Protein AF-A0A0C9ZTI2-F1 (afdb_monomer)

Secondary structure (DSSP, 8-state):
-HHHHHHHTSPPPHHHHHHHHHHHHHHHS--TTS-GGG--HHHHHHHHHHHHHHHHHHHHHHHHH-S-S-BSSPPPPPPGGG--B--HHHHHHTSPP-PPPSS-GGGGGTS---HHHHHHHHHHHHHHHHHHHHHHT-SS-B-PPPPPPPBTT-EEEEEEES-SSSSHHHHHHTTHHHHS-TTTEEEEEEE-S-----HHHHHHHH-SSSEEEE-TTS-HHHHHHHHHHTT-SEEEES-TTSTT--HHHHHT--SSEEEE-SSSSS----TT--EEEE-TTTS-GGGBHHHH---SS--------S-------SSSS--TT-S--S--B-SEEEE-SS-S----HHHH--HHHHTS-S-TT----HHHHHHHHHHHHHHHH-TTS-TT-EEEEE-S-GGG--HHHHHHHHHHHHH-TTEEEEEE--SHHHHHHHHHHHHHHHHHHHHTTEEEEPPPPHHHHHHHHTT-SEEE--SSS--SHHHHHHHHTT--EEEE--GGGTT-GGGSHHHHHHHHTT-HHHHEESSHHHHHHHHHHHHHT---GGGS--HHHHTTTSSS-----------------------HHHHHHHHHHHHTTTSGGG-HHHHHHHHHHHHHHHHHHHHHTGGG--SGGG-EEPPPTT-

Mean predicted aligned error: 9.47 Å

pLDDT: mean 83.48, std 19.16, range [24.25, 98.69]

Radius of gyration: 28.5 Å; Cα contacts (8 Å, |Δi|>4): 1104; chains: 1; bounding box: 67×58×104 Å

Foldseek 3Di:
DVLVCLLQLHDDDPVRVVLVVVLVCVVVDPDPVDPPVLDPPLLLVLLLVLSSLLSNLLSLQCVQQNLDQADQDDDDFDDPPPWDFDQVCVSLVPDDQQDADPDALQNQLLDLDFLLVSLVNLQSVQSNLLSVLQVQLPDRQTSAHAFHRHHVQEAEEEEEDQALAPHLVLQFCVCLLLLFDPVNYAYEYEHLHDYPVDPSNVSQVPDPSHHYDYCVVPDLNVVLVVCLVSNHAEYEYLAQRHPSGNCSNLSSPSYNAYEYANNDLFASSHSSHAEYEWACQLAPPQQEQLAVLPQPPPPPDDDDPPPDFSASDSASTHHSNTPDRRHRHDHFYAHFPQTSGGHCCLPPPCVLVVPPDPDPPDPDDPLVVLVVLLVVLLCVVCVPADPQAAEEEDEDACSLDDPVLLLLVLVLCVLRVRYAYEYECPPVVSLVVSLVVSCVRNNNSSSVRYHYDYDDDLNVLLSSLLNHLEYEFGASATDASSLLSNLQSLHAYQAESEPSCNSGSRRRRSLSLLRLQVNSVLRYDHDSVRSSVSSNQLRVQADDCVPVDPPVVVVVVPPDDDDDDDDDDDDDDDPDDPDDSRGDSVVSSVSSNVCVNPGRRHCSSQSSVQVVQSVSVSSSCSSVVVSSDGHPVNHNYGDRPVD

Solvent-accessible surface area (backbone atoms only — not comparable to full-atom values): 35643 Å² total; per-residue (Å²): 108,70,67,59,42,58,23,62,69,47,86,68,51,76,66,58,47,51,53,53,51,56,57,52,43,76,78,74,57,92,53,87,86,60,62,74,92,69,66,58,61,67,58,47,53,52,50,43,50,42,55,35,44,58,34,40,30,48,44,51,41,40,74,72,62,45,76,49,70,47,30,85,58,86,61,80,73,72,71,75,87,78,53,61,71,46,73,45,58,70,55,52,72,74,46,78,82,70,77,71,68,94,63,51,56,60,58,52,38,66,43,99,64,53,32,34,59,49,23,40,40,16,26,44,51,32,52,36,27,33,56,50,28,54,62,72,54,80,48,71,35,62,44,43,64,48,48,56,52,24,45,66,52,29,39,30,37,32,38,40,29,40,43,64,31,90,34,73,64,32,63,21,46,60,58,46,65,63,61,52,56,73,79,46,40,45,43,34,38,41,26,43,38,76,86,78,81,35,74,57,25,52,48,56,75,70,46,82,73,38,48,69,44,81,45,47,90,53,53,63,59,56,54,33,52,48,44,40,72,68,38,28,47,35,41,34,37,40,19,58,67,45,89,61,40,65,56,30,43,49,43,54,43,37,39,81,38,30,32,40,41,78,50,39,61,62,59,59,36,28,83,57,41,51,29,32,54,32,15,63,71,23,50,43,66,66,28,22,28,44,50,57,32,62,69,81,84,65,81,83,60,88,84,68,95,64,82,70,81,78,37,70,46,84,57,89,42,67,32,72,80,26,87,60,60,73,35,45,30,63,33,36,47,32,30,36,73,61,40,55,69,68,35,26,55,74,78,76,63,53,67,79,62,77,73,51,77,92,58,90,85,64,90,68,59,70,64,63,53,48,53,51,54,30,50,55,51,34,47,71,78,41,72,87,56,60,83,88,47,44,34,36,26,38,82,57,60,48,83,38,61,48,75,70,59,50,53,48,50,54,50,40,44,66,78,37,74,65,37,36,42,39,37,46,49,38,58,76,72,50,53,62,53,50,44,52,48,33,30,75,75,62,33,63,74,58,28,70,34,54,44,72,42,72,87,59,60,70,69,59,42,34,58,54,31,37,51,35,62,37,32,57,54,31,56,57,27,26,37,53,72,60,38,56,40,24,40,66,39,16,20,50,49,44,17,33,55,35,71,94,45,54,79,37,31,32,16,13,42,26,29,20,52,37,42,19,59,76,54,16,85,84,25,47,29,57,46,68,68,50,45,43,53,51,53,48,52,38,61,72,31,58,49,64,70,93,74,58,71,58,75,76,64,60,59,70,71,70,74,78,84,86,82,87,90,86,87,90,81,85,89,73,93,71,84,85,73,89,73,74,86,38,32,65,42,46,49,53,25,50,52,38,46,75,39,43,79,78,26,65,46,41,30,40,64,64,49,39,57,41,51,49,53,41,50,55,50,52,52,47,29,53,54,72,50,54,70,79,54,80,28,77,85,49,53,44,73,34,73,57,92,90,108

Nearest PDB structures (foldseek):
  5bnw-assembly1_A  TM=7.099E-01  e=1.371E-35  Homo sapiens
  8fe6-assembly4_G  TM=7.045E-01  e=1.371E-35  Homo sapiens
  5vie-assembly1_A  TM=7.239E-01  e=3.490E-35  Homo sapiens
  4gyw-assembly1_C  TM=6.903E-01  e=1.021E-35  Homo sapiens
  3pe3-assembly4_D  TM=6.897E-01  e=5.432E-35  Homo sapiens

InterPro domains:
  IPR029489 O-GlcNAc transferase, C-terminal [PF13844] (94-290)
  IPR029489 O-GlcNAc transferase, C-terminal [PF13844] (384-544)

Structure (mmCIF, N/CA/C/O backbone):
data_AF-A0A0C9ZTI2-F1
#
_entry.id   AF-A0A0C9ZTI2-F1
#
loop_
_atom_site.group_PDB
_atom_site.id
_atom_site.type_symbol
_atom_site.label_atom_id
_atom_site.label_alt_id
_atom_site.label_comp_id
_atom_site.label_asym_id
_atom_site.label_entity_id
_atom_site.label_seq_id
_atom_site.pdbx_PDB_ins_code
_atom_site.Cartn_x
_atom_site.Cartn_y
_atom_site.Cartn_z
_atom_site.occupancy
_atom_site.B_iso_or_equiv
_atom_site.auth_seq_id
_atom_site.auth_comp_id
_atom_site.auth_asym_id
_atom_site.auth_atom_id
_atom_site.pdbx_PDB_model_num
ATOM 1 N N . MET A 1 1 ? -4.146 -8.019 37.449 1.00 81.62 1 MET A N 1
ATOM 2 C CA . MET A 1 1 ? -5.351 -8.889 37.411 1.00 81.62 1 MET A CA 1
ATOM 3 C C . MET A 1 1 ? -6.684 -8.143 37.410 1.00 81.62 1 MET A C 1
ATOM 5 O O . MET A 1 1 ? -7.461 -8.381 36.495 1.00 81.62 1 MET A O 1
ATOM 9 N N . ALA A 1 2 ? -6.980 -7.249 38.366 1.00 81.38 2 ALA A N 1
ATOM 10 C CA . ALA A 1 2 ? -8.271 -6.535 38.405 1.00 81.38 2 ALA A CA 1
ATOM 11 C C . ALA A 1 2 ? -8.610 -5.815 37.083 1.00 81.38 2 ALA A C 1
ATOM 13 O O . ALA A 1 2 ? -9.706 -5.979 36.554 1.00 81.38 2 ALA A O 1
ATOM 14 N N . LEU A 1 3 ? -7.623 -5.128 36.496 1.00 80.50 3 LEU A N 1
ATOM 15 C CA . LEU A 1 3 ? -7.741 -4.467 35.194 1.00 80.50 3 LEU A CA 1
ATOM 16 C C . LEU A 1 3 ? -8.144 -5.423 34.059 1.00 80.50 3 LEU A C 1
ATOM 18 O O . LEU A 1 3 ? -9.008 -5.101 33.253 1.00 80.50 3 LEU A O 1
ATOM 22 N N . VAL A 1 4 ? -7.556 -6.622 34.029 1.00 83.31 4 VAL A N 1
ATOM 23 C CA . VAL A 1 4 ? -7.841 -7.649 33.016 1.00 83.31 4 VAL A CA 1
ATOM 24 C C . VAL A 1 4 ? -9.283 -8.139 33.137 1.00 83.31 4 VAL A C 1
ATOM 26 O O . VAL A 1 4 ? -9.985 -8.230 32.133 1.00 83.31 4 VAL A O 1
ATOM 29 N N . ARG A 1 5 ? -9.747 -8.419 34.365 1.00 84.19 5 ARG A N 1
ATOM 30 C CA . ARG A 1 5 ? -11.138 -8.833 34.619 1.00 84.19 5 ARG A CA 1
ATOM 31 C C . ARG A 1 5 ? -12.122 -7.742 34.201 1.00 84.19 5 ARG A C 1
ATOM 33 O O . ARG A 1 5 ? -13.110 -8.038 33.536 1.00 84.19 5 ARG A O 1
ATOM 40 N N . PHE A 1 6 ? -11.814 -6.488 34.534 1.00 81.81 6 PHE A N 1
ATOM 41 C CA . PHE A 1 6 ? -12.625 -5.340 34.142 1.00 81.81 6 PHE A CA 1
ATOM 42 C C . PHE A 1 6 ? -12.710 -5.195 32.619 1.00 81.81 6 PHE A C 1
ATOM 44 O O . PHE A 1 6 ? -13.806 -5.134 32.069 1.00 81.81 6 PHE A O 1
ATOM 51 N N . ALA A 1 7 ? -11.570 -5.237 31.926 1.00 83.06 7 ALA A N 1
ATOM 52 C CA . ALA A 1 7 ? -11.521 -5.110 30.475 1.00 83.06 7 ALA A CA 1
ATOM 53 C C . ALA A 1 7 ? -12.203 -6.267 29.734 1.00 83.06 7 ALA A C 1
ATOM 55 O O . ALA A 1 7 ? -12.745 -6.056 28.654 1.00 83.06 7 ALA A O 1
ATOM 56 N N . ARG A 1 8 ? -12.226 -7.484 30.296 1.00 80.38 8 ARG A N 1
ATOM 57 C CA . ARG A 1 8 ? -12.971 -8.604 29.696 1.00 80.38 8 ARG A CA 1
ATOM 58 C C . ARG A 1 8 ? -14.481 -8.439 29.773 1.00 80.38 8 ARG A C 1
ATOM 60 O O . ARG A 1 8 ? -15.170 -9.078 28.984 1.00 80.38 8 ARG A O 1
ATOM 67 N N . GLY A 1 9 ? -14.991 -7.672 30.736 1.00 76.00 9 GLY A N 1
ATOM 68 C CA . GLY A 1 9 ? -16.430 -7.539 30.974 1.00 76.00 9 GLY A CA 1
ATOM 69 C C . GLY A 1 9 ? -17.130 -8.847 31.376 1.00 76.00 9 GLY A C 1
ATOM 70 O O . GLY A 1 9 ? -18.354 -8.880 31.446 1.00 76.00 9 GLY A O 1
ATOM 71 N N . ARG A 1 10 ? -16.372 -9.923 31.639 1.00 81.06 10 ARG A N 1
ATOM 72 C CA . ARG A 1 10 ? -16.853 -11.232 32.101 1.00 81.06 10 ARG A CA 1
ATOM 73 C C . ARG A 1 10 ? -15.850 -11.875 33.064 1.00 81.06 10 ARG A C 1
ATOM 75 O O . ARG A 1 10 ? -14.662 -11.547 32.990 1.00 81.06 10 ARG A O 1
ATOM 82 N N . PRO A 1 11 ? -16.283 -12.824 33.915 1.00 81.19 11 PRO A N 1
ATOM 83 C CA . PRO A 1 11 ? -15.362 -13.638 34.699 1.00 81.19 11 PRO A CA 1
ATOM 84 C C . PRO A 1 11 ? -14.335 -14.347 33.803 1.00 81.19 11 PRO A C 1
ATOM 86 O O . PRO A 1 11 ? -14.663 -14.820 32.707 1.00 81.19 11 PRO A O 1
ATOM 89 N N . LEU A 1 12 ? -13.085 -14.394 34.267 1.00 82.75 12 LEU A N 1
ATOM 90 C CA . LEU A 1 12 ? -12.035 -15.203 33.651 1.00 82.75 12 LEU A CA 1
ATOM 91 C C . LEU A 1 12 ? -12.274 -16.669 34.014 1.00 82.75 12 LEU A C 1
ATOM 93 O O . LEU A 1 12 ? -12.606 -16.978 35.157 1.00 82.75 12 LEU A O 1
ATOM 97 N N . SER A 1 13 ? -12.093 -17.571 33.054 1.00 84.88 13 SER A N 1
ATOM 98 C CA . SER A 1 13 ? -12.007 -18.998 33.368 1.00 84.88 13 SER A CA 1
ATOM 99 C C . SER A 1 13 ? -10.750 -19.286 34.208 1.00 84.88 13 SER A C 1
ATOM 101 O O . SER A 1 13 ? -9.776 -18.532 34.120 1.00 84.88 13 SER A O 1
ATOM 103 N N . PRO A 1 14 ? -10.709 -20.389 34.981 1.00 83.38 14 PRO A N 1
ATOM 104 C CA . PRO A 1 14 ? -9.520 -20.757 35.756 1.00 83.38 14 PRO A CA 1
ATOM 105 C C . PRO A 1 14 ? -8.248 -20.882 34.903 1.00 83.38 14 PRO A C 1
ATOM 107 O O . PRO A 1 14 ? -7.157 -20.551 35.363 1.00 83.38 14 PRO A O 1
ATOM 110 N N . VAL A 1 15 ? -8.392 -21.320 33.646 1.00 82.88 15 VAL A N 1
ATOM 111 C CA . VAL A 1 15 ? -7.289 -21.424 32.680 1.00 82.88 15 VAL A CA 1
ATOM 112 C C . VAL A 1 15 ? -6.793 -20.036 32.270 1.00 82.88 15 VAL A C 1
ATOM 114 O O . VAL A 1 15 ? -5.609 -19.754 32.425 1.00 82.88 15 VAL A O 1
ATOM 117 N N . GLU A 1 16 ? -7.693 -19.143 31.838 1.00 78.94 16 GLU A N 1
ATOM 118 C CA . GLU A 1 16 ? -7.339 -17.760 31.472 1.00 78.94 16 GLU A CA 1
ATOM 119 C C . GLU A 1 16 ? -6.689 -17.018 32.650 1.00 78.94 16 GLU A C 1
ATOM 121 O O . GLU A 1 16 ? -5.719 -16.283 32.481 1.00 78.94 16 GLU A O 1
ATOM 126 N N . GLU A 1 17 ? -7.216 -17.200 33.861 1.00 83.94 17 GLU A N 1
ATOM 127 C CA . GLU A 1 17 ? -6.666 -16.581 35.063 1.00 83.94 17 GLU A CA 1
ATOM 128 C C . GLU A 1 17 ? -5.243 -17.073 35.360 1.00 83.94 17 GLU A C 1
ATOM 130 O O . GLU A 1 17 ? -4.356 -16.253 35.617 1.00 83.94 17 GLU A O 1
ATOM 135 N N . LYS A 1 18 ? -4.998 -18.384 35.250 1.00 82.81 18 LYS A N 1
ATOM 136 C CA . LYS A 1 18 ? -3.662 -18.973 35.405 1.00 82.81 18 LYS A CA 1
ATOM 137 C C . LYS A 1 18 ? -2.680 -18.443 34.356 1.00 82.81 18 LYS A C 1
ATOM 139 O O . LYS A 1 18 ? -1.559 -18.090 34.716 1.00 82.81 18 LYS A O 1
ATOM 144 N N . GLU A 1 19 ? -3.097 -18.339 33.095 1.00 81.19 19 GLU A N 1
ATOM 145 C CA . GLU A 1 19 ? -2.271 -17.787 32.012 1.00 81.19 19 GLU A CA 1
ATOM 146 C C . GLU A 1 19 ? -1.885 -16.327 32.273 1.00 81.19 19 GLU A C 1
ATOM 148 O O . GLU A 1 19 ? -0.720 -15.953 32.137 1.00 81.19 19 GLU A O 1
ATOM 153 N N . TRP A 1 20 ? -2.837 -15.492 32.698 1.00 81.94 20 TRP A N 1
ATOM 154 C CA . TRP A 1 20 ? -2.547 -14.100 33.038 1.00 81.94 20 TRP A CA 1
ATOM 155 C C . TRP A 1 20 ? -1.604 -13.976 34.230 1.00 81.94 20 TRP A C 1
ATOM 157 O O . TRP A 1 20 ? -0.679 -13.164 34.188 1.00 81.94 20 TRP A O 1
ATOM 167 N N . ILE A 1 21 ? -1.796 -14.788 35.272 1.00 82.62 21 ILE A N 1
ATOM 168 C CA . ILE A 1 21 ? -0.880 -14.833 36.417 1.00 82.62 21 ILE A CA 1
ATOM 169 C C . ILE A 1 21 ? 0.529 -15.219 35.956 1.00 82.62 21 ILE A C 1
ATOM 171 O O . ILE A 1 21 ? 1.488 -14.561 36.351 1.00 82.62 21 ILE A O 1
ATOM 175 N N . GLN A 1 22 ? 0.664 -16.221 35.084 1.00 78.69 22 GLN A N 1
ATOM 176 C CA . GLN A 1 22 ? 1.958 -16.636 34.539 1.00 78.69 22 GLN A CA 1
ATOM 177 C C . GLN A 1 22 ? 2.638 -15.516 33.739 1.00 78.69 22 GLN A C 1
ATOM 179 O O . GLN A 1 22 ? 3.832 -15.290 33.910 1.00 78.69 22 GLN A O 1
ATOM 184 N N . ARG A 1 23 ? 1.885 -14.760 32.930 1.00 79.12 23 ARG A N 1
ATOM 185 C CA . ARG A 1 23 ? 2.413 -13.594 32.197 1.00 79.12 23 ARG A CA 1
ATOM 186 C C . ARG A 1 23 ? 2.931 -12.509 33.135 1.00 79.12 23 ARG A C 1
ATOM 188 O O . ARG A 1 23 ? 3.981 -11.935 32.878 1.00 79.12 23 ARG A O 1
ATOM 195 N N . PHE A 1 24 ? 2.206 -12.225 34.218 1.00 79.94 24 PHE A N 1
ATOM 196 C CA . PHE A 1 24 ? 2.630 -11.226 35.198 1.00 79.94 24 PHE A CA 1
ATOM 197 C C . PHE A 1 24 ? 3.844 -11.690 36.013 1.00 79.94 24 PHE A C 1
ATOM 199 O O . PHE A 1 24 ? 4.729 -10.878 36.263 1.00 79.94 24 PHE A O 1
ATOM 206 N N . ARG A 1 25 ? 3.930 -12.978 36.379 1.00 76.19 25 ARG A N 1
ATOM 207 C CA . ARG A 1 25 ? 5.066 -13.542 37.139 1.00 76.19 25 ARG A CA 1
ATOM 208 C C . ARG A 1 25 ? 6.422 -13.259 36.497 1.00 76.19 25 ARG A C 1
ATOM 210 O O . ARG A 1 25 ? 7.363 -12.957 37.218 1.00 76.19 25 ARG A O 1
ATOM 217 N N . LEU A 1 26 ? 6.487 -13.222 35.164 1.00 71.44 26 LEU A N 1
ATOM 218 C CA . LEU A 1 26 ? 7.702 -12.882 34.411 1.00 71.44 26 LEU A CA 1
ATOM 219 C C . LEU A 1 26 ? 8.295 -11.502 34.751 1.00 71.44 26 LEU A C 1
ATOM 221 O O . LEU A 1 26 ? 9.451 -11.255 34.425 1.00 71.44 26 LEU A O 1
ATOM 225 N N . PHE A 1 27 ? 7.532 -10.608 35.385 1.00 73.06 27 PHE A N 1
ATOM 226 C CA . PHE A 1 27 ? 7.998 -9.288 35.822 1.00 73.06 27 PHE A CA 1
ATOM 227 C C . PHE A 1 27 ? 8.200 -9.178 37.340 1.00 73.06 27 PHE A C 1
ATOM 229 O O . PHE A 1 27 ? 8.890 -8.268 37.780 1.00 73.06 27 PHE A O 1
ATOM 236 N N . PHE A 1 28 ? 7.630 -10.091 38.134 1.00 69.81 28 PHE A N 1
ATOM 237 C CA . PHE A 1 28 ? 7.666 -10.035 39.604 1.00 69.81 28 PHE A CA 1
ATOM 238 C C . PHE A 1 28 ? 8.588 -11.081 40.245 1.00 69.81 28 PHE A C 1
ATOM 240 O O . PHE A 1 28 ? 8.904 -10.956 41.424 1.00 69.81 28 PHE A O 1
ATOM 247 N N . GLU A 1 29 ? 9.003 -12.113 39.507 1.00 65.56 29 GLU A N 1
ATOM 248 C CA . GLU A 1 29 ? 9.948 -13.120 39.995 1.00 65.56 29 GLU A CA 1
ATOM 249 C C . GLU A 1 29 ? 11.400 -12.685 39.706 1.00 65.56 29 GLU A C 1
ATOM 251 O O . GLU A 1 29 ? 11.770 -12.415 38.550 1.00 65.56 29 GLU A O 1
ATOM 256 N N . ASP A 1 30 ? 12.212 -12.641 40.773 1.00 54.38 30 ASP A N 1
ATOM 257 C CA . ASP A 1 30 ? 13.677 -12.481 40.765 1.00 54.38 30 ASP A CA 1
ATOM 258 C C . ASP A 1 30 ? 14.336 -13.754 40.209 1.00 54.38 30 ASP A C 1
ATOM 260 O O . ASP A 1 30 ? 15.023 -14.510 40.895 1.00 54.38 30 ASP A O 1
ATOM 264 N N . ASP A 1 31 ? 14.073 -14.038 38.939 1.00 53.97 31 ASP A N 1
ATOM 265 C CA . ASP A 1 31 ? 14.713 -15.140 38.238 1.00 53.97 31 ASP A CA 1
ATOM 266 C C . ASP A 1 31 ? 16.053 -14.665 37.665 1.00 53.97 31 ASP A C 1
ATOM 268 O O . ASP A 1 31 ? 16.122 -14.024 36.612 1.00 53.97 31 ASP A O 1
ATOM 272 N N . SER A 1 32 ? 17.130 -14.986 38.384 1.00 50.25 32 SER A N 1
ATOM 273 C CA . SER A 1 32 ? 18.521 -14.683 38.025 1.00 50.25 32 SER A CA 1
ATOM 274 C C . SER A 1 32 ? 18.976 -15.328 36.706 1.00 50.25 32 SER A C 1
ATOM 276 O O . SER A 1 32 ? 20.033 -14.966 36.186 1.00 50.25 32 SER A O 1
ATOM 278 N N . SER A 1 33 ? 18.184 -16.246 36.134 1.00 51.72 33 SER A N 1
ATOM 279 C CA . SER A 1 33 ? 18.460 -16.903 34.850 1.00 51.72 33 SER A CA 1
ATOM 280 C C . SER A 1 33 ? 18.026 -16.090 33.619 1.00 51.72 33 SER A C 1
ATOM 282 O O . SER A 1 33 ? 18.536 -16.314 32.516 1.00 51.72 33 SER A O 1
ATOM 284 N N . VAL A 1 34 ? 17.132 -15.106 33.785 1.00 50.75 34 VAL A N 1
ATOM 285 C CA . VAL A 1 34 ? 16.671 -14.224 32.703 1.00 50.75 34 VAL A CA 1
ATOM 286 C C . VAL A 1 34 ? 17.368 -12.879 32.848 1.00 50.75 34 VAL A C 1
ATOM 288 O O . VAL A 1 34 ? 16.984 -12.046 33.663 1.00 50.75 34 VAL A O 1
ATOM 291 N N . THR A 1 35 ? 18.401 -12.641 32.040 1.00 47.41 35 THR A N 1
ATOM 292 C CA . THR A 1 35 ? 19.105 -11.355 32.043 1.00 47.41 35 THR A CA 1
ATOM 293 C C . THR A 1 35 ? 18.118 -10.197 31.845 1.00 47.41 35 THR A C 1
ATOM 295 O O . THR A 1 35 ? 17.324 -10.180 30.899 1.00 47.41 35 THR A O 1
ATOM 298 N N . SER A 1 36 ? 18.192 -9.198 32.729 1.00 48.62 36 SER A N 1
ATOM 299 C CA . SER A 1 36 ? 17.374 -7.971 32.726 1.00 48.62 36 SER A CA 1
ATOM 300 C C . SER A 1 36 ? 17.329 -7.250 31.369 1.00 48.62 36 SER A C 1
ATOM 302 O O . SER A 1 36 ? 16.379 -6.531 31.075 1.00 48.62 36 SER A O 1
ATOM 304 N N . ALA A 1 37 ? 18.310 -7.501 30.497 1.00 47.19 37 ALA A N 1
ATOM 305 C CA . ALA A 1 37 ? 18.405 -6.973 29.138 1.00 47.19 37 ALA A CA 1
ATOM 306 C C . ALA A 1 37 ? 17.289 -7.431 28.171 1.00 47.19 37 ALA A C 1
ATOM 308 O O . ALA A 1 37 ? 17.074 -6.768 27.156 1.00 47.19 37 ALA A O 1
ATOM 309 N N . ASN A 1 38 ? 16.570 -8.526 28.456 1.00 51.53 38 ASN A N 1
ATOM 310 C CA . ASN A 1 38 ? 15.527 -9.061 27.565 1.00 51.53 38 ASN A CA 1
ATOM 311 C C . ASN A 1 38 ? 14.083 -8.776 28.020 1.00 51.53 38 ASN A C 1
ATOM 313 O O . ASN A 1 38 ? 13.151 -9.058 27.266 1.00 51.53 38 ASN A O 1
ATOM 317 N N . ARG A 1 39 ? 13.865 -8.199 29.211 1.00 62.56 39 ARG A N 1
ATOM 318 C CA . ARG A 1 39 ? 12.519 -7.864 29.709 1.00 62.56 39 ARG A CA 1
ATOM 319 C C . ARG A 1 39 ? 12.167 -6.423 29.330 1.00 62.56 39 ARG A C 1
ATOM 321 O O . ARG A 1 39 ? 12.725 -5.472 29.862 1.00 62.56 39 ARG A O 1
ATOM 328 N N . ASN A 1 40 ? 11.228 -6.245 28.401 1.00 70.31 40 ASN A N 1
ATOM 329 C CA . ASN A 1 40 ? 10.722 -4.923 28.020 1.00 70.31 40 ASN A CA 1
ATOM 330 C C . ASN A 1 40 ? 9.379 -4.640 28.704 1.00 70.31 40 ASN A C 1
ATOM 332 O O . ASN A 1 40 ? 8.323 -4.642 28.067 1.00 70.31 40 ASN A O 1
ATOM 336 N N . GLU A 1 41 ? 9.439 -4.417 30.014 1.00 75.44 41 GLU A N 1
ATOM 337 C CA . GLU A 1 41 ? 8.271 -4.179 30.869 1.00 75.44 41 GLU A CA 1
ATO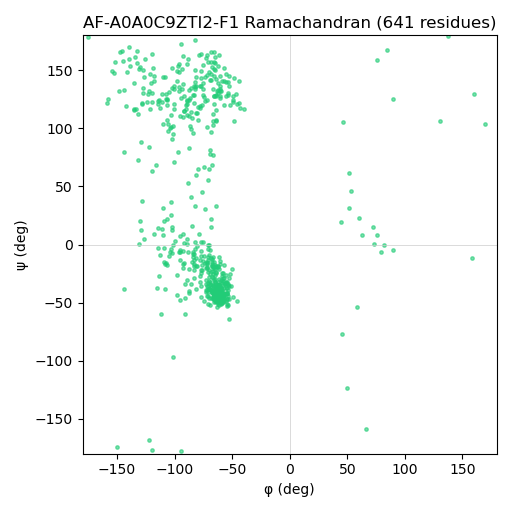M 338 C C . GLU A 1 41 ? 7.414 -3.003 30.376 1.00 75.44 41 GLU A C 1
ATOM 340 O O . GLU A 1 41 ? 6.195 -3.125 30.264 1.00 75.44 41 GLU A O 1
ATOM 345 N N . ALA A 1 42 ? 8.049 -1.903 29.958 1.00 78.00 42 ALA A N 1
ATOM 346 C CA . ALA A 1 42 ? 7.357 -0.734 29.415 1.00 78.00 42 ALA A CA 1
ATOM 347 C C . ALA A 1 42 ? 6.495 -1.075 28.184 1.00 78.00 42 ALA A C 1
ATOM 349 O O . ALA A 1 42 ? 5.342 -0.656 28.086 1.00 78.00 42 ALA A O 1
ATOM 350 N N . SER A 1 43 ? 7.032 -1.867 27.248 1.00 79.88 43 SER A N 1
ATOM 351 C CA . SER A 1 43 ? 6.286 -2.324 26.067 1.00 79.88 43 SER A CA 1
ATOM 352 C C . SER A 1 43 ? 5.130 -3.244 26.438 1.00 79.88 43 SER A C 1
ATOM 354 O O . SER A 1 43 ? 4.043 -3.097 25.880 1.00 79.88 43 SER A O 1
ATOM 356 N N . PHE A 1 44 ? 5.338 -4.165 27.383 1.00 82.38 44 PHE A N 1
ATOM 357 C CA . PHE A 1 44 ? 4.279 -5.053 27.853 1.00 82.38 44 PHE A CA 1
ATOM 358 C C . PHE A 1 44 ? 3.124 -4.265 28.482 1.00 82.38 44 PHE A C 1
ATOM 360 O O . PHE A 1 44 ? 1.968 -4.485 28.120 1.00 82.38 44 PHE A O 1
ATOM 367 N N . LEU A 1 45 ? 3.426 -3.306 29.361 1.00 81.62 45 LEU A N 1
ATOM 368 C CA . LEU A 1 45 ? 2.418 -2.459 30.000 1.00 81.62 45 LEU A CA 1
ATOM 369 C C . LEU A 1 45 ? 1.655 -1.612 28.980 1.00 81.62 45 LEU A C 1
ATOM 371 O O . LEU A 1 45 ? 0.428 -1.578 29.021 1.00 81.62 45 LEU A O 1
ATOM 375 N N . ILE A 1 46 ? 2.347 -0.986 28.025 1.00 83.81 46 ILE A N 1
ATOM 376 C CA . ILE A 1 46 ? 1.700 -0.209 26.956 1.00 83.81 46 ILE A CA 1
ATOM 377 C C . ILE A 1 46 ? 0.760 -1.093 26.127 1.00 83.81 46 ILE A C 1
ATOM 379 O O . ILE A 1 46 ? -0.407 -0.752 25.946 1.00 83.81 46 ILE A O 1
ATOM 383 N N . ARG A 1 47 ? 1.212 -2.280 25.711 1.00 86.38 47 ARG A N 1
ATOM 384 C CA . ARG A 1 47 ? 0.373 -3.243 24.980 1.00 86.38 47 ARG A CA 1
ATOM 385 C C . ARG A 1 47 ? -0.812 -3.736 25.811 1.00 86.38 47 ARG A C 1
ATOM 387 O O . ARG A 1 47 ? -1.890 -3.954 25.265 1.00 86.38 47 ARG A O 1
ATOM 394 N N . LEU A 1 48 ? -0.644 -3.912 27.124 1.00 85.25 48 LEU A N 1
ATOM 395 C CA . LEU A 1 48 ? -1.736 -4.262 28.036 1.00 85.25 48 LEU A CA 1
ATOM 396 C C . LEU A 1 48 ? -2.801 -3.164 28.076 1.00 85.25 48 LEU A C 1
ATOM 398 O O . LEU A 1 48 ? -3.993 -3.472 28.079 1.00 85.25 48 LEU A O 1
ATOM 402 N N . LEU A 1 49 ? -2.389 -1.899 28.068 1.00 84.88 49 LEU A N 1
ATOM 403 C CA . LEU A 1 49 ? -3.310 -0.768 28.012 1.00 84.88 49 LEU A CA 1
ATOM 404 C C . LEU A 1 49 ? -4.050 -0.703 26.671 1.00 84.88 49 LEU A C 1
ATOM 406 O O . LEU A 1 49 ? -5.273 -0.578 26.680 1.00 84.88 49 LEU A O 1
ATOM 410 N N . GLU A 1 50 ? -3.354 -0.875 25.544 1.00 85.81 50 GLU A N 1
ATOM 411 C CA . GLU A 1 50 ? -3.970 -0.994 24.209 1.00 85.81 50 GLU A CA 1
ATOM 412 C C . GLU A 1 50 ? -5.020 -2.118 24.175 1.00 85.81 50 GLU A C 1
ATOM 414 O O . GLU A 1 50 ? -6.158 -1.929 23.732 1.00 85.81 50 GLU A O 1
ATOM 419 N N . TRP A 1 51 ? -4.660 -3.284 24.720 1.00 86.81 51 TRP A N 1
ATOM 420 C CA . TRP A 1 51 ? -5.539 -4.446 24.818 1.00 86.81 51 TRP A CA 1
ATOM 421 C C . TRP A 1 51 ? -6.786 -4.168 25.666 1.00 86.81 51 TRP A C 1
ATOM 423 O O . TRP A 1 51 ? -7.883 -4.609 25.300 1.00 86.81 51 TRP A O 1
ATOM 433 N N . CYS A 1 52 ? -6.631 -3.432 26.773 1.00 86.31 52 CYS A N 1
ATOM 434 C CA . CYS A 1 52 ? -7.740 -3.037 27.636 1.00 86.31 52 CYS A CA 1
ATOM 435 C C . CYS A 1 52 ? -8.659 -2.031 26.938 1.00 86.31 52 CYS A C 1
ATOM 437 O O . CYS A 1 52 ? -9.871 -2.227 26.957 1.00 86.31 52 CYS A O 1
ATOM 439 N N . LEU A 1 53 ? -8.104 -0.999 26.288 1.00 86.69 53 LEU A N 1
ATOM 440 C CA . LEU A 1 53 ? -8.867 0.057 25.611 1.00 86.69 53 LEU A CA 1
ATOM 441 C C . LEU A 1 53 ? -9.868 -0.518 24.606 1.00 86.69 53 LEU A C 1
ATOM 443 O O . LEU A 1 53 ? -11.061 -0.229 24.690 1.00 86.69 53 LEU A O 1
ATOM 447 N N . SER A 1 54 ? -9.397 -1.382 23.703 1.00 88.38 54 SER A N 1
ATOM 448 C CA . SER A 1 54 ? -10.246 -1.977 22.663 1.00 88.38 54 SER A CA 1
ATOM 449 C C . SER A 1 54 ? -11.382 -2.832 23.249 1.00 88.38 54 SER A C 1
ATOM 451 O O . SER A 1 54 ? -12.533 -2.744 22.816 1.00 88.38 54 SER A O 1
ATOM 453 N N . ARG A 1 55 ? -11.096 -3.623 24.291 1.00 88.94 55 ARG A N 1
ATOM 454 C CA . ARG A 1 55 ? -12.090 -4.514 24.914 1.00 88.94 55 ARG A CA 1
ATOM 455 C C . ARG A 1 55 ? -13.072 -3.781 25.813 1.00 88.94 55 ARG A C 1
ATOM 457 O O . ARG A 1 55 ? -14.245 -4.129 25.825 1.00 88.94 55 ARG A O 1
ATOM 464 N N . MET A 1 56 ? -12.626 -2.747 26.519 1.00 88.75 56 MET A N 1
ATOM 465 C CA . MET A 1 56 ? -13.510 -1.899 27.318 1.00 88.75 56 MET A CA 1
ATOM 466 C C . MET A 1 56 ? -14.464 -1.107 26.428 1.00 88.75 56 MET A C 1
ATOM 468 O O . MET A 1 56 ? -15.641 -0.995 26.762 1.00 88.75 56 MET A O 1
ATOM 472 N N . GLN A 1 57 ? -13.990 -0.618 25.277 1.00 90.50 57 GLN A N 1
ATOM 473 C CA . GLN A 1 57 ? -14.843 0.031 24.283 1.00 90.50 57 GLN A CA 1
ATOM 474 C C . GLN A 1 57 ? -15.904 -0.939 23.738 1.00 90.50 57 GLN A C 1
ATOM 476 O O . GLN A 1 57 ? -17.083 -0.595 23.683 1.00 90.50 57 GLN A O 1
ATOM 481 N N . HIS A 1 58 ? -15.514 -2.175 23.408 1.00 92.00 58 HIS A N 1
ATOM 482 C CA . HIS A 1 58 ? -16.453 -3.218 22.976 1.00 92.00 58 HIS A CA 1
ATOM 483 C C . HIS A 1 58 ? -17.457 -3.601 24.071 1.00 92.00 58 HIS A C 1
ATOM 485 O O . HIS A 1 58 ? -18.660 -3.608 23.828 1.00 92.00 58 HIS A O 1
ATOM 491 N N . ALA A 1 59 ? -16.997 -3.846 25.299 1.00 89.81 59 ALA A N 1
ATOM 492 C CA . ALA A 1 59 ? -17.867 -4.172 26.427 1.00 89.81 59 ALA A CA 1
ATOM 493 C C . ALA A 1 59 ? -18.878 -3.050 26.712 1.00 89.81 59 ALA A C 1
ATOM 495 O O . ALA A 1 59 ? -20.038 -3.328 27.024 1.00 89.81 59 ALA A O 1
ATOM 496 N N . TRP A 1 60 ? -18.467 -1.786 26.558 1.00 89.38 60 TRP A N 1
ATOM 497 C CA . TRP A 1 60 ? -19.362 -0.637 26.676 1.00 89.38 60 TRP A CA 1
ATOM 498 C C . TRP A 1 60 ? -20.448 -0.650 25.591 1.00 89.38 60 TRP A C 1
ATOM 500 O O . TRP A 1 60 ? -21.628 -0.478 25.906 1.00 89.38 60 TRP A O 1
ATOM 510 N N . TYR A 1 61 ? -20.084 -0.941 24.341 1.00 91.88 61 TYR A N 1
ATOM 511 C CA . TYR A 1 61 ? -21.049 -1.097 23.252 1.00 91.88 61 TYR A CA 1
ATOM 512 C C . TYR A 1 61 ? -22.053 -2.218 23.532 1.00 91.88 61 TYR A C 1
ATOM 514 O O . TYR A 1 61 ? -23.257 -1.978 23.507 1.00 91.88 61 TYR A O 1
ATOM 522 N N . ILE A 1 62 ? -21.575 -3.414 23.891 1.00 91.69 62 ILE A N 1
ATOM 523 C CA . ILE A 1 62 ? -22.432 -4.577 24.164 1.00 91.69 62 ILE A CA 1
ATOM 524 C C . ILE A 1 62 ? -23.382 -4.323 25.332 1.00 91.69 62 ILE A C 1
ATOM 526 O O . ILE A 1 62 ? -24.556 -4.675 25.252 1.00 91.69 62 ILE A O 1
ATOM 530 N N . LYS A 1 63 ? -22.906 -3.691 26.409 1.00 89.50 63 LYS A N 1
ATOM 531 C CA . LYS A 1 63 ? -23.750 -3.353 27.562 1.00 89.50 63 LYS A CA 1
ATOM 532 C C . LYS A 1 63 ? -24.890 -2.398 27.191 1.00 89.50 63 LYS A C 1
ATOM 534 O O . LYS A 1 63 ? -25.933 -2.430 27.833 1.00 89.50 63 LYS A O 1
ATOM 539 N N . THR A 1 64 ? -24.678 -1.549 26.189 1.00 89.25 64 THR A N 1
ATOM 540 C CA . THR A 1 64 ? -25.602 -0.464 25.831 1.00 89.25 64 THR A CA 1
ATOM 541 C C . THR A 1 64 ? -26.557 -0.867 24.717 1.00 89.25 64 THR A C 1
ATOM 543 O O . THR A 1 64 ? -27.757 -0.646 24.825 1.00 89.25 64 THR A O 1
ATOM 546 N N . TYR A 1 65 ? -26.027 -1.465 23.652 1.00 91.56 65 TYR A N 1
ATOM 547 C CA . TYR A 1 65 ? -26.761 -1.755 22.422 1.00 91.56 65 TYR A CA 1
ATOM 548 C C . TYR A 1 65 ? -26.926 -3.257 22.162 1.00 91.56 65 TYR A C 1
ATOM 550 O O . TYR A 1 65 ? -27.547 -3.645 21.173 1.00 91.56 65 TYR A O 1
ATOM 558 N N . GLY A 1 66 ? -26.361 -4.123 23.008 1.00 89.62 66 GLY A N 1
ATOM 559 C CA . GLY A 1 66 ? -26.277 -5.556 22.737 1.00 89.62 66 GLY A CA 1
ATOM 560 C C . GLY A 1 66 ? -25.357 -5.871 21.552 1.00 89.62 66 GLY A C 1
ATOM 561 O O . GLY A 1 66 ? -24.503 -5.076 21.166 1.00 89.62 66 GLY A O 1
ATOM 562 N N . ARG A 1 67 ? -25.536 -7.048 20.944 1.00 92.25 67 ARG A N 1
ATOM 563 C CA . ARG A 1 67 ? -24.813 -7.474 19.725 1.00 92.25 67 ARG A CA 1
ATOM 564 C C . ARG A 1 67 ? -25.504 -6.984 18.443 1.00 92.25 67 ARG A C 1
ATOM 566 O O . ARG A 1 67 ? -25.638 -7.727 17.474 1.00 92.25 67 ARG A O 1
ATOM 573 N N . THR A 1 68 ? -25.984 -5.748 18.458 1.00 92.88 68 THR A N 1
ATOM 574 C CA . THR A 1 68 ? -26.760 -5.166 17.359 1.00 92.88 68 THR A CA 1
ATOM 575 C C . THR A 1 68 ? -25.824 -4.672 16.263 1.00 92.88 68 THR A C 1
ATOM 577 O O . THR A 1 68 ? -25.070 -3.735 16.475 1.00 92.88 68 THR A O 1
ATOM 580 N N . VAL A 1 69 ? -25.853 -5.293 15.080 1.00 92.31 69 VAL A N 1
ATOM 581 C CA . VAL A 1 69 ? -24.966 -4.906 13.962 1.00 92.31 69 VAL A CA 1
ATOM 582 C C . VAL A 1 69 ? -25.461 -3.642 13.252 1.00 92.31 69 VAL A C 1
ATOM 584 O O . VAL A 1 69 ? -24.650 -2.861 12.761 1.00 92.31 69 VAL A O 1
ATOM 587 N N . HIS A 1 70 ? -26.777 -3.440 13.198 1.00 92.25 70 HIS A N 1
ATOM 588 C CA . HIS A 1 70 ? -27.440 -2.264 12.638 1.00 92.25 70 HIS A CA 1
ATOM 589 C C . HIS A 1 70 ? -28.790 -2.050 13.331 1.00 92.25 70 HIS A C 1
ATOM 591 O O . HIS A 1 70 ? -29.357 -2.998 13.873 1.00 92.25 70 HIS A O 1
ATOM 597 N N . ALA A 1 71 ? -29.295 -0.819 13.307 1.00 91.31 71 ALA A N 1
ATOM 598 C CA . ALA A 1 71 ? -30.598 -0.457 13.862 1.00 91.31 71 ALA A CA 1
ATOM 599 C C . ALA A 1 71 ? -31.450 0.261 12.809 1.00 91.31 71 ALA A C 1
ATOM 601 O O . ALA A 1 71 ? -30.920 1.044 12.029 1.00 91.31 71 ALA A O 1
ATOM 602 N N . ASP A 1 72 ? -32.766 0.050 12.788 1.00 88.88 72 ASP A N 1
ATOM 603 C CA . ASP A 1 72 ? -33.651 0.713 11.811 1.00 88.88 72 ASP A CA 1
ATOM 604 C C . ASP A 1 72 ? -33.859 2.204 12.104 1.00 88.88 72 ASP A C 1
ATOM 606 O O . ASP A 1 72 ? -34.029 3.019 11.188 1.00 88.88 72 ASP A O 1
ATOM 610 N N . THR A 1 73 ? -33.812 2.566 13.387 1.00 87.38 73 THR A N 1
ATOM 611 C CA . THR A 1 73 ? -33.978 3.930 13.894 1.00 87.38 73 THR A CA 1
ATOM 612 C C . THR A 1 73 ? -32.725 4.405 14.633 1.00 87.38 73 THR A C 1
ATOM 614 O O . THR A 1 73 ? -32.012 3.581 15.216 1.00 87.38 73 THR A O 1
ATOM 617 N N . PRO A 1 74 ? -32.459 5.727 14.663 1.00 88.38 74 PRO A N 1
ATOM 618 C CA . PRO A 1 74 ? -31.374 6.295 15.456 1.00 88.38 74 PRO A CA 1
ATOM 619 C C . PRO A 1 74 ? -31.457 5.867 16.922 1.00 88.38 74 PRO A C 1
ATOM 621 O O . PRO A 1 74 ? -32.511 5.971 17.548 1.00 88.38 74 PRO A O 1
ATOM 624 N N . GLN A 1 75 ? -30.337 5.387 17.455 1.00 87.94 75 GLN A N 1
ATOM 625 C CA . GLN A 1 75 ? -30.184 5.044 18.867 1.00 87.94 75 GLN A CA 1
ATOM 626 C C . GLN A 1 75 ? -29.505 6.202 19.610 1.00 87.94 75 GLN A C 1
ATOM 628 O O . GLN A 1 75 ? -28.701 6.919 19.005 1.00 87.94 75 GLN A O 1
ATOM 633 N N . PRO A 1 76 ? -29.802 6.409 20.906 1.00 83.19 76 PRO A N 1
ATOM 634 C CA . PRO A 1 76 ? -29.200 7.493 21.668 1.00 83.19 76 PRO A CA 1
ATOM 635 C C . PRO A 1 76 ? -27.683 7.313 21.755 1.00 83.19 76 PRO A C 1
ATOM 637 O O . PRO A 1 76 ? -27.183 6.206 21.972 1.00 83.19 76 PRO A O 1
ATOM 640 N N . SER A 1 77 ? -26.951 8.417 21.608 1.00 78.94 77 SER A N 1
ATOM 641 C CA . SER A 1 77 ? -25.506 8.449 21.818 1.00 78.94 77 SER A CA 1
ATOM 642 C C . SER A 1 77 ? -25.166 8.179 23.282 1.00 78.94 77 SER A C 1
ATOM 644 O O . SER A 1 77 ? -25.870 8.614 24.196 1.00 78.94 77 SER A O 1
ATOM 646 N N . LEU A 1 78 ? -24.046 7.501 23.505 1.00 77.56 78 LEU A N 1
ATOM 647 C CA . LEU A 1 78 ? -23.561 7.179 24.838 1.00 77.56 78 LEU A CA 1
ATOM 648 C C . LEU A 1 78 ? -23.199 8.427 25.653 1.00 77.56 78 LEU A C 1
ATOM 650 O O . LEU A 1 78 ? -22.414 9.268 25.219 1.00 77.56 78 LEU A O 1
ATOM 654 N N . SER A 1 79 ? -23.741 8.513 26.874 1.00 70.56 79 SER A N 1
ATOM 655 C CA . SER A 1 79 ? -23.367 9.557 27.831 1.00 70.56 79 SER A CA 1
ATOM 656 C C . SER A 1 79 ? -21.922 9.378 28.291 1.00 70.56 79 SER A C 1
ATOM 658 O O . SER A 1 79 ? -21.506 8.291 28.695 1.00 70.56 79 SER A O 1
ATOM 660 N N . THR A 1 80 ? -21.167 10.473 28.302 1.00 71.19 80 THR A N 1
ATOM 661 C CA . THR A 1 80 ? -19.779 10.511 28.776 1.00 71.19 80 THR A CA 1
ATOM 662 C C . THR A 1 80 ? -19.660 10.512 30.303 1.00 71.19 80 THR A C 1
ATOM 664 O O . THR A 1 80 ? -18.546 10.399 30.809 1.00 71.19 80 THR A O 1
ATOM 667 N N . ALA A 1 81 ? -20.774 10.595 31.044 1.00 65.19 81 ALA A N 1
ATOM 668 C CA . ALA A 1 81 ? -20.779 10.701 32.506 1.00 65.19 81 ALA A CA 1
ATOM 669 C C . ALA A 1 81 ? -20.246 9.441 33.220 1.00 65.19 81 ALA A C 1
ATOM 671 O O . ALA A 1 81 ? -19.551 9.561 34.222 1.00 65.19 81 ALA A O 1
ATOM 672 N N . ASN A 1 82 ? -20.505 8.244 32.674 1.00 66.12 82 ASN A N 1
ATOM 673 C CA . ASN A 1 82 ? -20.092 6.952 33.253 1.00 66.12 82 ASN A CA 1
ATOM 674 C C . ASN A 1 82 ? -18.990 6.259 32.434 1.00 66.12 82 ASN A C 1
ATOM 676 O O . ASN A 1 82 ? -18.939 5.030 32.339 1.00 66.12 82 ASN A O 1
ATOM 680 N N . ARG A 1 83 ? -18.127 7.052 31.797 1.00 75.25 83 ARG A N 1
ATOM 681 C CA . ARG A 1 83 ? -17.036 6.553 30.956 1.00 75.25 83 ARG A CA 1
ATOM 682 C C . ARG A 1 83 ? -16.055 5.675 31.751 1.00 75.25 83 ARG A C 1
ATOM 684 O O . ARG A 1 83 ? -15.579 6.099 32.807 1.00 75.25 83 ARG A O 1
ATOM 691 N N . PRO A 1 84 ? -15.684 4.490 31.244 1.00 77.25 84 PRO A N 1
ATOM 692 C CA . PRO A 1 84 ? -14.606 3.713 31.834 1.00 77.25 84 PRO A CA 1
ATOM 693 C C . PRO A 1 84 ? -13.287 4.493 31.758 1.00 77.25 84 PRO A C 1
ATOM 695 O O . PRO A 1 84 ? -12.935 5.038 30.708 1.00 77.25 84 PRO A O 1
ATOM 698 N N . THR A 1 85 ? -12.549 4.539 32.863 1.00 73.56 85 THR A N 1
ATOM 699 C CA . THR A 1 85 ? -11.212 5.138 32.920 1.00 73.56 85 THR A CA 1
ATOM 700 C C . THR A 1 85 ? -10.160 4.054 33.099 1.00 73.56 85 THR A C 1
ATOM 702 O O . THR A 1 85 ? -10.379 3.045 33.773 1.00 73.56 85 THR A O 1
ATOM 705 N N . LEU A 1 86 ? -9.004 4.258 32.474 1.00 73.12 86 LEU A N 1
ATOM 706 C CA . LEU A 1 86 ? -7.819 3.440 32.695 1.00 73.12 86 LEU A CA 1
ATOM 707 C C . LEU A 1 86 ? -6.773 4.252 33.471 1.00 73.12 86 LEU A C 1
ATOM 709 O O . LEU A 1 86 ? -6.619 5.449 33.206 1.00 73.12 86 LEU A O 1
ATOM 713 N N . PRO A 1 87 ? -5.999 3.628 34.379 1.00 68.44 87 PRO A N 1
ATOM 714 C CA . PRO A 1 87 ? -4.940 4.291 35.144 1.00 68.44 87 PRO A CA 1
ATOM 715 C C . PRO A 1 87 ? -3.688 4.536 34.281 1.00 68.44 87 PRO A C 1
ATOM 717 O O . PRO A 1 87 ? -2.563 4.249 34.682 1.00 68.44 87 PRO A O 1
ATOM 720 N N . VAL A 1 88 ? -3.861 5.026 33.053 1.00 67.06 88 VAL A N 1
ATOM 721 C CA . VAL A 1 88 ? -2.757 5.141 32.094 1.00 67.06 88 VAL A CA 1
ATOM 722 C C . VAL A 1 88 ? -1.779 6.224 32.511 1.00 67.06 88 VAL A C 1
ATOM 724 O O . VAL A 1 88 ? -0.584 6.009 32.394 1.00 67.06 88 VAL A O 1
ATOM 727 N N . CYS A 1 89 ? -2.248 7.349 33.054 1.00 62.72 89 CYS A N 1
ATOM 728 C CA . CYS A 1 89 ? -1.350 8.424 33.475 1.00 62.72 89 CYS A CA 1
ATOM 729 C C . CYS A 1 89 ? -0.393 7.958 34.578 1.00 62.72 89 CYS A C 1
ATOM 731 O O . CYS A 1 89 ? 0.797 8.199 34.453 1.00 62.72 89 CYS A O 1
ATOM 733 N N . SER A 1 90 ? -0.880 7.228 35.590 1.00 65.88 90 SER A N 1
ATOM 734 C CA . SER A 1 90 ? -0.034 6.687 36.664 1.00 65.88 90 SER A CA 1
ATOM 735 C C . SER A 1 90 ? 0.919 5.593 36.182 1.00 65.88 90 SER A C 1
ATOM 737 O O . SER A 1 90 ? 2.036 5.493 36.678 1.00 65.88 90 SER A O 1
ATOM 739 N N . VAL A 1 91 ? 0.493 4.774 35.211 1.00 69.50 91 VAL A N 1
ATOM 740 C CA . VAL A 1 91 ? 1.357 3.743 34.619 1.00 69.50 91 VAL A CA 1
ATOM 741 C C . VAL A 1 91 ? 2.435 4.399 33.756 1.00 69.50 91 VAL A C 1
ATOM 743 O O . VAL A 1 91 ? 3.613 4.143 33.964 1.00 69.50 91 VAL A O 1
ATOM 746 N N . LEU A 1 92 ? 2.071 5.291 32.834 1.00 71.38 92 LEU A N 1
ATOM 747 C CA . LEU A 1 92 ? 3.022 5.918 31.914 1.00 71.38 92 LEU A CA 1
ATOM 748 C C . LEU A 1 92 ? 3.955 6.916 32.602 1.00 71.38 92 LEU A C 1
ATOM 750 O O . LEU A 1 92 ? 5.111 6.982 32.209 1.00 71.38 92 LEU A O 1
ATOM 754 N N . SER A 1 93 ? 3.513 7.641 33.638 1.00 67.25 93 SER A N 1
ATOM 755 C CA . SER A 1 93 ? 4.387 8.561 34.387 1.00 67.25 93 SER A CA 1
ATOM 756 C C . SER A 1 93 ? 5.527 7.845 35.109 1.00 67.25 93 SER A C 1
ATOM 758 O O . SER A 1 93 ? 6.543 8.463 35.410 1.00 67.25 93 SER A O 1
ATOM 760 N N . SER A 1 94 ? 5.354 6.554 35.406 1.00 68.69 94 SER A N 1
ATOM 761 C CA . SER A 1 94 ? 6.401 5.710 35.988 1.00 68.69 94 SER A CA 1
ATOM 762 C C . SER A 1 94 ? 7.365 5.127 34.945 1.00 68.69 94 SER A C 1
ATOM 764 O O . SER A 1 94 ? 8.410 4.591 35.305 1.00 68.69 94 SER A O 1
ATOM 766 N N . LEU A 1 95 ? 7.042 5.246 33.650 1.00 74.12 95 LEU A N 1
ATOM 767 C CA . LEU A 1 95 ? 7.855 4.744 32.548 1.00 74.12 95 LEU A CA 1
ATOM 768 C C . LEU A 1 95 ? 8.719 5.862 31.955 1.00 74.12 95 LEU A C 1
ATOM 770 O O . LEU A 1 95 ? 8.274 6.989 31.758 1.00 74.12 95 LEU A O 1
ATOM 774 N N . GLY A 1 96 ? 9.964 5.535 31.605 1.00 70.75 96 GLY A N 1
ATOM 775 C CA . GLY A 1 96 ? 10.792 6.425 30.793 1.00 70.75 96 GLY A CA 1
ATOM 776 C C . GLY A 1 96 ? 10.225 6.588 29.378 1.00 70.75 96 GLY A C 1
ATOM 777 O O . GLY A 1 96 ? 9.612 5.665 28.835 1.00 70.75 96 GLY A O 1
ATOM 778 N N . TYR A 1 97 ? 10.477 7.743 28.753 1.00 75.19 97 TYR A N 1
ATOM 779 C CA . TYR A 1 97 ? 10.054 7.997 27.374 1.00 75.19 97 TYR A CA 1
ATOM 780 C C . TYR A 1 97 ? 10.594 6.909 26.418 1.00 75.19 97 TYR A C 1
ATOM 782 O O . TYR A 1 97 ? 11.807 6.654 26.412 1.00 75.19 97 TYR A O 1
ATOM 790 N N . PRO A 1 98 ? 9.745 6.268 25.588 1.00 77.88 98 PRO A N 1
ATOM 791 C CA . PRO A 1 98 ? 10.187 5.208 24.689 1.00 77.88 98 PRO A CA 1
ATOM 792 C C . PRO A 1 98 ? 11.168 5.743 23.642 1.00 77.88 98 PRO A C 1
ATOM 794 O O . PRO A 1 98 ? 10.799 6.546 22.784 1.00 77.88 98 PRO A O 1
ATOM 797 N N . LYS A 1 99 ? 12.416 5.263 23.679 1.00 77.56 99 LYS A N 1
ATOM 798 C CA . LYS A 1 99 ? 13.434 5.625 22.683 1.00 77.56 99 LYS A CA 1
ATOM 799 C C . LYS A 1 99 ? 13.029 5.127 21.295 1.00 77.56 99 LYS A C 1
ATOM 801 O O . LYS A 1 99 ? 12.749 3.939 21.113 1.00 77.56 99 LYS A O 1
ATOM 806 N N . LEU A 1 100 ? 13.045 6.033 20.323 1.00 83.56 100 LEU A N 1
ATOM 807 C CA . LEU A 1 100 ? 12.822 5.706 18.919 1.00 83.56 100 LEU A CA 1
ATOM 808 C C . LEU A 1 100 ? 14.106 5.167 18.271 1.00 83.56 100 LEU A C 1
ATOM 810 O O . LEU A 1 100 ? 15.202 5.630 18.598 1.00 83.56 100 LEU A O 1
ATOM 814 N N . PRO A 1 101 ? 13.996 4.196 17.348 1.00 85.06 101 PRO A N 1
ATOM 815 C CA . PRO A 1 101 ? 15.123 3.785 16.523 1.00 85.06 101 PRO A CA 1
ATOM 816 C C . PRO A 1 101 ? 15.514 4.906 15.546 1.00 85.06 101 PRO A C 1
ATOM 818 O O . PRO A 1 101 ? 14.655 5.611 15.024 1.00 85.06 101 PRO A O 1
ATOM 821 N N . PHE A 1 102 ? 16.809 5.018 15.236 1.00 88.00 102 PHE A N 1
ATOM 822 C CA . PHE A 1 102 ? 17.312 5.945 14.208 1.00 88.00 102 PHE A CA 1
ATOM 823 C C . PHE A 1 102 ? 16.802 5.608 12.798 1.00 88.00 102 PHE A C 1
ATOM 825 O O . PHE A 1 102 ? 16.728 6.470 11.925 1.00 88.00 102 PHE A O 1
ATOM 832 N N . ILE A 1 103 ? 16.444 4.343 12.571 1.00 91.88 103 ILE A N 1
ATOM 833 C CA . ILE A 1 103 ? 15.834 3.874 11.330 1.00 91.88 103 ILE A CA 1
ATOM 834 C C . ILE A 1 103 ? 14.319 3.953 11.494 1.00 91.88 103 ILE A C 1
ATOM 836 O O . ILE A 1 103 ? 13.739 3.234 12.307 1.00 91.88 103 ILE A O 1
ATOM 840 N N . LEU A 1 104 ? 13.683 4.812 10.701 1.00 92.81 104 LEU A N 1
ATOM 841 C CA . LEU A 1 104 ? 12.230 4.895 10.622 1.00 92.81 104 LEU A CA 1
ATOM 842 C C . LEU A 1 104 ? 11.654 3.721 9.814 1.00 92.81 104 LEU A C 1
ATOM 844 O O . LEU A 1 104 ? 12.333 3.205 8.921 1.00 92.81 104 LEU A O 1
ATOM 848 N N . PRO A 1 105 ? 10.389 3.327 10.049 1.00 95.44 105 PRO A N 1
ATOM 849 C CA . PRO A 1 105 ? 9.771 2.213 9.332 1.00 95.44 105 PRO A CA 1
ATOM 850 C C . PRO A 1 105 ? 9.791 2.381 7.805 1.00 95.44 105 PRO A C 1
ATOM 852 O O . PRO A 1 105 ? 10.009 1.405 7.094 1.00 95.44 105 PRO A O 1
ATOM 855 N N . PHE A 1 106 ? 9.668 3.605 7.283 1.00 93.50 106 PHE A N 1
ATOM 856 C CA . PHE A 1 106 ? 9.773 3.878 5.843 1.00 93.50 106 PHE A CA 1
ATOM 857 C C . PHE A 1 106 ? 11.124 3.472 5.233 1.00 93.50 106 PHE A C 1
ATOM 859 O O . PHE A 1 106 ? 11.169 2.925 4.134 1.00 93.50 106 PHE A O 1
ATOM 866 N N . HIS A 1 107 ? 12.230 3.652 5.962 1.00 93.69 107 HIS A N 1
ATOM 867 C CA . HIS A 1 107 ? 13.564 3.273 5.480 1.00 93.69 107 HIS A CA 1
ATOM 868 C C . HIS A 1 107 ? 13.735 1.753 5.346 1.00 93.69 107 HIS A C 1
ATOM 870 O O . HIS A 1 107 ? 14.637 1.284 4.659 1.00 93.69 107 HIS A O 1
ATOM 876 N N . THR A 1 108 ? 12.866 0.953 5.968 1.00 94.12 108 THR A N 1
ATOM 877 C CA . THR A 1 108 ? 12.942 -0.512 5.871 1.00 94.12 108 THR A CA 1
ATOM 878 C C . THR A 1 108 ? 12.629 -1.041 4.468 1.00 94.12 108 THR A C 1
ATOM 880 O O . THR A 1 108 ? 13.020 -2.162 4.138 1.00 94.12 108 THR A O 1
ATOM 883 N N . PHE A 1 109 ? 11.983 -0.233 3.617 1.00 93.62 109 PHE A N 1
ATOM 884 C CA . PHE A 1 109 ? 11.682 -0.600 2.233 1.00 93.62 109 PHE A CA 1
ATOM 885 C C . PHE A 1 109 ? 12.942 -0.788 1.390 1.00 93.62 109 PHE A C 1
ATOM 887 O O . PHE A 1 109 ? 12.947 -1.626 0.501 1.00 93.62 109 PHE A O 1
ATOM 894 N N . THR A 1 110 ? 14.012 -0.046 1.668 1.00 91.00 110 THR A N 1
ATOM 895 C CA . THR A 1 110 ? 15.231 -0.041 0.842 1.00 91.00 110 THR A CA 1
ATOM 896 C C . THR A 1 110 ? 16.387 -0.808 1.473 1.00 91.00 110 THR A C 1
ATOM 898 O O . THR A 1 110 ? 17.402 -1.034 0.825 1.00 91.00 110 THR A O 1
ATOM 901 N N . LEU A 1 111 ? 16.256 -1.201 2.742 1.00 91.69 111 LEU A N 1
ATOM 902 C CA . LEU A 1 111 ? 17.301 -1.895 3.489 1.00 91.69 111 LEU A CA 1
ATOM 903 C C . LEU A 1 111 ? 17.020 -3.402 3.535 1.00 91.69 111 LEU A C 1
ATOM 905 O O . LEU A 1 111 ? 15.895 -3.768 3.885 1.00 91.69 111 LEU A O 1
ATOM 909 N N . PRO A 1 112 ? 18.003 -4.287 3.287 1.00 90.56 112 PRO A N 1
ATOM 910 C CA . PRO A 1 112 ? 17.825 -5.744 3.289 1.00 90.56 112 PRO A CA 1
ATOM 911 C C . PRO A 1 112 ? 17.697 -6.297 4.724 1.00 90.56 112 PRO A C 1
ATOM 913 O O . PRO A 1 112 ? 18.571 -6.985 5.247 1.00 90.56 112 PRO A O 1
ATOM 916 N N . LEU A 1 113 ? 16.606 -5.941 5.406 1.00 92.38 113 LEU A N 1
ATOM 917 C CA . LEU A 1 113 ? 16.334 -6.285 6.799 1.00 92.38 113 LEU A CA 1
ATOM 918 C C . LEU A 1 113 ? 15.438 -7.522 6.910 1.00 92.38 113 LEU A C 1
ATOM 920 O O . LEU A 1 113 ? 14.539 -7.751 6.096 1.00 92.38 113 LEU A O 1
ATOM 924 N N . THR A 1 114 ? 15.652 -8.290 7.979 1.00 92.31 114 THR A N 1
ATOM 925 C CA . THR A 1 114 ? 14.812 -9.445 8.329 1.00 92.31 114 THR A CA 1
ATOM 926 C C . THR A 1 114 ? 13.407 -9.016 8.760 1.00 92.31 114 THR A C 1
ATOM 928 O O . THR A 1 114 ? 13.211 -7.907 9.264 1.00 92.31 114 THR A O 1
ATOM 931 N N . SER A 1 115 ? 12.435 -9.923 8.642 1.00 91.75 115 SER A N 1
ATOM 932 C CA . SER A 1 115 ? 11.059 -9.751 9.138 1.00 91.75 115 SER A CA 1
ATOM 933 C C . SER A 1 115 ? 11.005 -9.266 10.591 1.00 91.75 115 SER A C 1
ATOM 935 O O . SER A 1 115 ? 10.303 -8.301 10.893 1.00 91.75 115 SER A O 1
ATOM 937 N N . ARG A 1 116 ? 11.810 -9.866 11.479 1.00 90.69 116 ARG A N 1
ATOM 938 C CA . ARG A 1 116 ? 11.916 -9.469 12.888 1.00 90.69 116 ARG A CA 1
ATOM 939 C C . ARG A 1 116 ? 12.381 -8.023 13.036 1.00 90.69 116 ARG A C 1
ATOM 941 O O . ARG A 1 116 ? 11.776 -7.275 13.795 1.00 90.69 116 ARG A O 1
ATOM 948 N N . THR A 1 117 ? 13.446 -7.621 12.343 1.00 93.06 117 THR A N 1
ATOM 949 C CA . THR A 1 117 ? 13.987 -6.258 12.465 1.00 93.06 117 THR A CA 1
ATOM 950 C C . THR A 1 117 ? 12.972 -5.219 11.992 1.00 93.06 117 THR A C 1
ATOM 952 O O . THR A 1 117 ? 12.759 -4.225 12.682 1.00 93.06 117 THR A O 1
ATOM 955 N N . ILE A 1 118 ? 12.300 -5.468 10.863 1.00 94.94 118 ILE A N 1
ATOM 956 C CA . ILE A 1 118 ? 11.249 -4.579 10.343 1.00 94.94 118 ILE A CA 1
ATOM 957 C C . ILE A 1 118 ? 10.099 -4.472 11.347 1.00 94.94 118 ILE A C 1
ATOM 959 O O . ILE A 1 118 ? 9.700 -3.365 11.713 1.00 94.94 118 ILE A O 1
ATOM 963 N N . ARG A 1 119 ? 9.620 -5.613 11.855 1.00 92.88 119 ARG A N 1
ATOM 964 C CA . ARG A 1 119 ? 8.560 -5.667 12.866 1.00 92.88 119 ARG A CA 1
ATOM 965 C C . ARG A 1 119 ? 8.940 -4.915 14.140 1.00 92.88 119 ARG A C 1
ATOM 967 O O . ARG A 1 119 ? 8.125 -4.160 14.655 1.00 92.88 119 ARG A O 1
ATOM 974 N N . LEU A 1 120 ? 10.170 -5.072 14.632 1.00 90.69 120 LEU A N 1
ATOM 975 C CA . LEU A 1 120 ? 10.668 -4.356 15.810 1.00 90.69 120 LEU A CA 1
ATOM 976 C C . LEU A 1 120 ? 10.715 -2.843 15.585 1.00 90.69 120 LEU A C 1
ATOM 978 O O . LEU A 1 120 ? 10.305 -2.089 16.466 1.00 90.69 120 LEU A O 1
ATOM 982 N N . ILE A 1 121 ? 11.194 -2.393 14.422 1.00 94.25 121 ILE A N 1
ATOM 983 C CA . ILE A 1 121 ? 11.234 -0.968 14.072 1.00 94.25 121 ILE A CA 1
ATOM 984 C C . ILE A 1 121 ? 9.814 -0.389 14.060 1.00 94.25 121 ILE A C 1
ATOM 986 O O . ILE A 1 121 ? 9.570 0.625 14.717 1.00 94.25 121 ILE A O 1
ATOM 990 N N . ALA A 1 122 ? 8.872 -1.052 13.382 1.00 95.00 122 ALA A N 1
ATOM 991 C CA . ALA A 1 122 ? 7.466 -0.651 13.355 1.00 95.00 122 ALA A CA 1
ATOM 992 C C . ALA A 1 122 ? 6.864 -0.626 14.771 1.00 95.00 122 ALA A C 1
ATOM 994 O O . ALA A 1 122 ? 6.366 0.402 15.225 1.00 95.00 122 ALA A O 1
ATOM 995 N N . HIS A 1 123 ? 7.042 -1.707 15.533 1.00 92.19 123 HIS A N 1
ATOM 996 C CA . HIS A 1 123 ? 6.505 -1.840 16.883 1.00 92.19 123 HIS A CA 1
ATOM 997 C C . HIS A 1 123 ? 7.005 -0.759 17.852 1.00 92.19 123 HIS A C 1
ATOM 999 O O . HIS A 1 123 ? 6.234 -0.218 18.643 1.00 92.19 123 HIS A O 1
ATOM 1005 N N . ARG A 1 124 ? 8.289 -0.387 17.782 1.00 90.94 124 ARG A N 1
ATOM 1006 C CA . ARG A 1 124 ? 8.838 0.701 18.610 1.00 90.94 124 ARG A CA 1
ATOM 1007 C C . ARG A 1 124 ? 8.211 2.052 18.278 1.00 90.94 124 ARG A C 1
ATOM 1009 O O . ARG A 1 124 ? 7.943 2.827 19.193 1.00 90.94 124 ARG A O 1
ATOM 1016 N N . ASN A 1 125 ? 7.940 2.310 17.000 1.00 93.69 125 ASN A N 1
ATOM 1017 C CA . ASN A 1 125 ? 7.233 3.515 16.575 1.00 93.69 125 ASN A CA 1
ATOM 1018 C C . ASN A 1 125 ? 5.765 3.488 17.029 1.00 93.69 125 ASN A C 1
ATOM 1020 O O . ASN A 1 125 ? 5.259 4.505 17.492 1.00 93.69 125 ASN A O 1
ATOM 1024 N N . ALA A 1 126 ? 5.095 2.333 16.984 1.00 93.06 126 ALA A N 1
ATOM 1025 C CA . ALA A 1 126 ? 3.724 2.179 17.475 1.00 93.06 126 ALA A CA 1
ATOM 1026 C C . ALA A 1 126 ? 3.583 2.464 18.978 1.00 93.06 126 ALA A C 1
ATOM 1028 O O . ALA A 1 126 ? 2.691 3.216 19.373 1.00 93.06 126 ALA A O 1
ATOM 1029 N N . ILE A 1 127 ? 4.488 1.913 19.797 1.00 89.25 127 ILE A N 1
ATOM 1030 C CA . ILE A 1 127 ? 4.548 2.169 21.245 1.00 89.25 127 ILE A CA 1
ATOM 1031 C C . ILE A 1 127 ? 4.741 3.658 21.519 1.00 89.25 127 ILE A C 1
ATOM 1033 O O . ILE A 1 127 ? 4.090 4.225 22.395 1.00 89.25 127 ILE A O 1
ATOM 1037 N N . ASN A 1 128 ? 5.651 4.294 20.779 1.00 90.00 128 ASN A N 1
ATOM 1038 C CA . ASN A 1 128 ? 5.918 5.716 20.930 1.00 90.00 128 ASN A CA 1
ATOM 1039 C C . ASN A 1 128 ? 4.683 6.560 20.572 1.00 90.00 128 ASN A C 1
ATOM 1041 O O . ASN A 1 128 ? 4.339 7.465 21.330 1.00 90.00 128 ASN A O 1
ATOM 1045 N N . ALA A 1 129 ? 3.972 6.218 19.491 1.00 91.12 129 ALA A N 1
ATOM 1046 C CA . ALA A 1 129 ? 2.719 6.874 19.114 1.00 91.12 129 ALA A CA 1
ATOM 1047 C C . ALA A 1 129 ? 1.663 6.767 20.227 1.00 91.12 129 ALA A C 1
ATOM 1049 O O . ALA A 1 129 ? 1.030 7.765 20.565 1.00 91.12 129 ALA A O 1
ATOM 1050 N N . PHE A 1 130 ? 1.511 5.593 20.848 1.00 89.06 130 PHE A N 1
ATOM 1051 C CA . PHE A 1 130 ? 0.581 5.393 21.964 1.00 89.06 130 PHE A CA 1
ATOM 1052 C C . PHE A 1 130 ? 0.963 6.184 23.218 1.00 89.06 130 PHE A C 1
ATOM 1054 O O . PHE A 1 130 ? 0.122 6.863 23.818 1.00 89.06 130 PHE A O 1
ATOM 1061 N N . TYR A 1 131 ? 2.241 6.135 23.599 1.00 86.62 131 TYR A N 1
ATOM 1062 C CA . TYR A 1 131 ? 2.770 6.897 24.729 1.00 86.62 131 TYR A CA 1
ATOM 1063 C C . TYR A 1 131 ? 2.521 8.401 24.540 1.00 86.62 131 TYR A C 1
ATOM 1065 O O . TYR A 1 131 ? 2.021 9.090 25.433 1.00 86.62 131 TYR A O 1
ATOM 1073 N N . THR A 1 132 ? 2.818 8.895 23.339 1.00 86.50 132 THR A N 1
ATOM 1074 C CA . THR A 1 132 ? 2.671 10.294 22.941 1.00 86.50 132 THR A CA 1
ATOM 1075 C C . THR A 1 132 ? 1.202 10.724 22.923 1.00 86.50 132 THR A C 1
ATOM 1077 O O . THR A 1 132 ? 0.851 11.718 23.559 1.00 86.50 132 THR A O 1
ATOM 1080 N N . ALA A 1 133 ? 0.322 9.946 22.283 1.00 85.81 133 ALA A N 1
ATOM 1081 C CA . ALA A 1 133 ? -1.117 10.205 22.250 1.00 85.81 133 ALA A CA 1
ATOM 1082 C C . ALA A 1 133 ? -1.700 10.340 23.659 1.00 85.81 133 ALA A C 1
ATOM 1084 O O . ALA A 1 133 ? -2.410 11.302 23.962 1.00 85.81 133 ALA A O 1
ATOM 1085 N N . THR A 1 134 ? -1.344 9.414 24.550 1.00 76.94 134 THR A N 1
ATOM 1086 C CA . THR A 1 134 ? -1.910 9.413 25.897 1.00 76.94 134 THR A CA 1
ATOM 1087 C C . THR A 1 134 ? -1.392 10.573 26.745 1.00 76.94 134 THR A C 1
ATOM 1089 O O . THR A 1 134 ? -2.167 11.178 27.484 1.00 76.94 134 THR A O 1
ATOM 1092 N N . THR A 1 135 ? -0.118 10.943 26.591 1.00 74.69 135 THR A N 1
ATOM 1093 C CA . THR A 1 135 ? 0.475 12.093 27.293 1.00 74.69 135 THR A CA 1
ATOM 1094 C C . THR A 1 135 ? -0.174 13.412 26.856 1.00 74.69 135 THR A C 1
ATOM 1096 O O . THR A 1 135 ? -0.503 14.244 27.698 1.00 74.69 135 THR A O 1
ATOM 1099 N N . TYR A 1 136 ? -0.436 13.596 25.556 1.00 67.50 136 TYR A N 1
ATOM 1100 C CA . TYR A 1 136 ? -1.042 14.829 25.038 1.00 67.50 136 TYR A CA 1
ATOM 1101 C C . TYR A 1 136 ? -2.510 15.020 25.409 1.00 67.50 136 TYR A C 1
ATOM 1103 O O . TYR A 1 136 ? -2.972 16.156 25.500 1.00 67.50 136 TYR A O 1
ATOM 1111 N N . THR A 1 137 ? -3.261 13.938 25.621 1.00 61.09 137 THR A N 1
ATOM 1112 C CA . THR A 1 137 ? -4.693 14.068 25.929 1.00 61.09 137 THR A CA 1
ATOM 1113 C C . THR A 1 137 ? -4.974 14.634 27.325 1.00 61.09 137 THR A C 1
ATOM 1115 O O . THR A 1 137 ? -6.111 15.033 27.561 1.00 61.09 137 THR A O 1
ATOM 1118 N N . ASN A 1 138 ? -3.973 14.702 28.225 1.00 54.91 138 ASN A N 1
ATOM 1119 C CA . ASN A 1 138 ? -4.007 15.282 29.586 1.00 54.91 138 ASN A CA 1
ATOM 1120 C C . ASN A 1 138 ? -5.247 14.913 30.436 1.00 54.91 138 ASN A C 1
ATOM 1122 O O . ASN A 1 138 ? -5.602 15.583 31.404 1.00 54.91 138 ASN A O 1
ATOM 1126 N N . LYS A 1 139 ? -5.938 13.840 30.053 1.00 53.41 139 LYS A N 1
ATOM 1127 C CA . LYS A 1 139 ? -7.155 13.320 30.663 1.00 53.41 139 LYS A CA 1
ATOM 1128 C C . LYS A 1 139 ? -6.822 11.888 31.063 1.00 53.41 139 LYS A C 1
ATOM 1130 O O . LYS A 1 139 ? -6.290 11.145 30.243 1.00 53.41 139 LYS A O 1
ATOM 1135 N N . ALA A 1 140 ? -7.143 11.491 32.298 1.00 50.75 140 ALA A N 1
ATOM 1136 C CA . ALA A 1 140 ? -7.082 10.092 32.728 1.00 50.75 140 ALA A CA 1
ATOM 1137 C C . ALA A 1 140 ? -7.667 9.207 31.617 1.00 50.75 140 ALA A C 1
ATOM 1139 O O . ALA A 1 140 ? -8.821 9.429 31.233 1.00 50.75 140 ALA A O 1
ATOM 1140 N N . ALA A 1 141 ? -6.843 8.321 31.042 1.00 52.75 141 ALA A N 1
ATOM 1141 C CA . ALA A 1 141 ? -7.085 7.748 29.720 1.00 52.75 141 ALA A CA 1
ATOM 1142 C C . ALA A 1 141 ? -8.526 7.294 29.529 1.00 52.75 141 ALA A C 1
ATOM 1144 O O . ALA A 1 141 ? -9.078 6.490 30.290 1.00 52.75 141 ALA A O 1
ATOM 1145 N N . ILE A 1 142 ? -9.119 7.898 28.510 1.00 66.69 142 ILE A N 1
ATOM 1146 C CA . ILE A 1 142 ? -10.533 7.821 28.208 1.00 66.69 142 ILE A CA 1
ATOM 1147 C C . ILE A 1 142 ? -10.709 6.642 27.279 1.00 66.69 142 ILE A C 1
ATOM 1149 O O . ILE A 1 142 ? -10.174 6.649 26.175 1.00 66.69 142 ILE A O 1
ATOM 1153 N N . VAL A 1 143 ? -11.496 5.652 27.686 1.00 82.56 143 VAL A N 1
ATOM 1154 C CA . VAL A 1 143 ? -12.169 4.845 26.673 1.00 82.56 143 VAL A CA 1
ATOM 1155 C C . VAL A 1 143 ? -13.167 5.779 25.999 1.00 82.56 143 VAL A C 1
ATOM 1157 O O . VAL A 1 143 ? -14.092 6.252 26.658 1.00 82.56 143 VAL A O 1
ATOM 1160 N N . TYR A 1 144 ? -12.951 6.111 24.727 1.00 87.69 144 TYR A N 1
ATOM 1161 C CA . TYR A 1 144 ? -13.889 6.943 23.974 1.00 87.69 144 TYR A CA 1
ATOM 1162 C C . TYR A 1 144 ? -15.194 6.177 23.723 1.00 87.69 144 TYR A C 1
ATOM 1164 O O . TYR A 1 144 ? -15.144 4.962 23.480 1.00 87.69 144 TYR A O 1
ATOM 1172 N N . PRO A 1 145 ? -16.359 6.851 23.800 1.00 89.88 145 PRO A N 1
ATOM 1173 C CA . PRO A 1 145 ? -17.640 6.197 23.582 1.00 89.88 145 PRO A CA 1
ATOM 1174 C C . PRO A 1 145 ? -17.685 5.623 22.160 1.00 89.88 145 PRO A C 1
ATOM 1176 O O . PRO A 1 145 ? -17.404 6.355 21.209 1.00 89.88 145 PRO A O 1
ATOM 1179 N N . PRO A 1 146 ? -18.010 4.331 21.987 1.00 92.50 146 PRO A N 1
ATOM 1180 C CA . PRO A 1 146 ? -18.236 3.787 20.658 1.00 92.50 146 PRO A CA 1
ATOM 1181 C C . PRO A 1 146 ? -19.475 4.448 20.024 1.00 92.50 146 PRO A C 1
ATOM 1183 O O . PRO A 1 146 ? -20.406 4.811 20.753 1.00 92.50 146 PRO A O 1
ATOM 1186 N N . PRO A 1 147 ? -19.521 4.579 18.687 1.00 94.50 147 PRO A N 1
ATOM 1187 C CA . PRO A 1 147 ? -20.698 5.074 17.995 1.00 94.50 147 PRO A CA 1
ATOM 1188 C C . PRO A 1 147 ? -21.901 4.144 18.205 1.00 94.50 147 PRO A C 1
ATOM 1190 O O . PRO A 1 147 ? -21.710 2.944 18.439 1.00 94.50 147 PRO A O 1
ATOM 1193 N N . PRO A 1 148 ? -23.141 4.658 18.116 1.00 94.38 148 PRO A N 1
ATOM 1194 C CA . PRO A 1 148 ? -24.336 3.822 18.109 1.00 94.38 148 PRO A CA 1
ATOM 1195 C C . PRO A 1 148 ? -24.336 2.870 16.898 1.00 94.38 148 PRO A C 1
ATOM 1197 O O . PRO A 1 148 ? -23.600 3.096 15.939 1.00 94.38 148 PRO A O 1
ATOM 1200 N N . PRO A 1 149 ? -25.163 1.807 16.898 1.00 95.19 149 PRO A N 1
ATOM 1201 C CA . PRO A 1 149 ? -25.312 0.947 15.730 1.00 95.19 149 PRO A CA 1
ATOM 1202 C C . PRO A 1 149 ? -25.663 1.749 14.458 1.00 95.19 149 PRO A C 1
ATOM 1204 O O . PRO A 1 149 ? -26.513 2.643 14.527 1.00 95.19 149 PRO A O 1
ATOM 1207 N N . PRO A 1 150 ? -25.079 1.401 13.295 1.00 94.50 150 PRO A N 1
ATOM 1208 C CA . PRO A 1 150 ? -25.396 2.003 12.004 1.00 94.50 150 PRO A CA 1
ATOM 1209 C C . PRO A 1 150 ? -26.900 2.052 11.729 1.00 94.50 150 PRO A C 1
ATOM 1211 O O . PRO A 1 150 ? -27.574 1.015 11.726 1.00 94.50 150 PRO A O 1
ATOM 1214 N N . VAL A 1 151 ? -27.426 3.245 11.446 1.00 91.44 151 VAL A N 1
ATOM 1215 C CA . VAL A 1 151 ? -28.849 3.433 11.134 1.00 91.44 151 VAL A CA 1
ATOM 1216 C C . VAL A 1 151 ? -29.132 2.909 9.729 1.00 91.44 151 VAL A C 1
ATOM 1218 O O . VAL A 1 151 ? -28.487 3.329 8.770 1.00 91.44 151 VAL A O 1
ATOM 1221 N N . ARG A 1 152 ? -30.077 1.973 9.603 1.00 88.31 152 ARG A N 1
ATOM 1222 C CA . ARG A 1 152 ? -30.397 1.228 8.372 1.00 88.31 152 ARG A CA 1
ATOM 1223 C C . ARG A 1 152 ? -29.159 0.589 7.728 1.00 88.31 152 ARG A C 1
ATOM 1225 O O . ARG A 1 152 ? -29.059 0.497 6.510 1.00 88.31 152 ARG A O 1
ATOM 1232 N N . GLY A 1 153 ? -28.186 0.200 8.555 1.00 86.94 153 GLY A N 1
ATOM 1233 C CA . GLY A 1 153 ? -26.925 -0.393 8.103 1.00 86.94 153 GLY A CA 1
ATOM 1234 C C . GLY A 1 153 ? -25.916 0.598 7.517 1.00 86.94 153 GLY A C 1
ATOM 1235 O O . GLY A 1 153 ? -24.892 0.161 7.000 1.00 86.94 153 GLY A O 1
ATOM 1236 N N . LYS A 1 154 ? -26.165 1.913 7.602 1.00 95.56 154 LYS A N 1
ATOM 1237 C CA . LYS A 1 154 ? -25.294 2.931 7.011 1.00 95.56 154 LYS A CA 1
ATOM 1238 C C . LYS A 1 154 ? -24.062 3.224 7.876 1.00 95.56 154 LYS A C 1
ATOM 1240 O O . LYS A 1 154 ? -24.174 3.871 8.916 1.00 95.56 154 LYS A O 1
ATOM 1245 N N . LEU A 1 155 ? -22.888 2.762 7.449 1.00 97.25 155 LEU A N 1
ATOM 1246 C CA . LEU A 1 155 ? -21.621 2.888 8.177 1.00 97.25 155 LEU A CA 1
ATOM 1247 C C . LEU A 1 155 ? -20.941 4.242 7.941 1.00 97.25 155 LEU A C 1
ATOM 1249 O O . LEU A 1 155 ? -20.802 4.684 6.804 1.00 97.25 155 LEU A O 1
ATOM 1253 N N . ASN A 1 156 ? -20.430 4.861 9.006 1.00 98.25 156 ASN A N 1
ATOM 1254 C CA . ASN A 1 156 ? -19.573 6.050 8.907 1.00 98.25 156 ASN A CA 1
ATOM 1255 C C . ASN A 1 156 ? -18.102 5.627 8.806 1.00 98.25 156 ASN A C 1
ATOM 1257 O O . ASN A 1 156 ? -17.569 5.038 9.752 1.00 98.25 156 ASN A O 1
ATOM 1261 N N . ILE A 1 157 ? -17.461 5.946 7.683 1.00 98.56 157 ILE A N 1
ATOM 1262 C CA . ILE A 1 157 ? -16.062 5.628 7.384 1.00 98.56 157 ILE A CA 1
ATOM 1263 C C . ILE A 1 157 ? -15.252 6.922 7.367 1.00 98.56 157 ILE A C 1
ATOM 1265 O O . ILE A 1 157 ? -15.559 7.833 6.599 1.00 98.56 157 ILE A O 1
ATOM 1269 N N . GLY A 1 158 ? -14.217 7.003 8.199 1.00 98.50 158 GLY A N 1
ATOM 1270 C CA . GLY A 1 158 ? -13.288 8.128 8.236 1.00 98.50 158 GLY A CA 1
ATOM 1271 C C . GLY A 1 158 ? -11.956 7.773 7.585 1.00 98.50 158 GLY A C 1
ATOM 1272 O O . GLY A 1 158 ? -11.373 6.759 7.940 1.00 98.50 158 GLY A O 1
ATOM 1273 N N . TYR A 1 159 ? -11.431 8.604 6.691 1.00 98.62 159 TYR A N 1
ATOM 1274 C CA . TYR A 1 159 ? -10.109 8.442 6.079 1.00 98.62 159 TYR A CA 1
ATOM 1275 C C . TYR A 1 159 ? -9.183 9.574 6.509 1.00 98.62 159 TYR A C 1
ATOM 1277 O O . TYR A 1 159 ? -9.452 10.744 6.229 1.00 98.62 159 TYR A O 1
ATOM 1285 N N . VAL A 1 160 ? -8.062 9.240 7.145 1.00 98.31 160 VAL A N 1
ATOM 1286 C CA . VAL A 1 160 ? -7.074 10.230 7.599 1.00 98.31 160 VAL A CA 1
ATOM 1287 C C . VAL A 1 160 ? -5.845 10.166 6.704 1.00 98.31 160 VAL A C 1
ATOM 1289 O O . VAL A 1 160 ? -5.236 9.103 6.558 1.00 98.31 160 VAL A O 1
ATOM 1292 N N . SER A 1 161 ? -5.469 11.302 6.116 1.00 97.31 161 SER A N 1
ATOM 1293 C CA . SER A 1 161 ? -4.275 11.405 5.273 1.00 97.31 161 SER A CA 1
ATOM 1294 C C . SER A 1 161 ? -3.712 12.824 5.238 1.00 97.31 161 SER A C 1
ATOM 1296 O O . SER A 1 161 ? -4.460 13.801 5.287 1.00 97.31 161 SER A O 1
ATOM 1298 N N . SER A 1 162 ? -2.395 12.934 5.071 1.00 95.94 162 SER A N 1
ATOM 1299 C CA . SER A 1 162 ? -1.706 14.173 4.691 1.00 95.94 162 SER A CA 1
ATOM 1300 C C . SER A 1 162 ? -1.693 14.405 3.180 1.00 95.94 162 SER A C 1
ATOM 1302 O O . SER A 1 162 ? -1.252 15.457 2.720 1.00 95.94 162 SER A O 1
ATOM 1304 N N . ASP A 1 163 ? -2.170 13.443 2.397 1.00 95.44 163 ASP A N 1
ATOM 1305 C CA . ASP A 1 163 ? -1.827 13.343 0.982 1.00 95.44 163 ASP A CA 1
ATOM 1306 C C . ASP A 1 163 ? -2.998 13.699 0.054 1.00 95.44 163 ASP A C 1
ATOM 1308 O O . ASP A 1 163 ? -2.988 13.358 -1.130 1.00 95.44 163 ASP A O 1
ATOM 1312 N N . TYR A 1 164 ? -3.999 14.429 0.561 1.00 94.88 164 TYR A N 1
ATOM 1313 C CA . TYR A 1 164 ? -5.115 14.997 -0.221 1.00 94.88 164 TYR A CA 1
ATOM 1314 C C . TYR A 1 164 ? -4.706 16.207 -1.085 1.00 94.88 164 TYR A C 1
ATOM 1316 O O . TYR A 1 164 ? -5.496 17.115 -1.322 1.00 94.88 164 TYR A O 1
ATOM 1324 N N . ASN A 1 165 ? -3.458 16.210 -1.536 1.00 93.25 165 ASN A N 1
ATOM 1325 C CA . ASN A 1 165 ? -2.780 17.241 -2.314 1.00 93.25 165 ASN A CA 1
ATOM 1326 C C . ASN A 1 165 ? -2.283 16.606 -3.631 1.00 93.25 165 ASN A C 1
ATOM 1328 O O . ASN A 1 165 ? -2.677 15.477 -3.951 1.00 93.25 165 ASN A O 1
ATOM 1332 N N . ASP A 1 166 ? -1.428 17.284 -4.402 1.00 91.00 166 ASP A N 1
ATOM 1333 C CA . ASP A 1 166 ? -0.786 16.673 -5.577 1.00 91.00 166 ASP A CA 1
ATOM 1334 C C . ASP A 1 166 ? 0.233 15.589 -5.163 1.00 91.00 166 ASP A C 1
ATOM 1336 O O . ASP A 1 166 ? 1.435 15.816 -5.030 1.00 91.00 166 ASP A O 1
ATOM 1340 N N . HIS A 1 167 ? -0.284 14.394 -4.870 1.00 92.19 167 HIS A N 1
ATOM 1341 C CA . HIS A 1 167 ? 0.461 13.275 -4.305 1.00 92.19 167 HIS A CA 1
ATOM 1342 C C . HIS A 1 167 ? 0.012 11.941 -4.927 1.00 92.19 167 HIS A C 1
ATOM 1344 O O . HIS A 1 167 ? -1.179 11.777 -5.220 1.00 92.19 167 HIS A O 1
ATOM 1350 N N . PRO A 1 168 ? 0.909 10.936 -5.056 1.00 90.56 168 PRO A N 1
ATOM 1351 C CA . PRO A 1 168 ? 0.571 9.632 -5.628 1.00 90.56 168 PRO A CA 1
ATOM 1352 C C . PRO A 1 168 ? -0.658 8.946 -5.023 1.00 90.56 168 PRO A C 1
ATOM 1354 O O . PRO A 1 168 ? -1.406 8.311 -5.758 1.00 90.56 168 PRO A O 1
ATOM 1357 N N . LEU A 1 169 ? -0.899 9.086 -3.712 1.00 92.75 169 LEU A N 1
ATOM 1358 C CA . LEU A 1 169 ? -2.105 8.539 -3.072 1.00 92.75 169 LEU A CA 1
ATOM 1359 C C . LEU A 1 169 ? -3.378 9.123 -3.702 1.00 92.75 169 LEU A C 1
ATOM 1361 O O . LEU A 1 169 ? -4.291 8.383 -4.063 1.00 92.75 169 LEU A O 1
ATOM 1365 N N . THR A 1 170 ? -3.421 10.444 -3.880 1.00 92.94 170 THR A N 1
ATOM 1366 C CA . THR A 1 170 ? -4.557 11.119 -4.507 1.00 92.94 170 THR A CA 1
ATOM 1367 C C . THR A 1 170 ? -4.698 10.722 -5.972 1.00 92.94 170 THR A C 1
ATOM 1369 O O . THR A 1 170 ? -5.810 10.449 -6.406 1.00 92.94 170 THR A O 1
ATOM 1372 N N . HIS A 1 171 ? -3.605 10.581 -6.726 1.00 91.19 171 HIS A N 1
ATOM 1373 C CA . HIS A 1 171 ? -3.670 10.103 -8.119 1.00 91.19 171 HIS A CA 1
ATOM 1374 C C . HIS A 1 171 ? -4.252 8.691 -8.268 1.00 91.19 171 HIS A C 1
ATOM 1376 O O . HIS A 1 171 ? -4.602 8.307 -9.377 1.00 91.19 171 HIS A O 1
ATOM 1382 N N . LEU A 1 172 ? -4.322 7.908 -7.188 1.00 93.88 172 LEU A N 1
ATOM 1383 C CA . LEU A 1 172 ? -4.802 6.526 -7.203 1.00 93.88 172 LEU A CA 1
ATOM 1384 C C . LEU A 1 172 ? -6.175 6.356 -6.547 1.00 93.88 172 LEU A C 1
ATOM 1386 O O . LEU A 1 172 ? -6.985 5.570 -7.025 1.00 93.88 172 LEU A O 1
ATOM 1390 N N . MET A 1 173 ? -6.442 7.071 -5.452 1.00 94.38 173 MET A N 1
ATOM 1391 C CA . MET A 1 173 ? -7.645 6.870 -4.634 1.00 94.38 173 MET A CA 1
ATOM 1392 C C . MET A 1 173 ? -8.742 7.915 -4.859 1.00 94.38 173 MET A C 1
ATOM 1394 O O . MET A 1 173 ? -9.836 7.750 -4.324 1.00 94.38 173 MET A O 1
ATOM 1398 N N . LYS A 1 174 ? -8.493 8.980 -5.634 1.00 92.19 174 LYS A N 1
ATOM 1399 C CA . LYS A 1 174 ? -9.407 10.128 -5.783 1.00 92.19 174 LYS A CA 1
ATOM 1400 C C . LYS A 1 174 ? -10.871 9.738 -6.012 1.00 92.19 174 LYS A C 1
ATOM 1402 O O . LYS A 1 174 ? -11.747 10.270 -5.325 1.00 92.19 174 LYS A O 1
ATOM 1407 N N . SER A 1 175 ? -11.158 8.826 -6.945 1.00 94.31 175 SER A N 1
ATOM 1408 C CA . SER A 1 175 ? -12.545 8.432 -7.234 1.00 94.31 175 SER A CA 1
ATOM 1409 C C . SER A 1 175 ? -13.146 7.483 -6.200 1.00 94.31 175 SER A C 1
ATOM 1411 O O . SER A 1 175 ? -14.366 7.480 -6.047 1.00 94.31 175 SER A O 1
ATOM 1413 N N . VAL A 1 176 ? -12.337 6.717 -5.455 1.00 96.44 176 VAL A N 1
ATOM 1414 C CA . VAL A 1 176 ? -12.816 5.719 -4.475 1.00 96.44 176 VAL A CA 1
ATOM 1415 C C . VAL A 1 176 ? -13.807 6.344 -3.502 1.00 96.44 176 VAL A C 1
ATOM 1417 O O . VAL A 1 176 ? -14.901 5.818 -3.312 1.00 96.44 176 VAL A O 1
ATOM 1420 N N . PHE A 1 177 ? -13.465 7.514 -2.959 1.00 96.12 177 PHE A N 1
ATOM 1421 C CA . PHE A 1 177 ? -14.279 8.200 -1.956 1.00 96.12 177 PHE A CA 1
ATOM 1422 C C . PHE A 1 177 ? -15.667 8.598 -2.474 1.00 96.12 177 PHE A C 1
ATOM 1424 O O . PHE A 1 177 ? -16.628 8.607 -1.714 1.00 96.12 177 PHE A O 1
ATOM 1431 N N . SER A 1 178 ? -15.786 8.924 -3.766 1.00 94.88 178 SER A N 1
ATOM 1432 C CA . SER A 1 178 ? -17.067 9.286 -4.397 1.00 94.88 178 SER A CA 1
ATOM 1433 C C . SER A 1 178 ? -17.846 8.078 -4.921 1.00 94.88 178 SER A C 1
ATOM 1435 O O . SER A 1 178 ? -19.054 8.182 -5.123 1.00 94.88 178 SER A O 1
ATOM 1437 N N . LEU A 1 179 ? -17.160 6.955 -5.152 1.00 96.25 179 LEU A N 1
ATOM 1438 C CA . LEU A 1 179 ? -17.737 5.707 -5.654 1.00 96.25 179 LEU A CA 1
ATOM 1439 C C . LEU A 1 179 ? -18.352 4.836 -4.554 1.00 96.25 179 LEU A C 1
ATOM 1441 O O . LEU A 1 179 ? -19.011 3.850 -4.878 1.00 96.25 179 LEU A O 1
ATOM 1445 N N . HIS A 1 180 ? -18.163 5.191 -3.281 1.00 97.50 180 HIS A N 1
ATOM 1446 C CA . HIS A 1 180 ? -18.836 4.511 -2.183 1.00 97.50 180 HIS A CA 1
ATOM 1447 C C . HIS A 1 180 ? -20.363 4.556 -2.330 1.00 97.50 180 HIS A C 1
ATOM 1449 O O . HIS A 1 180 ? -20.950 5.580 -2.698 1.00 97.50 180 HIS A O 1
ATOM 1455 N N . ASN A 1 181 ? -21.027 3.451 -1.995 1.00 96.38 181 ASN A N 1
ATOM 1456 C CA . ASN A 1 181 ? -22.475 3.354 -2.012 1.00 96.38 181 ASN A CA 1
ATOM 1457 C C . ASN A 1 181 ? -23.079 4.271 -0.939 1.00 96.38 181 ASN A C 1
ATOM 1459 O O . ASN A 1 181 ? -23.148 3.930 0.243 1.00 96.38 181 ASN A O 1
ATOM 1463 N N . LYS A 1 182 ? -23.607 5.417 -1.376 1.00 94.56 182 LYS A N 1
ATOM 1464 C CA . LYS A 1 182 ? -24.211 6.447 -0.517 1.00 94.56 182 LYS A CA 1
ATOM 1465 C C . LYS A 1 182 ? -25.412 5.974 0.303 1.00 94.56 182 LYS A C 1
ATOM 1467 O O . LYS A 1 182 ? -25.828 6.700 1.203 1.00 94.56 182 LYS A O 1
ATOM 1472 N N . GLN A 1 183 ? -26.001 4.817 -0.003 1.00 94.12 183 GLN A N 1
ATOM 1473 C CA . GLN A 1 183 ? -27.074 4.230 0.804 1.00 94.12 183 GLN A CA 1
ATOM 1474 C C . GLN A 1 183 ? -26.524 3.435 1.996 1.00 94.12 183 GLN A C 1
ATOM 1476 O O . GLN A 1 183 ? -27.174 3.383 3.034 1.00 94.12 183 GLN A O 1
ATOM 1481 N N . GLN A 1 184 ? -25.316 2.877 1.874 1.00 95.38 184 GLN A N 1
ATOM 1482 C CA . GLN A 1 184 ? -24.687 2.020 2.885 1.00 95.38 184 GLN A CA 1
ATOM 1483 C C . GLN A 1 184 ? -23.511 2.678 3.613 1.00 95.38 184 GLN A C 1
ATOM 1485 O O . GLN A 1 184 ? -23.139 2.221 4.689 1.00 95.38 184 GLN A O 1
ATOM 1490 N N . PHE A 1 185 ? -22.947 3.764 3.080 1.00 97.69 185 PHE A N 1
ATOM 1491 C CA . PHE A 1 185 ? -21.774 4.415 3.659 1.00 97.69 185 PHE A CA 1
ATOM 1492 C C . PHE A 1 185 ? -21.923 5.938 3.702 1.00 97.69 185 PHE A C 1
ATOM 1494 O O . PHE A 1 185 ? -22.423 6.564 2.764 1.00 97.69 185 PHE A O 1
ATOM 1501 N N . ASN A 1 186 ? -21.479 6.536 4.806 1.00 97.31 186 ASN A N 1
ATOM 1502 C CA . ASN A 1 186 ? -21.148 7.953 4.919 1.00 97.31 186 ASN A CA 1
ATOM 1503 C C . ASN A 1 186 ? -19.624 8.072 4.970 1.00 97.31 186 ASN A C 1
ATOM 1505 O O . ASN A 1 186 ? -18.987 7.443 5.816 1.00 97.31 186 ASN A O 1
ATOM 1509 N N . VAL A 1 187 ? -19.043 8.873 4.082 1.00 98.31 187 VAL A N 1
ATOM 1510 C CA . VAL A 1 187 ? -17.588 9.003 3.950 1.00 98.31 187 VAL A CA 1
ATOM 1511 C C . VAL A 1 187 ? -17.134 10.349 4.504 1.00 98.31 187 VAL A C 1
ATOM 1513 O O . VAL A 1 187 ? -17.675 11.391 4.131 1.00 98.31 187 VAL A O 1
ATOM 1516 N N . PHE A 1 188 ? -16.127 10.314 5.372 1.00 98.50 188 PHE A N 1
ATOM 1517 C CA . PHE A 1 188 ? -15.495 11.468 6.003 1.00 98.50 188 PHE A CA 1
ATOM 1518 C C . PHE A 1 188 ? -14.001 11.454 5.690 1.00 98.50 188 PHE A C 1
ATOM 1520 O O . PHE A 1 188 ? -13.335 10.440 5.880 1.00 98.50 188 PHE A O 1
ATOM 1527 N N . LEU A 1 189 ? -13.458 12.567 5.217 1.00 98.31 189 LEU A N 1
ATOM 1528 C CA . LEU A 1 189 ? -12.046 12.740 4.901 1.00 98.31 189 LEU A CA 1
ATOM 1529 C C . LEU A 1 189 ? -11.454 13.779 5.856 1.00 98.31 189 LEU A C 1
ATOM 1531 O O . LEU A 1 189 ? -11.927 14.912 5.914 1.00 98.31 189 LEU A O 1
ATOM 1535 N N . TYR A 1 190 ? -10.407 13.396 6.583 1.00 98.12 190 TYR A N 1
ATOM 1536 C CA . TYR A 1 190 ? -9.679 14.263 7.507 1.00 98.12 190 TYR A CA 1
ATOM 1537 C C . TYR A 1 190 ? -8.291 14.563 6.940 1.00 98.12 190 TYR A C 1
ATOM 1539 O O . TYR A 1 190 ? -7.400 13.706 6.970 1.00 98.12 190 TYR A O 1
ATOM 1547 N N . ALA A 1 191 ? -8.110 15.770 6.406 1.00 97.38 191 ALA A N 1
ATOM 1548 C CA . ALA A 1 191 ? -6.850 16.196 5.810 1.00 97.38 191 ALA A CA 1
ATOM 1549 C C . ALA A 1 191 ? -5.894 16.753 6.868 1.00 97.38 191 ALA A C 1
ATOM 1551 O O . ALA A 1 191 ? -6.150 17.802 7.455 1.00 97.38 191 ALA A O 1
ATOM 1552 N N . THR A 1 192 ? -4.770 16.072 7.097 1.00 96.25 192 THR A N 1
ATOM 1553 C CA . THR A 1 192 ? -3.762 16.476 8.097 1.00 96.25 192 THR A CA 1
ATOM 1554 C C . THR A 1 192 ? -2.702 17.426 7.538 1.00 96.25 192 THR A C 1
ATOM 1556 O O . THR A 1 192 ? -1.758 17.785 8.243 1.00 96.25 192 THR A O 1
ATOM 1559 N N . SER A 1 193 ? -2.861 17.855 6.285 1.00 95.00 193 SER A N 1
ATOM 1560 C CA . SER A 1 193 ? -2.009 18.823 5.599 1.00 95.00 193 SER A CA 1
ATOM 1561 C C . SER A 1 193 ? -2.811 20.042 5.120 1.00 95.00 193 SER A C 1
ATOM 1563 O O . SER A 1 193 ? -3.990 19.911 4.747 1.00 95.00 193 SER A O 1
ATOM 1565 N N . PRO A 1 194 ? -2.180 21.230 5.111 1.00 95.00 194 PRO A N 1
ATOM 1566 C CA . PRO A 1 194 ? -2.798 22.421 4.549 1.00 95.00 194 PRO A CA 1
ATOM 1567 C C . PRO A 1 194 ? -3.015 22.255 3.039 1.00 95.00 194 PRO A C 1
ATOM 1569 O O . PRO A 1 194 ? -2.401 21.397 2.393 1.00 95.00 194 PRO A O 1
ATOM 1572 N N . SER A 1 195 ? -3.904 23.082 2.490 1.00 94.31 195 SER A N 1
ATOM 1573 C CA . SER A 1 195 ? -4.145 23.139 1.049 1.00 94.31 195 SER A CA 1
ATOM 1574 C C . SER A 1 195 ? -2.884 23.602 0.316 1.00 94.31 195 SER A C 1
ATOM 1576 O O . SER A 1 195 ? -2.265 24.591 0.704 1.00 94.31 195 SER A O 1
ATOM 1578 N N . ASP A 1 196 ? -2.505 22.885 -0.740 1.00 93.12 196 ASP A N 1
ATOM 1579 C CA . ASP A 1 196 ? -1.401 23.245 -1.639 1.00 93.12 196 ASP A CA 1
ATOM 1580 C C . ASP A 1 196 ? -1.872 24.077 -2.849 1.00 93.12 196 ASP A C 1
ATOM 1582 O O . ASP A 1 196 ? -1.077 24.405 -3.727 1.00 93.12 196 ASP A O 1
ATOM 1586 N N . GLY A 1 197 ? -3.171 24.395 -2.922 1.00 92.75 197 GLY A N 1
ATOM 1587 C CA . GLY A 1 197 ? -3.787 25.098 -4.048 1.00 92.75 197 GLY A CA 1
ATOM 1588 C C . GLY A 1 197 ? -3.949 24.257 -5.321 1.00 92.75 197 GLY A C 1
ATOM 1589 O O . GLY A 1 197 ? -4.477 24.767 -6.312 1.00 92.75 197 GLY A O 1
ATOM 1590 N N . SER A 1 198 ? -3.547 22.982 -5.315 1.00 92.25 198 SER A N 1
ATOM 1591 C CA . SER A 1 198 ? -3.617 22.101 -6.483 1.00 92.25 198 SER A CA 1
ATOM 1592 C C . SER A 1 198 ? -5.058 21.827 -6.927 1.00 92.25 198 SER A C 1
ATOM 1594 O O . SER A 1 198 ? -6.007 21.852 -6.138 1.00 92.25 198 SER A O 1
ATOM 1596 N N . LEU A 1 199 ? -5.234 21.473 -8.206 1.00 90.75 199 LEU A N 1
ATOM 1597 C CA . LEU A 1 199 ? -6.528 21.015 -8.733 1.00 90.75 199 LEU A CA 1
ATOM 1598 C C . LEU A 1 199 ? -7.034 19.759 -8.004 1.00 90.75 199 LEU A C 1
ATOM 1600 O O . LEU A 1 199 ? -8.241 19.557 -7.861 1.00 90.75 199 LEU A O 1
ATOM 1604 N N . HIS A 1 200 ? -6.110 18.927 -7.520 1.00 90.25 200 HIS A N 1
ATOM 1605 C CA . HIS A 1 200 ? -6.401 17.745 -6.717 1.00 90.25 200 HIS A CA 1
ATOM 1606 C C . HIS A 1 200 ? -7.034 18.110 -5.374 1.00 90.25 200 HIS A C 1
ATOM 1608 O O . HIS A 1 200 ? -8.068 17.548 -5.014 1.00 90.25 200 HIS A O 1
ATOM 1614 N N . ARG A 1 201 ? -6.469 19.092 -4.671 1.00 94.06 201 ARG A N 1
ATOM 1615 C CA . ARG A 1 201 ? -7.011 19.578 -3.404 1.00 94.06 201 ARG A CA 1
ATOM 1616 C C . ARG A 1 201 ? -8.361 20.272 -3.578 1.00 94.06 201 ARG A C 1
ATOM 1618 O O . ARG A 1 201 ? -9.317 19.935 -2.881 1.00 94.06 201 ARG A O 1
ATOM 1625 N N . GLN A 1 202 ? -8.475 21.151 -4.575 1.00 93.88 202 GLN A N 1
ATOM 1626 C CA . GLN A 1 202 ? -9.730 21.841 -4.903 1.00 93.88 202 GLN A CA 1
ATOM 1627 C C . GLN A 1 202 ? -10.868 20.865 -5.238 1.00 93.88 202 GLN A C 1
ATOM 1629 O O . GLN A 1 202 ? -12.028 21.148 -4.943 1.00 93.88 202 GLN A O 1
ATOM 1634 N N . TYR A 1 203 ? -10.558 19.714 -5.847 1.00 92.38 203 TYR A N 1
ATOM 1635 C CA . TYR A 1 203 ? -11.547 18.664 -6.090 1.00 92.38 203 TYR A CA 1
ATOM 1636 C C . TYR A 1 203 ? -12.162 18.152 -4.783 1.00 92.38 203 TYR A C 1
ATOM 1638 O O . TYR A 1 203 ? -13.385 18.064 -4.694 1.00 92.38 203 TYR A O 1
ATOM 1646 N N . TYR A 1 204 ? -11.347 17.847 -3.768 1.00 93.75 204 TYR A N 1
ATOM 1647 C CA . TYR A 1 204 ? -11.860 17.367 -2.483 1.00 93.75 204 TYR A CA 1
ATOM 1648 C C . TYR A 1 204 ? -12.664 18.439 -1.745 1.00 93.75 204 TYR A C 1
ATOM 1650 O O . TYR A 1 204 ? -13.722 18.138 -1.203 1.00 93.75 204 TYR A O 1
ATOM 1658 N N . GLU A 1 205 ? -12.207 19.691 -1.779 1.00 93.00 205 GLU A N 1
ATOM 1659 C CA . GLU A 1 205 ? -12.866 20.813 -1.097 1.00 93.00 205 GLU A CA 1
ATOM 1660 C C . GLU A 1 205 ? -14.231 21.175 -1.707 1.00 93.00 205 GLU A C 1
ATOM 1662 O O . GLU A 1 205 ? -15.107 21.671 -1.002 1.00 93.00 205 GLU A O 1
ATOM 1667 N N . ARG A 1 206 ? -14.435 20.927 -3.009 1.00 91.94 206 ARG A N 1
ATOM 1668 C CA . ARG A 1 206 ? -15.687 21.250 -3.722 1.00 91.94 206 ARG A CA 1
ATOM 1669 C C . ARG A 1 206 ? -16.676 20.087 -3.813 1.00 91.94 206 ARG A C 1
ATOM 1671 O O . ARG A 1 206 ? -17.819 20.296 -4.217 1.00 91.94 206 ARG A O 1
ATOM 1678 N N . GLN A 1 207 ? -16.246 18.865 -3.514 1.00 89.12 207 GLN A N 1
ATOM 1679 C CA . GLN A 1 207 ? -17.064 17.671 -3.697 1.00 89.12 207 GLN A CA 1
ATOM 1680 C C . GLN A 1 207 ? -18.101 17.532 -2.575 1.00 89.12 207 GLN A C 1
ATOM 1682 O O . GLN A 1 207 ? -17.787 17.672 -1.399 1.00 89.12 207 GLN A O 1
ATOM 1687 N N . THR A 1 208 ? -19.340 17.193 -2.933 1.00 88.50 208 THR A N 1
ATOM 1688 C CA . THR A 1 208 ? -20.449 17.005 -1.973 1.00 88.50 208 THR A CA 1
ATOM 1689 C C . THR A 1 208 ? -20.766 15.535 -1.702 1.00 88.50 208 THR A C 1
ATOM 1691 O O . THR A 1 208 ? -21.619 15.212 -0.878 1.00 88.50 208 THR A O 1
ATOM 1694 N N . ALA A 1 209 ? -20.094 14.615 -2.401 1.00 89.44 209 ALA A N 1
ATOM 1695 C CA . ALA A 1 209 ? -20.278 13.176 -2.229 1.00 89.44 209 ALA A CA 1
ATOM 1696 C C . ALA A 1 209 ? -19.787 12.642 -0.868 1.00 89.44 209 ALA A C 1
ATOM 1698 O O . ALA A 1 209 ? -20.200 11.552 -0.478 1.00 89.44 209 ALA A O 1
ATOM 1699 N N . PHE A 1 210 ? -18.932 13.391 -0.171 1.00 95.19 210 PHE A N 1
ATOM 1700 C CA . PHE A 1 210 ? -18.349 13.051 1.126 1.00 95.19 210 PHE A CA 1
ATOM 1701 C C . PHE A 1 210 ? -18.162 14.314 1.974 1.00 95.19 210 PHE A C 1
ATOM 1703 O O . PHE A 1 210 ? -18.228 15.433 1.468 1.00 95.19 210 PHE A O 1
ATOM 1710 N N . HIS A 1 211 ? -17.898 14.133 3.264 1.00 96.81 211 HIS A N 1
ATOM 1711 C CA . HIS A 1 211 ? -17.535 15.218 4.169 1.00 96.81 211 HIS A CA 1
ATOM 1712 C C . HIS A 1 211 ? -16.019 15.407 4.152 1.00 96.81 211 HIS A C 1
ATOM 1714 O O . HIS A 1 211 ? -15.289 14.463 4.435 1.00 96.81 211 HIS A O 1
ATOM 1720 N N . PHE A 1 212 ? -15.537 16.606 3.835 1.00 97.56 212 PHE A N 1
ATOM 1721 C CA . PHE A 1 212 ? -14.111 16.930 3.849 1.00 97.56 212 PHE A CA 1
ATOM 1722 C C . PHE A 1 212 ? -13.812 17.949 4.950 1.00 97.56 212 PHE A C 1
ATOM 1724 O O . PHE A 1 212 ? -14.404 19.027 4.971 1.00 97.56 212 PHE A O 1
ATOM 1731 N N . THR A 1 213 ? -12.883 17.613 5.845 1.00 97.06 213 THR A N 1
ATOM 1732 C CA . THR A 1 213 ? -12.467 18.470 6.960 1.00 97.06 213 THR A CA 1
ATOM 1733 C C . THR A 1 213 ? -10.950 18.610 6.963 1.00 97.06 213 THR A C 1
ATOM 1735 O O . THR A 1 213 ? -10.217 17.627 7.092 1.00 97.06 213 THR A O 1
ATOM 1738 N N . GLU A 1 214 ? -10.466 19.842 6.853 1.00 96.62 214 GLU A N 1
ATOM 1739 C CA . GLU A 1 214 ? -9.052 20.171 7.017 1.00 96.62 214 GLU A CA 1
ATOM 1740 C C . GLU A 1 214 ? -8.733 20.340 8.508 1.00 96.62 214 GLU A C 1
ATOM 1742 O O . GLU A 1 214 ? -9.371 21.127 9.203 1.00 96.62 214 GLU A O 1
ATOM 1747 N N . VAL A 1 215 ? -7.781 19.549 9.007 1.00 96.62 215 VAL A N 1
ATOM 1748 C CA . VAL A 1 215 ? -7.424 19.454 10.433 1.00 96.62 215 VAL A CA 1
ATOM 1749 C C . VAL A 1 215 ? -5.917 19.597 10.671 1.00 96.62 215 VAL A C 1
ATOM 1751 O O . VAL A 1 215 ? -5.386 19.158 11.690 1.00 96.62 215 VAL A O 1
ATOM 1754 N N . SER A 1 216 ? -5.187 20.184 9.725 1.00 95.56 216 SER A N 1
ATOM 1755 C CA . SER A 1 216 ? -3.723 20.284 9.757 1.00 95.56 216 SER A CA 1
ATOM 1756 C C . SER A 1 216 ? -3.202 21.137 10.915 1.00 95.56 216 SER A C 1
ATOM 1758 O O . SER A 1 216 ? -2.147 20.828 11.475 1.00 95.56 216 SER A O 1
ATOM 1760 N N . SER A 1 217 ? -3.969 22.160 11.305 1.00 95.81 217 SER A N 1
ATOM 1761 C CA . SER A 1 217 ? -3.684 23.067 12.424 1.00 95.81 217 SER A CA 1
ATOM 1762 C C . SER A 1 217 ? -4.228 22.581 13.773 1.00 95.81 217 SER A C 1
ATOM 1764 O O . SER A 1 217 ? -3.964 23.199 14.805 1.00 95.81 217 SER A O 1
ATOM 1766 N N . TRP A 1 218 ? -4.997 21.489 13.794 1.00 95.56 218 TRP A N 1
ATOM 1767 C CA . TRP A 1 218 ? -5.680 21.025 14.999 1.00 95.56 218 TRP A CA 1
ATOM 1768 C C . TRP A 1 218 ? -4.752 20.200 15.891 1.00 95.56 218 TRP A C 1
ATOM 1770 O O . TRP A 1 218 ? -3.856 19.491 15.427 1.00 95.56 218 TRP A O 1
ATOM 1780 N N . SER A 1 219 ? -4.999 20.250 17.201 1.00 93.12 219 SER A N 1
ATOM 1781 C CA . SER A 1 219 ? -4.338 19.352 18.148 1.00 93.12 219 SER A CA 1
ATOM 1782 C C . SER A 1 219 ? -4.856 17.918 17.991 1.00 93.12 219 SER A C 1
ATOM 1784 O O . SER A 1 219 ? -5.989 17.696 17.562 1.00 93.12 219 SER A O 1
ATOM 1786 N N . VAL A 1 220 ? -4.061 16.928 18.410 1.00 91.56 220 VAL A N 1
ATOM 1787 C CA . VAL A 1 220 ? -4.471 15.510 18.384 1.00 91.56 220 VAL A CA 1
ATOM 1788 C C . VAL A 1 220 ? -5.797 15.300 19.125 1.00 91.56 220 VAL A C 1
ATOM 1790 O O . VAL A 1 220 ? -6.673 14.610 18.611 1.00 91.56 220 VAL A O 1
ATOM 1793 N N . SER A 1 221 ? -5.987 15.945 20.286 1.00 89.88 221 SER A N 1
ATOM 1794 C CA . SER A 1 221 ? -7.248 15.854 21.038 1.00 89.88 221 SER A CA 1
ATOM 1795 C C . SER A 1 221 ? -8.428 16.419 20.253 1.00 89.88 221 SER A C 1
ATOM 1797 O O . SER A 1 221 ? -9.487 15.808 20.266 1.00 89.88 221 SER A O 1
ATOM 1799 N N . ALA A 1 222 ? -8.263 17.550 19.560 1.00 93.19 222 ALA A N 1
ATOM 1800 C CA . ALA A 1 222 ? -9.347 18.148 18.780 1.00 93.19 222 ALA A CA 1
ATOM 1801 C C . ALA A 1 222 ? -9.754 17.260 17.593 1.00 93.19 222 ALA A C 1
ATOM 1803 O O . ALA A 1 222 ? -10.941 17.106 17.315 1.00 93.19 222 ALA A O 1
ATOM 1804 N N . ILE A 1 223 ? -8.781 16.623 16.930 1.00 95.31 223 ILE A N 1
ATOM 1805 C CA . ILE A 1 223 ? -9.045 15.657 15.853 1.00 95.31 223 ILE A CA 1
ATOM 1806 C C . ILE A 1 223 ? -9.802 14.442 16.401 1.00 95.31 223 ILE A C 1
ATOM 1808 O O . ILE A 1 223 ? -10.806 14.025 15.830 1.00 95.31 223 ILE A O 1
ATOM 1812 N N . VAL A 1 224 ? -9.346 13.892 17.528 1.00 93.69 224 VAL A N 1
ATOM 1813 C CA . VAL A 1 224 ? -9.990 12.758 18.203 1.00 93.69 224 VAL A CA 1
ATOM 1814 C C . VAL A 1 224 ? -11.421 13.097 18.625 1.00 93.69 224 VAL A C 1
ATOM 1816 O O . VAL A 1 224 ? -12.339 12.341 18.311 1.00 93.69 224 VAL A O 1
ATOM 1819 N N . ASP A 1 225 ? -11.632 14.249 19.265 1.00 92.25 225 ASP A N 1
ATOM 1820 C CA . ASP A 1 225 ? -12.957 14.705 19.688 1.00 92.25 225 ASP A CA 1
ATOM 1821 C C . ASP A 1 225 ? -13.888 14.881 18.476 1.00 92.25 225 ASP A C 1
ATOM 1823 O O . ASP A 1 225 ? -15.059 14.507 18.541 1.00 92.25 225 ASP A O 1
ATOM 1827 N N . ARG A 1 226 ? -13.365 15.359 17.339 1.00 96.19 226 ARG A N 1
ATOM 1828 C CA . ARG A 1 226 ? -14.127 15.456 16.090 1.00 96.19 226 ARG A CA 1
ATOM 1829 C C . ARG A 1 226 ? -14.520 14.093 15.521 1.00 96.19 226 ARG A C 1
ATOM 1831 O O . ARG A 1 226 ? -15.676 13.917 15.156 1.00 96.19 226 ARG A O 1
ATOM 1838 N N . ILE A 1 227 ? -13.601 13.127 15.476 1.00 96.69 227 ILE A N 1
ATOM 1839 C CA . ILE A 1 227 ? -13.885 11.759 15.000 1.00 96.69 227 ILE A CA 1
ATOM 1840 C C . ILE A 1 227 ? -14.966 11.097 15.866 1.00 96.69 227 ILE A C 1
ATOM 1842 O O . ILE A 1 227 ? -15.861 10.425 15.349 1.00 96.69 227 ILE A O 1
ATOM 1846 N N . VAL A 1 228 ? -14.911 11.314 17.184 1.00 94.25 228 VAL A N 1
ATOM 1847 C CA . VAL A 1 228 ? -15.936 10.832 18.118 1.00 94.25 228 VAL A CA 1
ATOM 1848 C C . VAL A 1 228 ? -17.273 11.528 17.859 1.00 94.25 228 VAL A C 1
ATOM 1850 O O . VAL A 1 228 ? -18.297 10.856 17.803 1.00 94.25 228 VAL A O 1
ATOM 1853 N N . GLN A 1 229 ? -17.289 12.848 17.649 1.00 93.94 229 GLN A N 1
ATOM 1854 C CA . GLN A 1 229 ? -18.509 13.596 17.311 1.00 93.94 229 GLN A CA 1
ATOM 1855 C C . GLN A 1 229 ? -19.143 13.127 15.998 1.00 93.94 229 GLN A C 1
ATOM 1857 O O . GLN A 1 229 ? -20.360 12.961 15.947 1.00 93.94 229 GLN A O 1
ATOM 1862 N N . ASP A 1 230 ? -18.330 12.848 14.978 1.00 96.44 230 ASP A N 1
ATOM 1863 C CA . ASP A 1 230 ? -18.774 12.325 13.680 1.00 96.44 230 ASP A CA 1
ATOM 1864 C C . ASP A 1 230 ? -19.262 10.857 13.760 1.00 96.44 230 ASP A C 1
ATOM 1866 O O . ASP A 1 230 ? -19.766 10.311 12.776 1.00 96.44 230 ASP A O 1
ATOM 1870 N N . GLN A 1 231 ? -19.158 10.212 14.933 1.00 96.00 231 GLN A N 1
ATOM 1871 C CA . GLN A 1 231 ? -19.592 8.833 15.184 1.00 96.00 231 GLN A CA 1
ATOM 1872 C C . GLN A 1 231 ? -18.985 7.854 14.164 1.00 96.00 231 GLN A C 1
ATOM 1874 O O . GLN A 1 231 ? -19.685 7.036 13.557 1.00 96.00 231 GLN A O 1
ATOM 1879 N N . ILE A 1 232 ? -17.678 7.974 13.915 1.00 98.12 232 ILE A N 1
ATOM 1880 C CA . ILE A 1 232 ? -16.970 7.115 12.962 1.00 98.12 232 ILE A CA 1
ATOM 1881 C C . ILE A 1 232 ? -16.949 5.669 13.471 1.00 98.12 232 ILE A C 1
ATOM 1883 O O . ILE A 1 232 ? -16.530 5.399 14.595 1.00 98.12 232 ILE A O 1
ATOM 1887 N N . HIS A 1 233 ? -17.380 4.731 12.625 1.00 98.06 233 HIS A N 1
ATOM 1888 C CA . HIS A 1 233 ? -17.381 3.295 12.929 1.00 98.06 233 HIS A CA 1
ATOM 1889 C C . HIS A 1 233 ? -16.046 2.655 12.553 1.00 98.06 233 HIS A C 1
ATOM 1891 O O . HIS A 1 233 ? -15.517 1.830 13.298 1.00 98.06 233 HIS A O 1
ATOM 1897 N N . ILE A 1 234 ? -15.515 3.052 11.393 1.00 98.62 234 ILE A N 1
ATOM 1898 C CA . ILE A 1 234 ? -14.259 2.551 10.838 1.00 98.62 234 ILE A CA 1
ATOM 1899 C C . ILE A 1 234 ? -13.374 3.740 10.482 1.00 98.62 234 ILE A C 1
ATOM 1901 O O . ILE A 1 234 ? -13.762 4.572 9.662 1.00 98.62 234 ILE A O 1
ATOM 1905 N N . LEU A 1 235 ? -12.180 3.804 11.068 1.00 98.69 235 LEU A N 1
ATOM 1906 C CA . LEU A 1 235 ? -11.175 4.814 10.744 1.00 98.69 235 LEU A CA 1
ATOM 1907 C C . LEU A 1 235 ? -10.028 4.182 9.953 1.00 98.69 235 LEU A C 1
ATOM 1909 O O . LEU A 1 235 ? -9.395 3.220 10.386 1.00 98.69 235 LEU A O 1
ATOM 1913 N N . VAL A 1 236 ? -9.747 4.743 8.787 1.00 98.69 236 VAL A N 1
ATOM 1914 C CA . VAL A 1 236 ? -8.786 4.235 7.818 1.00 98.69 236 VAL A CA 1
ATOM 1915 C C . VAL A 1 236 ? -7.544 5.120 7.820 1.00 98.69 236 VAL A C 1
ATOM 1917 O O . VAL A 1 236 ? -7.605 6.322 7.549 1.00 98.69 236 VAL A O 1
ATOM 1920 N N . ASN A 1 237 ? -6.405 4.510 8.128 1.00 98.31 237 ASN A N 1
ATOM 1921 C CA . ASN A 1 237 ? -5.085 5.111 8.075 1.00 98.31 237 ASN A CA 1
ATOM 1922 C C . ASN A 1 237 ? -4.527 5.001 6.654 1.00 98.31 237 ASN A C 1
ATOM 1924 O O . ASN A 1 237 ? -4.152 3.912 6.215 1.00 98.31 237 ASN A O 1
ATOM 1928 N N . LEU A 1 238 ? -4.458 6.139 5.960 1.00 97.38 238 LEU A N 1
ATOM 1929 C CA . LEU A 1 238 ? -3.871 6.255 4.625 1.00 97.38 238 LEU A CA 1
ATOM 1930 C C . LEU A 1 238 ? -2.464 6.877 4.640 1.00 97.38 238 LEU A C 1
ATOM 1932 O O . LEU A 1 238 ? -1.977 7.281 3.589 1.00 97.38 238 LEU A O 1
ATOM 1936 N N . GLY A 1 239 ? -1.825 7.009 5.807 1.00 93.81 239 GLY A N 1
ATOM 1937 C CA . GLY A 1 239 ? -0.467 7.557 5.939 1.00 93.81 239 GLY A CA 1
ATOM 1938 C C . GLY A 1 239 ? 0.555 6.543 6.459 1.00 93.81 239 GLY A C 1
ATOM 1939 O O . GLY A 1 239 ? 1.699 6.517 6.021 1.00 93.81 239 GLY A O 1
ATOM 1940 N N . GLY A 1 240 ? 0.165 5.673 7.391 1.00 95.50 240 GLY A N 1
ATOM 1941 C CA . GLY A 1 240 ? 1.077 4.759 8.081 1.00 95.50 240 GLY A CA 1
ATOM 1942 C C . GLY A 1 240 ? 2.310 5.481 8.631 1.00 95.50 240 GLY A C 1
ATOM 1943 O O . GLY A 1 240 ? 2.172 6.429 9.397 1.00 95.50 240 GLY A O 1
ATOM 1944 N N . TYR A 1 241 ? 3.520 5.059 8.256 1.00 95.88 241 TYR A N 1
ATOM 1945 C CA . TYR A 1 241 ? 4.776 5.680 8.711 1.00 95.88 241 TYR A CA 1
ATOM 1946 C C . TYR A 1 241 ? 5.447 6.582 7.667 1.00 95.88 241 TYR A C 1
ATOM 1948 O O . TYR A 1 241 ? 6.675 6.608 7.559 1.00 95.88 241 TYR A O 1
ATOM 1956 N N . THR A 1 242 ? 4.654 7.310 6.884 1.00 93.88 242 THR A N 1
ATOM 1957 C CA . THR A 1 242 ? 5.153 8.324 5.947 1.00 93.88 242 THR A CA 1
ATOM 1958 C C . THR A 1 242 ? 5.146 9.727 6.562 1.00 93.88 242 THR A C 1
ATOM 1960 O O . THR A 1 242 ? 4.682 9.966 7.682 1.00 93.88 242 THR A O 1
ATOM 1963 N N . LYS A 1 243 ? 5.721 10.687 5.832 1.00 90.44 243 LYS A N 1
ATOM 1964 C CA . LYS A 1 243 ? 5.774 12.093 6.240 1.00 90.44 243 LYS A CA 1
ATOM 1965 C C . LYS A 1 243 ? 4.357 12.661 6.366 1.00 90.44 243 LYS A C 1
ATOM 1967 O O . LYS A 1 243 ? 3.584 12.575 5.428 1.00 90.44 243 LYS A O 1
ATOM 1972 N N . GLY A 1 244 ? 4.059 13.317 7.489 1.00 88.44 244 GLY A N 1
ATOM 1973 C CA . GLY A 1 244 ? 2.763 13.976 7.716 1.00 88.44 244 GLY A CA 1
ATOM 1974 C C . GLY A 1 244 ? 1.692 13.087 8.356 1.00 88.44 244 GLY A C 1
ATOM 1975 O O . GLY A 1 244 ? 0.631 13.595 8.729 1.00 88.44 244 GLY A O 1
ATOM 1976 N N . ALA A 1 245 ? 1.980 11.796 8.556 1.00 92.31 245 ALA A N 1
ATOM 1977 C CA . ALA A 1 245 ? 1.100 10.894 9.284 1.00 92.31 245 ALA A CA 1
ATOM 1978 C C . ALA A 1 245 ? 0.883 11.356 10.739 1.00 92.31 245 ALA A C 1
ATOM 1980 O O . ALA A 1 245 ? 1.779 11.899 11.388 1.00 92.31 245 ALA A O 1
ATOM 1981 N N . ARG A 1 246 ? -0.332 11.126 11.248 1.00 93.88 246 ARG A N 1
ATOM 1982 C CA . ARG A 1 246 ? -0.778 11.473 12.609 1.00 93.88 246 ARG A CA 1
ATOM 1983 C C . ARG A 1 246 ? -1.204 10.204 13.353 1.00 93.88 246 ARG A C 1
ATOM 1985 O O . ARG A 1 246 ? -2.380 10.017 13.665 1.00 93.88 246 ARG A O 1
ATOM 1992 N N . ASN A 1 247 ? -0.263 9.286 13.573 1.00 95.62 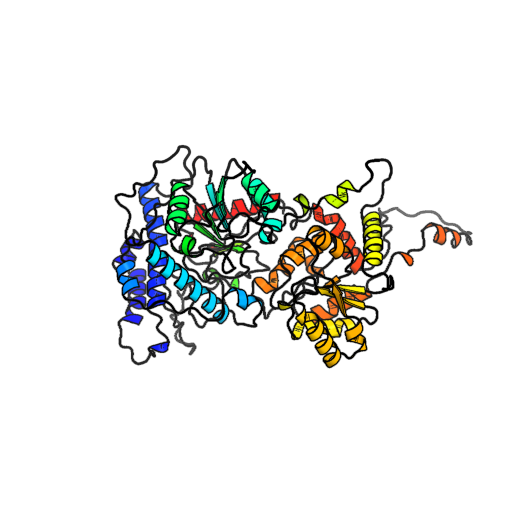247 ASN A N 1
ATOM 1993 C CA . ASN A 1 247 ? -0.553 7.975 14.175 1.00 95.62 247 ASN A CA 1
ATOM 1994 C C . ASN A 1 247 ? -1.032 8.072 15.629 1.00 95.62 247 ASN A C 1
ATOM 1996 O O . ASN A 1 247 ? -1.686 7.159 16.120 1.00 95.62 247 ASN A O 1
ATOM 2000 N N . GLU A 1 248 ? -0.774 9.190 16.302 1.00 93.69 248 GLU A N 1
ATOM 2001 C CA . GLU A 1 248 ? -1.256 9.483 17.650 1.00 93.69 248 GLU A CA 1
ATOM 2002 C C . GLU A 1 248 ? -2.790 9.525 17.704 1.00 93.69 248 GLU A C 1
ATOM 2004 O O . GLU A 1 248 ? -3.384 9.093 18.690 1.00 93.69 248 GLU A O 1
ATOM 2009 N N . VAL A 1 249 ? -3.442 9.982 16.626 1.00 94.75 249 VAL A N 1
ATOM 2010 C CA . VAL A 1 249 ? -4.910 9.983 16.504 1.00 94.75 249 VAL A CA 1
ATOM 2011 C C . VAL A 1 249 ? -5.447 8.554 16.546 1.00 94.75 249 VAL A C 1
ATOM 2013 O O . VAL A 1 249 ? -6.403 8.275 17.260 1.00 94.75 249 VAL A O 1
ATOM 2016 N N . PHE A 1 250 ? -4.802 7.631 15.831 1.00 95.81 250 PHE A N 1
ATOM 2017 C CA . PHE A 1 250 ? -5.171 6.215 15.826 1.00 95.81 250 PHE A CA 1
ATOM 2018 C C . PHE A 1 250 ? -4.816 5.532 17.147 1.00 95.81 250 PHE A C 1
ATOM 2020 O O . PHE A 1 250 ? -5.588 4.727 17.663 1.00 95.81 250 PHE A O 1
ATOM 2027 N N . ALA A 1 251 ? -3.669 5.865 17.735 1.00 92.81 251 ALA A N 1
ATOM 2028 C CA . ALA A 1 251 ? -3.238 5.274 18.993 1.00 92.81 251 ALA A CA 1
ATOM 2029 C C . ALA A 1 251 ? -4.141 5.665 20.179 1.00 92.81 251 ALA A C 1
ATOM 2031 O O . ALA A 1 251 ? -4.325 4.862 21.091 1.00 92.81 251 ALA A O 1
ATOM 2032 N N . ALA A 1 252 ? -4.779 6.843 20.130 1.00 91.12 252 ALA A N 1
ATOM 2033 C CA . ALA A 1 252 ? -5.820 7.250 21.080 1.00 91.12 252 ALA A CA 1
ATOM 2034 C C . ALA A 1 252 ? -7.119 6.421 20.974 1.00 91.12 252 ALA A C 1
ATOM 2036 O O . ALA A 1 252 ? -7.948 6.464 21.882 1.00 91.12 252 ALA A O 1
ATOM 2037 N N . ARG A 1 253 ? -7.296 5.666 19.881 1.00 92.19 253 ARG A N 1
ATOM 2038 C CA . ARG A 1 253 ? -8.450 4.803 19.585 1.00 92.19 253 ARG A CA 1
ATOM 2039 C C . ARG A 1 253 ? -9.817 5.512 19.716 1.00 92.19 253 ARG A C 1
ATOM 2041 O O . ARG A 1 253 ? -10.662 5.094 20.512 1.00 92.19 253 ARG A O 1
ATOM 2048 N N . PRO A 1 254 ? -10.072 6.567 18.914 1.00 93.25 254 PRO A N 1
ATOM 2049 C CA . PRO A 1 254 ? -11.344 7.296 18.912 1.00 93.25 254 PRO A CA 1
ATOM 2050 C C . PRO A 1 254 ? -12.529 6.460 18.419 1.00 93.25 254 PRO A C 1
ATOM 2052 O O . PRO A 1 254 ? -13.672 6.817 18.688 1.00 93.25 254 PRO A O 1
ATOM 2055 N N . CYS A 1 255 ? -12.278 5.369 17.689 1.00 94.88 255 CYS A N 1
ATOM 2056 C CA . CYS A 1 255 ? -13.318 4.550 17.080 1.00 94.88 255 CYS A CA 1
ATOM 2057 C C . CYS A 1 255 ? -13.093 3.038 17.299 1.00 94.88 255 CYS A C 1
ATOM 2059 O O . CYS A 1 255 ? -11.969 2.617 17.594 1.00 94.88 255 CYS A O 1
ATOM 2061 N N . PRO A 1 256 ? -14.150 2.223 17.122 1.00 94.56 256 PRO A N 1
ATOM 2062 C CA . PRO A 1 256 ? -14.127 0.766 17.251 1.00 94.56 256 PRO A CA 1
ATOM 2063 C C . PRO A 1 256 ? -13.089 0.019 16.415 1.00 94.56 256 PRO A C 1
ATOM 2065 O O . PRO A 1 256 ? -12.382 -0.835 16.960 1.00 94.56 256 PRO A O 1
ATOM 2068 N N . VAL A 1 257 ? -13.046 0.302 15.109 1.00 97.31 257 VAL A N 1
ATOM 2069 C CA . VAL A 1 257 ? -12.310 -0.471 14.102 1.00 97.31 257 VAL A CA 1
ATOM 2070 C C . VAL A 1 257 ? -11.350 0.450 13.363 1.00 97.31 257 VAL A C 1
ATOM 2072 O O . VAL A 1 257 ? -11.770 1.426 12.743 1.00 97.31 257 VAL A O 1
ATOM 2075 N N . GLN A 1 258 ? -10.062 0.119 13.385 1.00 97.94 258 GLN A N 1
ATOM 2076 C CA . GLN A 1 258 ? -9.020 0.894 12.716 1.00 97.94 258 GLN A CA 1
ATOM 2077 C C . GLN A 1 258 ? -8.295 0.054 11.667 1.00 97.94 258 GLN A C 1
ATOM 2079 O O . GLN A 1 258 ? -7.846 -1.057 11.952 1.00 97.94 258 GLN A O 1
ATOM 2084 N N . ILE A 1 259 ? -8.163 0.590 10.454 1.00 98.25 259 ILE A N 1
ATOM 2085 C CA . ILE A 1 259 ? -7.687 -0.150 9.280 1.00 98.25 259 ILE A CA 1
ATOM 2086 C C . ILE A 1 259 ? -6.528 0.596 8.618 1.00 98.25 259 ILE A C 1
ATOM 2088 O O . ILE A 1 259 ? -6.654 1.777 8.325 1.00 98.25 259 ILE A O 1
ATOM 2092 N N . SER A 1 260 ? -5.421 -0.082 8.332 1.00 98.00 260 SER A N 1
ATOM 2093 C CA . SER A 1 260 ? -4.341 0.430 7.482 1.00 98.00 260 SER A CA 1
ATOM 2094 C C . SER A 1 260 ? -4.611 0.102 6.011 1.00 98.00 260 SER A C 1
ATOM 2096 O O . SER A 1 260 ? -4.971 -1.033 5.679 1.00 98.00 260 SER A O 1
ATOM 2098 N N . LEU A 1 261 ? -4.448 1.086 5.122 1.00 97.38 261 LEU A N 1
ATOM 2099 C CA . LEU A 1 261 ? -4.686 0.935 3.685 1.00 97.38 261 LEU A CA 1
ATOM 2100 C C . LEU A 1 261 ? -3.755 1.844 2.869 1.00 97.38 261 LEU A C 1
ATOM 2102 O O . LEU A 1 261 ? -3.687 3.042 3.115 1.00 97.38 261 LEU A O 1
ATOM 2106 N N . MET A 1 262 ? -3.118 1.278 1.839 1.00 92.19 262 MET A N 1
ATOM 2107 C CA . MET A 1 262 ? -2.335 1.940 0.777 1.00 92.19 262 MET A CA 1
ATOM 2108 C C . MET A 1 262 ? -1.130 2.804 1.175 1.00 92.19 262 MET A C 1
ATOM 2110 O O . MET A 1 262 ? -0.049 2.579 0.638 1.00 92.19 262 MET A O 1
ATOM 2114 N N . GLY A 1 263 ? -1.290 3.790 2.058 1.00 89.31 263 GLY A N 1
ATOM 2115 C CA . GLY A 1 263 ? -0.293 4.836 2.316 1.00 89.31 263 GLY A CA 1
ATOM 2116 C C . GLY A 1 263 ? 1.070 4.330 2.777 1.00 89.31 263 GLY A C 1
ATOM 2117 O O . GLY A 1 263 ? 2.091 4.963 2.525 1.00 89.31 263 GLY A O 1
ATOM 2118 N N . PHE A 1 264 ? 1.100 3.159 3.411 1.00 95.62 264 PHE A N 1
ATOM 2119 C CA . PHE A 1 264 ? 2.322 2.507 3.851 1.00 95.62 264 PHE A CA 1
ATOM 2120 C C . PHE A 1 264 ? 2.287 1.015 3.509 1.00 95.62 264 PHE A C 1
ATOM 2122 O O . PHE A 1 264 ? 1.459 0.266 4.021 1.00 95.62 264 PHE A O 1
ATOM 2129 N N . ALA A 1 265 ? 3.206 0.574 2.648 1.00 94.88 265 ALA A N 1
ATOM 2130 C CA . ALA A 1 265 ? 3.312 -0.811 2.188 1.00 94.88 265 ALA A CA 1
ATOM 2131 C C . ALA A 1 265 ? 4.052 -1.710 3.202 1.00 94.88 265 ALA A C 1
ATOM 2133 O O . ALA A 1 265 ? 5.106 -2.274 2.899 1.00 94.88 265 ALA A O 1
ATOM 2134 N N . GLY A 1 266 ? 3.522 -1.823 4.421 1.00 94.88 266 GLY A N 1
ATOM 2135 C CA . GLY A 1 266 ? 4.099 -2.636 5.491 1.00 94.88 266 GLY A CA 1
ATOM 2136 C C . GLY A 1 266 ? 3.234 -2.695 6.751 1.00 94.88 266 GLY A C 1
ATOM 2137 O O . GLY A 1 266 ? 2.180 -2.070 6.828 1.00 94.88 266 GLY A O 1
ATOM 2138 N N . THR A 1 267 ? 3.701 -3.454 7.745 1.00 95.56 267 THR A N 1
ATOM 2139 C CA . THR A 1 267 ? 3.078 -3.528 9.078 1.00 95.56 267 THR A CA 1
ATOM 2140 C C . THR A 1 267 ? 3.252 -2.217 9.846 1.00 95.56 267 THR A C 1
ATOM 2142 O O . THR A 1 267 ? 4.323 -1.603 9.807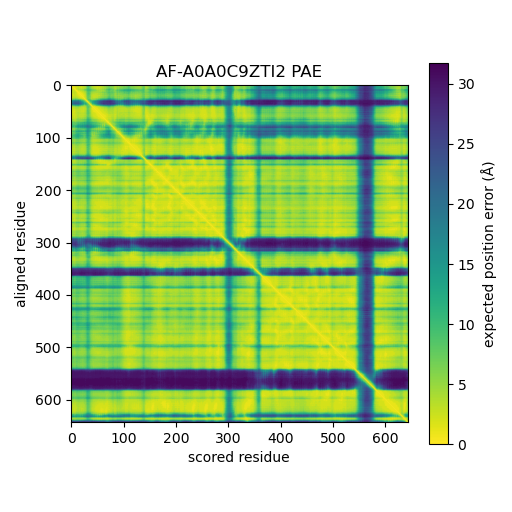 1.00 95.56 267 THR A O 1
ATOM 2145 N N . LEU A 1 268 ? 2.224 -1.811 10.587 1.00 95.19 268 LEU A N 1
ATOM 2146 C CA . LEU A 1 268 ? 2.329 -0.778 11.609 1.00 95.19 268 LEU A CA 1
ATOM 2147 C C . LEU A 1 268 ? 2.911 -1.340 12.914 1.00 95.19 268 LEU A C 1
ATOM 2149 O O . LEU A 1 268 ? 3.406 -0.587 13.742 1.00 95.19 268 LEU A O 1
ATOM 2153 N N . GLY A 1 269 ? 2.899 -2.659 13.127 1.00 91.88 269 GLY A N 1
ATOM 2154 C CA . GLY A 1 269 ? 3.408 -3.266 14.364 1.00 91.88 269 GLY A CA 1
ATOM 2155 C C . GLY A 1 269 ? 2.661 -2.781 15.614 1.00 91.88 269 GLY A C 1
ATOM 2156 O O . GLY A 1 269 ? 3.215 -2.789 16.719 1.00 91.88 269 GLY A O 1
ATOM 2157 N N . ALA A 1 270 ? 1.431 -2.305 15.427 1.00 90.56 270 ALA A N 1
ATOM 2158 C CA . ALA A 1 270 ? 0.660 -1.548 16.395 1.00 90.56 270 ALA A CA 1
ATOM 2159 C C . ALA A 1 270 ? -0.525 -2.353 16.923 1.00 90.56 270 ALA A C 1
ATOM 2161 O O . ALA A 1 270 ? -1.332 -2.835 16.134 1.00 90.56 270 ALA A O 1
ATOM 2162 N N . GLY A 1 271 ? -0.692 -2.432 18.248 1.00 87.62 271 GLY A N 1
ATOM 2163 C CA . GLY A 1 271 ? -1.880 -3.054 18.847 1.00 87.62 271 GLY A CA 1
ATOM 2164 C C . GLY A 1 271 ? -3.148 -2.210 18.692 1.00 87.62 271 GLY A C 1
ATOM 2165 O O . GLY A 1 271 ? -4.255 -2.716 18.858 1.00 87.62 271 GLY A O 1
ATOM 2166 N N . TRP A 1 272 ? -3.001 -0.928 18.347 1.00 91.00 272 TRP A N 1
ATOM 2167 C CA . TRP A 1 272 ? -4.116 -0.030 18.062 1.00 91.00 272 TRP A CA 1
ATOM 2168 C C . TRP A 1 272 ? -4.644 -0.133 16.622 1.00 91.00 272 TRP A C 1
ATOM 2170 O O . TRP A 1 272 ? -5.733 0.373 16.371 1.00 91.00 272 TRP A O 1
ATOM 2180 N N . CYS A 1 273 ? -3.945 -0.776 15.680 1.00 94.00 273 CYS A N 1
ATOM 2181 C CA . CYS A 1 273 ? -4.450 -1.001 14.320 1.00 94.00 273 CYS A CA 1
ATOM 2182 C C . CYS A 1 273 ? -4.976 -2.434 14.184 1.00 94.00 273 CYS A C 1
ATOM 2184 O O . CYS A 1 273 ? -4.237 -3.388 14.410 1.00 94.00 273 CYS A O 1
ATOM 2186 N N . ASP A 1 274 ? -6.254 -2.588 13.834 1.00 94.06 274 ASP A N 1
ATOM 2187 C CA . ASP A 1 274 ? -6.923 -3.889 13.875 1.00 94.06 274 ASP A CA 1
ATOM 2188 C C . ASP A 1 274 ? -6.738 -4.669 12.563 1.00 94.06 274 ASP A C 1
ATOM 2190 O O . ASP A 1 274 ? -6.507 -5.880 12.587 1.00 94.06 274 ASP A O 1
ATOM 2194 N N . TYR A 1 275 ? -6.805 -3.982 11.416 1.00 96.06 275 TYR A N 1
ATOM 2195 C CA . TYR A 1 275 ? -6.756 -4.615 10.095 1.00 96.06 275 TYR A CA 1
ATOM 2196 C C . TYR A 1 275 ? -5.758 -3.965 9.134 1.00 96.06 275 TYR A C 1
ATOM 2198 O O . TYR A 1 275 ? -5.540 -2.756 9.165 1.00 96.06 275 TYR A O 1
ATOM 2206 N N . LEU A 1 276 ? -5.230 -4.766 8.209 1.00 97.25 276 LEU A N 1
ATOM 2207 C CA . LEU A 1 276 ? -4.471 -4.329 7.038 1.00 97.25 276 LEU A CA 1
ATOM 2208 C C . LEU A 1 276 ? -5.198 -4.790 5.771 1.00 97.25 276 LEU A C 1
ATOM 2210 O O . LEU A 1 276 ? -5.404 -5.990 5.581 1.00 97.25 276 LEU A O 1
ATOM 2214 N N . VAL A 1 277 ? -5.557 -3.858 4.887 1.00 98.25 277 VAL A N 1
ATOM 2215 C CA . VAL A 1 277 ? -6.076 -4.209 3.556 1.00 98.25 277 VAL A CA 1
ATOM 2216 C C . VAL A 1 277 ? -4.909 -4.595 2.651 1.00 98.25 277 VAL A C 1
ATOM 2218 O O . VAL A 1 277 ? -4.003 -3.796 2.413 1.00 98.25 277 VAL A O 1
ATOM 2221 N N . CYS A 1 278 ? -4.923 -5.830 2.158 1.00 97.31 278 CYS A N 1
ATOM 2222 C CA . CYS A 1 278 ? -3.849 -6.412 1.358 1.00 97.31 278 CYS A CA 1
ATOM 2223 C C . CYS A 1 278 ? -4.393 -7.453 0.358 1.00 97.31 278 CYS A C 1
ATOM 2225 O O . CYS A 1 278 ? -5.600 -7.615 0.196 1.00 97.31 278 CYS A O 1
ATOM 2227 N N . ASP A 1 279 ? -3.504 -8.140 -0.356 1.00 96.56 279 ASP A N 1
ATOM 2228 C CA . ASP A 1 279 ? -3.818 -9.315 -1.175 1.00 96.56 279 ASP A CA 1
ATOM 2229 C C . ASP A 1 279 ? -2.795 -10.425 -0.890 1.00 96.56 279 ASP A C 1
ATOM 2231 O O . ASP A 1 279 ? -1.761 -10.193 -0.257 1.00 96.56 279 ASP A O 1
ATOM 2235 N N . GLN A 1 280 ? -3.090 -11.647 -1.331 1.00 94.38 280 GLN A N 1
ATOM 2236 C CA . GLN A 1 280 ? -2.256 -12.810 -1.020 1.00 94.38 280 GLN A CA 1
ATOM 2237 C C . GLN A 1 280 ? -0.898 -12.800 -1.732 1.00 94.38 280 GLN A C 1
ATOM 2239 O O . GLN A 1 280 ? 0.028 -13.473 -1.278 1.00 94.38 280 GLN A O 1
ATOM 2244 N N . VAL A 1 281 ? -0.771 -12.062 -2.840 1.00 95.00 281 VAL A N 1
ATOM 2245 C CA . VAL A 1 281 ? 0.494 -11.936 -3.567 1.00 95.00 281 VAL A CA 1
ATOM 2246 C C . VAL A 1 281 ? 1.427 -11.021 -2.792 1.00 95.00 281 VAL A C 1
ATOM 2248 O O . VAL A 1 281 ? 2.582 -11.390 -2.575 1.00 95.00 281 VAL A O 1
ATOM 2251 N N . ALA A 1 282 ? 0.936 -9.854 -2.370 1.00 95.38 282 ALA A N 1
ATOM 2252 C CA . ALA A 1 282 ? 1.705 -8.857 -1.640 1.00 95.38 282 ALA A CA 1
ATOM 2253 C C . ALA A 1 282 ? 1.995 -9.284 -0.195 1.00 95.38 282 ALA A C 1
ATOM 2255 O O . ALA A 1 282 ? 3.117 -9.104 0.278 1.00 95.38 282 ALA A O 1
ATOM 2256 N N . CYS A 1 283 ? 1.010 -9.886 0.479 1.00 95.12 283 CYS A N 1
ATOM 2257 C CA . CYS A 1 283 ? 1.096 -10.306 1.876 1.00 95.12 283 CYS A CA 1
ATOM 2258 C C . CYS A 1 283 ? 0.657 -11.776 2.033 1.00 95.12 283 CYS A C 1
ATOM 2260 O O . CYS A 1 283 ? -0.519 -12.046 2.303 1.00 95.12 283 CYS A O 1
ATOM 2262 N N . PRO A 1 284 ? 1.582 -12.743 1.885 1.00 93.00 284 PRO A N 1
ATOM 2263 C CA . PRO A 1 284 ? 1.293 -14.160 2.104 1.00 93.00 284 PRO A CA 1
ATOM 2264 C C . PRO A 1 284 ? 0.638 -14.452 3.477 1.00 93.00 284 PRO A C 1
ATOM 2266 O O . PRO A 1 284 ? 1.095 -13.906 4.485 1.00 93.00 284 PRO A O 1
ATOM 2269 N N . PRO A 1 285 ? -0.409 -15.306 3.554 1.00 90.38 285 PRO A N 1
ATOM 2270 C CA . PRO A 1 285 ? -1.147 -15.568 4.801 1.00 90.38 285 PRO A CA 1
ATOM 2271 C C . PRO A 1 285 ? -0.312 -16.119 5.957 1.00 90.38 285 PRO A C 1
ATOM 2273 O O . PRO A 1 285 ? -0.592 -15.819 7.112 1.00 90.38 285 PRO A O 1
ATOM 2276 N N . ASP A 1 286 ? 0.735 -16.884 5.654 1.00 88.19 286 ASP A N 1
ATOM 2277 C CA . ASP A 1 286 ? 1.635 -17.504 6.630 1.00 88.19 286 ASP A CA 1
ATOM 2278 C C . ASP A 1 286 ? 2.528 -16.505 7.384 1.00 88.19 286 ASP A C 1
ATOM 2280 O O . ASP A 1 286 ? 3.246 -16.896 8.302 1.00 88.19 286 ASP A O 1
ATOM 2284 N N . LEU A 1 287 ? 2.479 -15.221 7.020 1.00 90.94 287 LEU A N 1
ATOM 2285 C CA . LEU A 1 287 ? 3.272 -14.157 7.632 1.00 90.94 287 LEU A CA 1
ATOM 2286 C C . LEU A 1 287 ? 2.493 -13.303 8.644 1.00 90.94 287 LEU A C 1
ATOM 2288 O O . LEU A 1 287 ? 3.060 -12.366 9.217 1.00 90.94 287 LEU A O 1
ATOM 2292 N N . PHE A 1 288 ? 1.209 -13.588 8.855 1.00 89.19 288 PHE A N 1
ATOM 2293 C CA . PHE A 1 288 ? 0.360 -12.878 9.809 1.00 89.19 288 PHE A CA 1
ATOM 2294 C C . PHE A 1 288 ? 0.380 -13.566 11.167 1.00 89.19 288 PHE A C 1
ATOM 2296 O O . PHE A 1 288 ? 0.061 -14.747 11.262 1.00 89.19 288 PHE A O 1
ATOM 2303 N N . ALA A 1 289 ? 0.668 -12.823 12.239 1.00 82.62 289 ALA A N 1
ATOM 2304 C CA . ALA A 1 289 ? 0.703 -13.368 13.597 1.00 82.62 289 ALA A CA 1
ATOM 2305 C C . ALA A 1 289 ? -0.585 -14.111 13.971 1.00 82.62 289 ALA A C 1
ATOM 2307 O O . ALA A 1 289 ? -0.532 -15.116 14.662 1.00 82.62 289 ALA A O 1
ATOM 2308 N N . THR A 1 290 ? -1.740 -13.637 13.507 1.00 71.69 290 THR A N 1
ATOM 2309 C CA . THR A 1 290 ? -3.059 -14.206 13.820 1.00 71.69 290 THR A CA 1
ATOM 2310 C C . THR A 1 290 ? -3.334 -15.545 13.137 1.00 71.69 290 THR A C 1
ATOM 2312 O O . THR A 1 290 ? -4.178 -16.303 13.613 1.00 71.69 290 THR A O 1
ATOM 2315 N N . VAL A 1 291 ? -2.606 -15.840 12.057 1.00 70.94 291 VAL A N 1
ATOM 2316 C CA . VAL A 1 291 ? -2.675 -17.095 11.294 1.00 70.94 291 VAL A CA 1
ATOM 2317 C C . VAL A 1 291 ? -1.549 -18.036 11.721 1.00 70.94 291 VAL A C 1
ATOM 2319 O O . VAL A 1 291 ? -1.775 -19.224 11.939 1.00 70.94 291 VAL A O 1
ATOM 2322 N N . SER A 1 292 ? -0.334 -17.503 11.878 1.00 61.53 292 SER A N 1
ATOM 2323 C CA . SER A 1 292 ? 0.868 -18.260 12.248 1.00 61.53 292 SER A CA 1
ATOM 2324 C C . SER A 1 292 ? 0.912 -18.620 13.729 1.00 61.53 292 SER A C 1
ATOM 2326 O O . SER A 1 292 ? 1.585 -19.588 14.091 1.00 61.53 292 SER A O 1
ATOM 2328 N N . ALA A 1 293 ? 0.184 -17.890 14.585 1.00 54.16 293 ALA A N 1
ATOM 2329 C CA . ALA A 1 293 ? -0.141 -18.328 15.935 1.00 54.16 293 ALA A CA 1
ATOM 2330 C C . ALA A 1 293 ? -1.080 -19.533 15.836 1.00 54.16 293 ALA A C 1
ATOM 2332 O O . ALA A 1 293 ? -2.285 -19.447 16.069 1.00 54.16 293 ALA A O 1
ATOM 2333 N N . ARG A 1 294 ? -0.509 -20.702 15.517 1.00 48.59 294 ARG A N 1
ATOM 2334 C CA . ARG A 1 294 ? -1.083 -21.958 15.991 1.00 48.59 294 ARG A CA 1
ATOM 2335 C C . ARG A 1 294 ? -1.359 -21.739 17.474 1.00 48.59 294 ARG A C 1
ATOM 2337 O O . ARG A 1 294 ? -0.452 -21.255 18.159 1.00 48.59 294 ARG A O 1
ATOM 2344 N N . PRO A 1 295 ? -2.569 -22.043 17.970 1.00 40.69 295 PRO A N 1
ATOM 2345 C CA . PRO A 1 295 ? -2.839 -21.892 19.383 1.00 40.69 295 PRO A CA 1
ATOM 2346 C C . PRO A 1 295 ? -1.704 -22.588 20.123 1.00 40.69 295 PRO A C 1
ATOM 2348 O O . PRO A 1 295 ? -1.403 -23.751 19.837 1.00 40.69 295 PRO A O 1
ATOM 2351 N N . ALA A 1 296 ? -1.068 -21.884 21.057 1.00 38.41 296 ALA A N 1
ATOM 2352 C CA . ALA A 1 296 ? -0.070 -22.420 21.978 1.00 38.41 296 ALA A CA 1
ATOM 2353 C C . ALA A 1 296 ? -0.678 -23.485 22.925 1.00 38.41 296 ALA A C 1
ATOM 2355 O O . ALA A 1 296 ? -0.287 -23.626 24.075 1.00 38.41 296 ALA A O 1
ATOM 2356 N N . ARG A 1 297 ? -1.659 -24.254 22.442 1.00 38.41 297 ARG A N 1
ATOM 2357 C CA . ARG A 1 297 ? -2.327 -25.381 23.078 1.00 38.41 297 ARG A CA 1
ATOM 2358 C C . ARG A 1 297 ? -1.512 -26.675 22.986 1.00 38.41 297 ARG A C 1
ATOM 2360 O O . ARG A 1 297 ? -1.959 -27.675 23.530 1.00 38.41 297 ARG A O 1
ATOM 2367 N N . SER A 1 298 ? -0.336 -26.687 22.341 1.00 30.03 298 SER A N 1
ATOM 2368 C CA . SER A 1 298 ? 0.513 -27.893 22.258 1.00 30.03 298 SER A CA 1
ATOM 2369 C C . SER A 1 298 ? 1.986 -27.718 22.649 1.00 30.03 298 SER A C 1
ATOM 2371 O O . SER A 1 298 ? 2.772 -28.633 22.410 1.00 30.03 298 SER A O 1
ATOM 2373 N N . ALA A 1 299 ? 2.390 -26.609 23.276 1.00 32.56 299 ALA A N 1
ATOM 2374 C CA . ALA A 1 299 ? 3.750 -26.464 23.819 1.00 32.56 299 ALA A CA 1
ATOM 2375 C C . ALA A 1 299 ? 3.912 -27.126 25.207 1.00 32.56 299 ALA A C 1
ATOM 2377 O O . ALA A 1 299 ? 4.665 -26.658 26.051 1.00 32.56 299 ALA A O 1
ATOM 2378 N N . SER A 1 300 ? 3.198 -28.232 25.432 1.00 31.11 300 SER A N 1
ATOM 2379 C CA . SER A 1 300 ? 3.437 -29.206 26.504 1.00 31.11 300 SER A CA 1
ATOM 2380 C C . SER A 1 300 ? 4.126 -30.473 25.979 1.00 31.11 300 SER A C 1
ATOM 2382 O O . SER A 1 300 ? 3.992 -31.545 26.564 1.00 31.11 300 SER A O 1
ATOM 2384 N N . ARG A 1 301 ? 4.864 -30.379 24.866 1.00 28.97 301 ARG A N 1
ATOM 2385 C CA . ARG A 1 301 ? 5.849 -31.398 24.492 1.00 28.97 301 ARG A CA 1
ATOM 2386 C C . ARG A 1 301 ? 7.238 -30.894 24.849 1.00 28.97 301 ARG A C 1
ATOM 2388 O O . ARG A 1 301 ? 7.856 -30.153 24.092 1.00 28.97 301 ARG A O 1
ATOM 2395 N N . GLU A 1 302 ? 7.682 -31.304 26.033 1.00 32.88 302 GLU A N 1
ATOM 2396 C CA . GLU A 1 302 ? 9.097 -31.460 26.364 1.00 32.88 302 GLU A CA 1
ATOM 2397 C C . GLU A 1 302 ? 9.789 -32.169 25.189 1.00 32.88 302 GLU A C 1
ATOM 2399 O O . GLU A 1 302 ? 9.359 -33.254 24.794 1.00 32.88 302 GLU A O 1
ATOM 2404 N N . GLY A 1 303 ? 10.809 -31.555 24.582 1.00 28.31 303 GLY A N 1
ATOM 2405 C CA . GLY A 1 303 ? 11.608 -32.274 23.586 1.00 28.31 303 GLY A CA 1
ATOM 2406 C C . GLY A 1 303 ? 12.413 -31.475 22.570 1.00 28.31 303 GLY A C 1
ATOM 2407 O O . GLY A 1 303 ? 13.256 -32.087 21.927 1.00 28.31 303 GLY A O 1
ATOM 2408 N N . ASP A 1 304 ? 12.229 -30.161 22.413 1.00 26.62 304 ASP A N 1
ATOM 2409 C CA . ASP A 1 304 ? 13.075 -29.387 21.493 1.00 26.62 304 ASP A CA 1
ATOM 2410 C C . ASP A 1 304 ? 13.793 -28.256 22.233 1.00 26.62 304 ASP A C 1
ATOM 2412 O O . ASP A 1 304 ? 13.167 -27.353 22.784 1.00 26.62 304 ASP A O 1
ATOM 2416 N N . GLY A 1 305 ? 15.125 -28.325 22.274 1.00 26.94 305 GLY A N 1
ATOM 2417 C CA . GLY A 1 305 ? 16.026 -27.395 22.967 1.00 26.94 305 GLY A CA 1
ATOM 2418 C C . GLY A 1 305 ? 16.093 -25.990 22.353 1.00 26.94 305 GLY A C 1
ATOM 2419 O O . GLY A 1 305 ? 17.070 -25.268 22.554 1.00 26.94 305 GLY A O 1
ATOM 2420 N N . GLY A 1 306 ? 15.075 -25.585 21.594 1.00 27.52 306 GLY A N 1
ATOM 2421 C CA . GLY A 1 306 ? 14.897 -24.221 21.122 1.00 27.52 306 GLY A CA 1
ATOM 2422 C C . GLY A 1 306 ? 14.387 -23.342 22.260 1.00 27.52 306 GLY A C 1
ATOM 2423 O O . GLY A 1 306 ? 13.319 -23.595 22.809 1.00 27.52 306 GLY A O 1
ATOM 2424 N N . ARG A 1 307 ? 15.150 -22.300 22.620 1.00 34.16 307 ARG A N 1
ATOM 2425 C CA . ARG A 1 307 ? 14.742 -21.258 23.581 1.00 34.16 307 ARG A CA 1
ATOM 2426 C C . ARG A 1 307 ? 13.264 -20.895 23.385 1.00 34.16 307 ARG A C 1
ATOM 2428 O O . ARG A 1 307 ? 12.903 -20.383 22.325 1.00 34.16 307 ARG A O 1
ATOM 2435 N N . ALA A 1 308 ? 12.451 -21.155 24.410 1.00 37.22 308 ALA A N 1
ATOM 2436 C CA . ALA A 1 308 ? 11.042 -20.788 24.462 1.00 37.22 308 ALA A CA 1
ATOM 2437 C C . ALA A 1 308 ? 10.851 -19.314 24.069 1.00 37.22 308 ALA A C 1
ATOM 2439 O O . ALA A 1 308 ? 11.700 -18.476 24.380 1.00 37.22 308 ALA A O 1
ATOM 2440 N N . ASP A 1 309 ? 9.759 -19.012 23.363 1.00 39.56 309 ASP A N 1
ATOM 2441 C CA . ASP A 1 309 ? 9.386 -17.659 22.944 1.00 39.56 309 ASP A CA 1
ATOM 2442 C C . ASP A 1 309 ? 9.473 -16.697 24.144 1.00 39.56 309 ASP A C 1
ATOM 2444 O O . ASP A 1 309 ? 8.669 -16.759 25.066 1.00 39.56 309 ASP A O 1
ATOM 2448 N N . VAL A 1 310 ? 10.505 -15.844 24.163 1.00 41.69 310 VAL A N 1
ATOM 2449 C CA . VAL A 1 310 ? 10.824 -14.931 25.284 1.00 41.69 310 VAL A CA 1
ATOM 2450 C C . VAL A 1 310 ? 9.887 -13.708 25.294 1.00 41.69 310 VAL A C 1
ATOM 2452 O O . VAL A 1 310 ? 10.035 -12.793 26.099 1.00 41.69 310 VAL A O 1
ATOM 2455 N N . GLY A 1 311 ? 8.925 -13.653 24.372 1.00 47.44 311 GLY A N 1
ATOM 2456 C CA . GLY A 1 311 ? 7.874 -12.648 24.379 1.00 47.44 311 GLY A CA 1
ATOM 2457 C C . GLY A 1 311 ? 6.846 -12.906 25.477 1.00 47.44 311 GLY A C 1
ATOM 2458 O O . GLY A 1 311 ? 6.493 -14.051 25.741 1.00 47.44 311 GLY A O 1
ATOM 2459 N N . VAL A 1 312 ? 6.312 -11.842 26.083 1.00 51.72 312 VAL A N 1
ATOM 2460 C CA . VAL A 1 312 ? 5.151 -11.946 26.978 1.00 51.72 312 VAL A CA 1
ATOM 2461 C C . VAL A 1 312 ? 3.930 -11.484 26.188 1.00 51.72 312 VAL A C 1
ATOM 2463 O O . VAL A 1 312 ? 3.643 -10.282 26.128 1.00 51.72 312 VAL A O 1
ATOM 2466 N N . PRO A 1 313 ? 3.215 -12.392 25.504 1.00 59.41 313 PRO A N 1
ATOM 2467 C CA . PRO A 1 313 ? 2.076 -11.992 24.705 1.00 59.41 313 PRO A CA 1
ATOM 2468 C C . PRO A 1 313 ? 0.968 -11.460 25.618 1.00 59.41 313 PRO A C 1
ATOM 2470 O O . PRO A 1 313 ? 0.554 -12.087 26.591 1.00 59.41 313 PRO A O 1
ATOM 2473 N N . VAL A 1 314 ? 0.482 -10.259 25.310 1.00 55.00 314 VAL A N 1
ATOM 2474 C CA . VAL A 1 314 ? -0.677 -9.655 25.989 1.00 55.00 314 VAL A CA 1
ATOM 2475 C C . VAL A 1 314 ? -1.991 -10.303 25.508 1.00 55.00 314 VAL A C 1
ATOM 2477 O O . VAL A 1 314 ? -3.024 -10.244 26.166 1.00 55.00 314 VAL A O 1
ATOM 2480 N N . ASN A 1 315 ? -1.960 -10.992 24.373 1.00 59.31 315 ASN A N 1
ATOM 2481 C CA . ASN A 1 315 ? -3.064 -11.693 23.723 1.00 59.31 315 ASN A CA 1
ATOM 2482 C C . ASN A 1 315 ? -2.760 -13.200 23.579 1.00 59.31 315 ASN A C 1
ATOM 2484 O O . ASN A 1 315 ? -1.747 -13.674 24.070 1.00 59.31 315 ASN A O 1
ATOM 2488 N N . GLU A 1 316 ? -3.647 -13.972 22.946 1.00 53.59 316 GLU A N 1
ATOM 2489 C CA . GLU A 1 316 ? -3.342 -15.352 22.504 1.00 53.59 316 GLU A CA 1
ATOM 2490 C C . GLU A 1 316 ? -2.445 -15.370 21.240 1.00 53.59 316 GLU A C 1
ATOM 2492 O O . GLU A 1 316 ? -2.139 -16.434 20.712 1.00 53.59 316 GLU A O 1
ATOM 2497 N N . GLY A 1 317 ? -2.035 -14.193 20.748 1.00 59.38 317 GLY A N 1
ATOM 2498 C CA . GLY A 1 317 ? -1.157 -14.012 19.591 1.00 59.38 317 GLY A CA 1
ATOM 2499 C C . GLY A 1 317 ? 0.320 -13.863 19.965 1.00 59.38 317 GLY A C 1
ATOM 2500 O O . GLY A 1 317 ? 0.695 -13.921 21.131 1.00 59.38 317 GLY A O 1
ATOM 2501 N N . CYS A 1 318 ? 1.174 -13.651 18.964 1.00 68.75 318 CYS A N 1
ATOM 2502 C CA . CYS A 1 318 ? 2.619 -13.530 19.162 1.00 68.75 318 CYS A CA 1
ATOM 2503 C C . CYS A 1 318 ? 3.036 -12.161 19.731 1.00 68.75 318 CYS A C 1
ATOM 2505 O O . CYS A 1 318 ? 2.436 -11.124 19.435 1.00 68.75 318 CYS A O 1
ATOM 2507 N N . ASP A 1 319 ? 4.125 -12.133 20.501 1.00 77.75 319 ASP A N 1
ATOM 2508 C CA . ASP A 1 319 ? 4.765 -10.884 20.912 1.00 77.75 319 ASP A CA 1
ATOM 2509 C C . ASP A 1 319 ? 5.486 -10.224 19.720 1.00 77.75 319 ASP A C 1
ATOM 2511 O O . ASP A 1 319 ? 6.371 -10.852 19.135 1.00 77.75 319 ASP A O 1
ATOM 2515 N N . PRO A 1 320 ? 5.202 -8.957 19.359 1.00 82.31 320 PRO A N 1
ATOM 2516 C CA . PRO A 1 320 ? 5.949 -8.252 18.314 1.00 82.31 320 PRO A CA 1
ATOM 2517 C C . PRO A 1 320 ? 7.465 -8.194 18.557 1.00 82.31 320 PRO A C 1
ATOM 2519 O O . PRO A 1 320 ? 8.240 -8.136 17.599 1.00 82.31 320 PRO A O 1
ATOM 2522 N N . SER A 1 321 ? 7.898 -8.265 19.819 1.00 80.06 321 SER A N 1
ATOM 2523 C CA . SER A 1 321 ? 9.304 -8.323 20.227 1.00 80.06 321 SER A CA 1
ATOM 2524 C C . SER A 1 321 ? 9.929 -9.723 20.151 1.00 80.06 321 SER A C 1
ATOM 2526 O O . SER A 1 321 ? 11.139 -9.856 20.359 1.00 80.06 321 SER A O 1
ATOM 2528 N N . SER A 1 322 ? 9.141 -10.753 19.816 1.00 78.56 322 SER A N 1
ATOM 2529 C CA . SER A 1 322 ? 9.582 -12.147 19.697 1.00 78.56 322 SER A CA 1
ATOM 2530 C C . SER A 1 322 ? 10.795 -12.291 18.762 1.00 78.56 322 SER A C 1
ATOM 2532 O O . SER A 1 322 ? 10.900 -11.570 17.755 1.00 78.56 322 SER A O 1
ATOM 2534 N N . PRO A 1 323 ? 11.722 -13.228 19.049 1.00 77.81 323 PRO A N 1
ATOM 2535 C CA . PRO A 1 323 ? 12.824 -13.559 18.152 1.00 77.81 323 PRO A CA 1
ATOM 2536 C C . PRO A 1 323 ? 12.385 -14.234 16.844 1.00 77.81 323 PRO A C 1
ATOM 2538 O O . PRO A 1 323 ? 13.191 -14.315 15.920 1.00 77.81 323 PRO A O 1
ATOM 2541 N N . ALA A 1 324 ? 11.131 -14.684 16.735 1.00 81.19 324 ALA A N 1
ATOM 2542 C CA . ALA A 1 324 ? 10.621 -15.396 15.569 1.00 81.19 324 ALA A CA 1
ATOM 2543 C C . ALA A 1 324 ? 10.695 -14.569 14.268 1.00 81.19 324 ALA A C 1
ATOM 2545 O O . ALA A 1 324 ? 10.296 -13.401 14.223 1.00 81.19 324 ALA A O 1
ATOM 2546 N N . THR A 1 325 ? 11.175 -15.187 13.187 1.00 85.25 325 THR A N 1
ATOM 2547 C CA . THR A 1 325 ? 11.359 -14.563 11.860 1.00 85.25 325 THR A CA 1
ATOM 2548 C C . THR A 1 325 ? 10.363 -15.060 10.805 1.00 85.25 325 THR A C 1
ATOM 2550 O O . THR A 1 325 ? 10.350 -14.561 9.682 1.00 85.25 325 THR A O 1
ATOM 2553 N N . ASN A 1 326 ? 9.499 -16.011 11.147 1.00 85.19 326 ASN A N 1
ATOM 2554 C CA . ASN A 1 326 ? 8.524 -16.626 10.241 1.00 85.19 326 ASN A CA 1
ATOM 2555 C C . ASN A 1 326 ? 7.225 -15.817 10.058 1.00 85.19 326 ASN A C 1
ATOM 2557 O O . ASN A 1 326 ? 6.330 -16.270 9.359 1.00 85.19 326 ASN A O 1
ATOM 2561 N N . TRP A 1 327 ? 7.104 -14.641 10.674 1.00 89.81 327 TRP A N 1
ATOM 2562 C CA . TRP A 1 327 ? 5.944 -13.755 10.539 1.00 89.81 327 TRP A CA 1
ATOM 2563 C C . TRP A 1 327 ? 6.365 -12.284 10.629 1.00 89.81 327 TRP A C 1
ATOM 2565 O O . TRP A 1 327 ? 7.485 -11.981 11.045 1.00 89.81 327 TRP A O 1
ATOM 2575 N N . ILE A 1 328 ? 5.490 -11.354 10.245 1.00 92.00 328 ILE A N 1
ATOM 2576 C CA . ILE A 1 328 ? 5.766 -9.907 10.280 1.00 92.00 328 ILE A CA 1
ATOM 2577 C C . ILE A 1 328 ? 4.546 -9.056 10.657 1.00 92.00 328 ILE A C 1
ATOM 2579 O O . ILE A 1 328 ? 4.703 -8.084 11.395 1.00 92.00 328 ILE A O 1
ATOM 2583 N N . TYR A 1 329 ? 3.346 -9.407 10.193 1.00 92.56 329 TYR A N 1
ATOM 2584 C CA . TYR A 1 329 ? 2.153 -8.577 10.376 1.00 92.56 329 TYR A CA 1
ATOM 2585 C C . TYR A 1 329 ? 1.485 -8.849 11.721 1.00 92.56 329 TYR A C 1
ATOM 2587 O O . TYR A 1 329 ? 1.322 -10.007 12.113 1.00 92.56 329 TYR A O 1
ATOM 2595 N N . THR A 1 330 ? 1.107 -7.781 12.421 1.00 89.12 330 THR A N 1
ATOM 2596 C CA . THR A 1 330 ? 0.394 -7.852 13.708 1.00 89.12 330 THR A CA 1
ATOM 2597 C C . THR A 1 330 ? -1.111 -7.671 13.534 1.00 89.12 330 THR A C 1
ATOM 2599 O O . THR A 1 330 ? -1.884 -8.152 14.356 1.00 89.12 330 THR A O 1
ATOM 2602 N N . GLU A 1 331 ? -1.509 -6.977 12.473 1.00 91.69 331 GLU A N 1
ATOM 2603 C CA . GLU A 1 331 ? -2.882 -6.707 12.065 1.00 91.69 331 GLU A CA 1
ATOM 2604 C C . GLU A 1 331 ? -3.554 -7.964 11.502 1.00 91.69 331 GLU A C 1
ATOM 2606 O O . GLU A 1 331 ? -2.880 -8.883 11.044 1.00 91.69 331 GLU A O 1
ATOM 2611 N N . CYS A 1 332 ? -4.886 -7.998 11.454 1.00 91.75 332 CYS A N 1
ATOM 2612 C CA . CYS A 1 332 ? -5.611 -9.015 10.691 1.00 91.75 332 CYS A CA 1
ATOM 2613 C C . CYS A 1 332 ? -5.693 -8.629 9.201 1.00 91.75 332 CYS A C 1
ATOM 2615 O O . CYS A 1 332 ? -5.968 -7.469 8.886 1.00 91.75 332 CYS A O 1
ATOM 2617 N N . PRO A 1 333 ? -5.531 -9.566 8.253 1.00 94.50 333 PRO A N 1
ATOM 2618 C CA . PRO A 1 333 ? -5.655 -9.234 6.840 1.00 94.50 333 PRO A CA 1
ATOM 2619 C C . PRO A 1 333 ? -7.122 -9.083 6.413 1.00 94.50 333 PRO A C 1
ATOM 2621 O O . PRO A 1 333 ? -7.970 -9.926 6.726 1.00 94.50 333 PRO A O 1
ATOM 2624 N N . ILE A 1 334 ? -7.392 -8.043 5.622 1.00 96.69 334 ILE A N 1
ATOM 2625 C CA . ILE A 1 334 ? -8.541 -7.957 4.715 1.00 96.69 334 ILE A CA 1
ATOM 2626 C C . ILE A 1 334 ? -8.004 -8.205 3.307 1.00 96.69 334 ILE A C 1
ATOM 2628 O O . ILE A 1 334 ? -7.412 -7.318 2.695 1.00 96.69 334 ILE A O 1
ATOM 2632 N N . TYR A 1 335 ? -8.188 -9.428 2.814 1.00 97.06 335 TYR A N 1
ATOM 2633 C CA . TYR A 1 335 ? -7.738 -9.843 1.495 1.00 97.06 335 TYR A CA 1
ATOM 2634 C C . TYR A 1 335 ? -8.709 -9.389 0.412 1.00 97.06 335 TYR A C 1
ATOM 2636 O O . TYR A 1 335 ? -9.834 -9.888 0.331 1.00 97.06 335 TYR A O 1
ATOM 2644 N N . MET A 1 336 ? -8.235 -8.478 -0.433 1.00 97.75 336 MET A N 1
ATOM 2645 C CA . MET A 1 336 ? -8.873 -8.105 -1.690 1.00 97.75 336 MET A CA 1
ATOM 2646 C C . MET A 1 336 ? -8.711 -9.236 -2.720 1.00 97.75 336 MET A C 1
ATOM 2648 O O . MET A 1 336 ? -7.675 -9.905 -2.723 1.00 97.75 336 MET A O 1
ATOM 2652 N N . PRO A 1 337 ? -9.704 -9.457 -3.602 1.00 96.06 337 PRO A N 1
ATOM 2653 C CA . PRO A 1 337 ? -9.729 -10.632 -4.476 1.00 96.06 337 PRO A CA 1
ATOM 2654 C C . PRO A 1 337 ? -8.646 -10.625 -5.565 1.00 96.06 337 PRO A C 1
ATOM 2656 O O . PRO A 1 337 ? -8.126 -11.685 -5.898 1.00 96.06 337 PRO A O 1
ATOM 2659 N N . HIS A 1 338 ? -8.287 -9.450 -6.096 1.00 95.62 338 HIS A N 1
ATOM 2660 C CA . HIS A 1 338 ? -7.303 -9.321 -7.186 1.00 95.62 338 HIS A CA 1
ATOM 2661 C C . HIS A 1 338 ? -6.015 -8.647 -6.722 1.00 95.62 338 HIS A C 1
ATOM 2663 O O . HIS A 1 338 ? -4.935 -9.220 -6.800 1.00 95.62 338 HIS A O 1
ATOM 2669 N N . THR A 1 339 ? -6.135 -7.417 -6.226 1.00 97.06 339 THR A N 1
ATOM 2670 C CA . THR A 1 339 ? -5.030 -6.624 -5.689 1.00 97.06 339 THR A CA 1
ATOM 2671 C C . THR A 1 339 ? -5.562 -5.653 -4.643 1.00 97.06 339 THR A C 1
ATOM 2673 O O . THR A 1 339 ? -6.691 -5.161 -4.748 1.00 97.06 339 THR A O 1
ATOM 2676 N N . PHE A 1 340 ? -4.756 -5.349 -3.628 1.00 96.50 340 PHE A N 1
ATOM 2677 C CA . PHE A 1 340 ? -5.071 -4.264 -2.695 1.00 96.50 340 PHE A CA 1
ATOM 2678 C C . PHE A 1 340 ? -4.837 -2.874 -3.296 1.00 96.50 340 PHE A C 1
ATOM 2680 O O . PHE A 1 340 ? -5.271 -1.878 -2.722 1.00 96.50 340 PHE A O 1
ATOM 2687 N N . PHE A 1 341 ? -4.124 -2.794 -4.419 1.00 95.69 341 PHE A N 1
ATOM 2688 C CA . PHE A 1 341 ? -3.669 -1.543 -4.997 1.00 95.69 341 PHE A CA 1
ATOM 2689 C C . PHE A 1 341 ? -4.721 -0.994 -5.966 1.00 95.69 341 PHE A C 1
ATOM 2691 O O . PHE A 1 341 ? -4.964 -1.576 -7.021 1.00 95.69 341 PHE A O 1
ATOM 2698 N N . VAL A 1 342 ? -5.361 0.119 -5.603 1.00 96.25 342 VAL A N 1
ATOM 2699 C CA . VAL A 1 342 ? -6.356 0.781 -6.460 1.00 96.25 342 VAL A CA 1
ATOM 2700 C C . VAL A 1 342 ? -5.701 1.781 -7.407 1.00 96.25 342 VAL A C 1
ATOM 2702 O O . VAL A 1 342 ? -4.582 2.247 -7.184 1.00 96.25 342 VAL A O 1
ATOM 2705 N N . THR A 1 343 ? -6.412 2.103 -8.481 1.00 95.19 343 THR A N 1
ATOM 2706 C CA . THR A 1 343 ? -6.006 3.044 -9.519 1.00 95.19 343 THR A CA 1
ATOM 2707 C C . THR A 1 343 ? -7.143 4.012 -9.848 1.00 95.19 343 THR A C 1
ATOM 2709 O O . THR A 1 343 ? -8.317 3.688 -9.659 1.00 95.19 343 THR A O 1
ATOM 2712 N N . ASP A 1 344 ? -6.791 5.186 -10.376 1.00 93.69 344 ASP A N 1
ATOM 2713 C CA . ASP A 1 344 ? -7.740 6.192 -10.883 1.00 93.69 344 ASP A CA 1
ATOM 2714 C C . ASP A 1 344 ? -7.551 6.442 -12.391 1.00 93.69 344 ASP A C 1
ATOM 2716 O O . ASP A 1 344 ? -8.089 7.393 -12.964 1.00 93.69 344 ASP A O 1
ATOM 2720 N N . HIS A 1 345 ? -6.735 5.619 -13.064 1.00 92.88 345 HIS A N 1
ATOM 2721 C CA . HIS A 1 345 ? -6.266 5.924 -14.415 1.00 92.88 345 HIS A CA 1
ATOM 2722 C C . HIS A 1 345 ? -7.399 6.001 -15.440 1.00 92.88 345 HIS A C 1
ATOM 2724 O O . HIS A 1 345 ? -7.401 6.889 -16.293 1.00 92.88 345 HIS A O 1
ATOM 2730 N N . LYS A 1 346 ? -8.402 5.127 -15.313 1.00 91.06 346 LYS A N 1
ATOM 2731 C CA . LYS A 1 346 ? -9.587 5.077 -16.185 1.00 91.06 346 LYS A CA 1
ATOM 2732 C C . LYS A 1 346 ? -10.487 6.313 -16.042 1.00 91.06 346 LYS A C 1
ATOM 2734 O O . LYS A 1 346 ? -11.237 6.659 -16.961 1.00 91.06 346 LYS A O 1
ATOM 2739 N N . GLN A 1 347 ? -10.445 6.973 -14.891 1.00 89.38 347 GLN A N 1
ATOM 2740 C CA . GLN A 1 347 ? -11.236 8.155 -14.568 1.00 89.38 347 GLN A CA 1
ATOM 2741 C C . GLN A 1 347 ? -10.482 9.427 -14.944 1.00 89.38 347 GLN A C 1
ATOM 2743 O O . GLN A 1 347 ? -11.061 10.296 -15.594 1.00 89.38 347 GLN A O 1
ATOM 2748 N N . SER A 1 348 ? -9.202 9.506 -14.581 1.00 84.50 348 SER A N 1
ATOM 2749 C CA . SER A 1 348 ? -8.401 10.723 -14.707 1.00 84.50 348 SER A CA 1
ATOM 2750 C C . SER A 1 348 ? -7.675 10.870 -16.051 1.00 84.50 348 SER A C 1
ATOM 2752 O O . SER A 1 348 ? -7.511 11.996 -16.509 1.00 84.50 348 SER A O 1
ATOM 2754 N N . TYR A 1 349 ? -7.281 9.786 -16.733 1.00 78.75 349 TYR A N 1
ATOM 2755 C CA . TYR A 1 349 ? -6.445 9.864 -17.946 1.00 78.75 349 TYR A CA 1
ATOM 2756 C C . 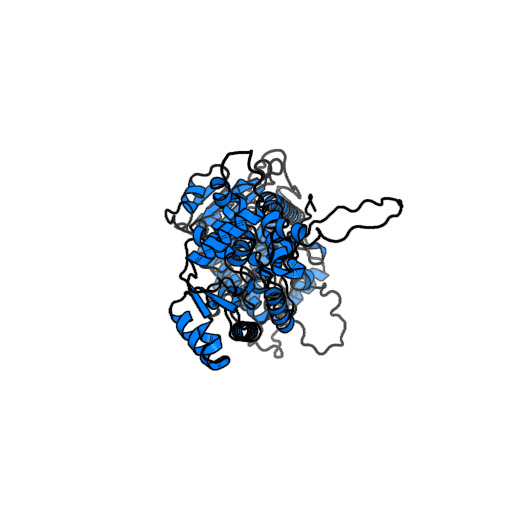TYR A 1 349 ? -7.167 9.346 -19.198 1.00 78.75 349 TYR A C 1
ATOM 2758 O O . TYR A 1 349 ? -6.798 8.325 -19.780 1.00 78.75 349 TYR A O 1
ATOM 2766 N N . ARG A 1 350 ? -8.198 10.084 -19.636 1.00 67.69 350 ARG A N 1
ATOM 2767 C CA . ARG A 1 350 ? -8.989 9.799 -20.856 1.00 67.69 350 ARG A CA 1
ATOM 2768 C C . ARG A 1 350 ? -8.537 10.554 -22.115 1.00 67.69 350 ARG A C 1
ATOM 2770 O O . ARG A 1 350 ? -9.209 10.489 -23.138 1.00 67.69 350 ARG A O 1
ATOM 2777 N N . GLN A 1 351 ? -7.415 11.272 -22.072 1.00 57.72 351 GLN A N 1
ATOM 2778 C CA . GLN A 1 351 ? -6.958 12.130 -23.182 1.00 57.72 351 GLN A CA 1
ATOM 2779 C C . GLN A 1 351 ? -6.762 11.374 -24.516 1.00 57.72 351 GLN A C 1
ATOM 2781 O O . GLN A 1 351 ? -6.996 11.938 -25.587 1.00 57.72 351 GLN A O 1
ATOM 2786 N N . ASP A 1 352 ? -6.425 10.077 -24.476 1.00 53.59 352 ASP A N 1
ATOM 2787 C CA . ASP A 1 352 ? -6.330 9.236 -25.679 1.00 53.59 352 ASP A CA 1
ATOM 2788 C C . ASP A 1 352 ? -7.677 9.103 -26.435 1.00 53.59 352 ASP A C 1
ATOM 2790 O O . ASP A 1 352 ? -7.652 8.777 -27.623 1.00 53.59 352 ASP A O 1
ATOM 2794 N N . GLU A 1 353 ? -8.824 9.347 -25.776 1.00 50.97 353 GLU A N 1
ATOM 2795 C CA . GLU A 1 353 ? -10.183 9.300 -26.351 1.00 50.97 353 GLU A CA 1
ATOM 2796 C C . GLU A 1 353 ? -10.594 10.619 -27.017 1.00 50.97 353 GLU A C 1
ATOM 2798 O O . GLU A 1 353 ? -11.296 10.602 -28.023 1.00 50.97 353 GLU A O 1
ATOM 2803 N N . GLN A 1 354 ? -10.140 11.761 -26.490 1.00 46.69 354 GLN A N 1
ATOM 2804 C CA . GLN A 1 354 ? -10.489 13.092 -27.016 1.00 46.69 354 GLN A CA 1
ATOM 2805 C C . GLN A 1 354 ? -9.778 13.419 -28.340 1.00 46.69 354 GLN A C 1
ATOM 2807 O O . GLN A 1 354 ? -10.177 14.333 -29.052 1.00 46.69 354 GLN A O 1
ATOM 2812 N N . SER A 1 355 ? -8.729 12.663 -28.668 1.00 45.16 355 SER A N 1
ATOM 2813 C CA . SER A 1 355 ? -7.915 12.801 -29.881 1.00 45.16 355 SER A CA 1
ATOM 2814 C C . SER A 1 355 ? -8.276 11.797 -30.987 1.00 45.16 355 SER A C 1
ATOM 2816 O O . SER A 1 355 ? -7.603 11.759 -32.017 1.00 45.16 355 SER A O 1
ATOM 2818 N N . LEU A 1 356 ? -9.306 10.961 -30.795 1.00 45.16 356 LEU A N 1
ATOM 2819 C CA . LEU A 1 356 ? -9.843 10.109 -31.860 1.00 45.16 356 LEU A CA 1
ATOM 2820 C C . LEU A 1 356 ? -10.853 10.924 -32.687 1.00 45.16 356 LEU A C 1
ATOM 2822 O O . LEU A 1 356 ? -11.743 11.541 -32.100 1.00 45.16 356 LEU A O 1
ATOM 2826 N N . PRO A 1 357 ? -10.741 10.962 -34.029 1.00 41.41 357 PRO A N 1
ATOM 2827 C CA . PRO A 1 357 ? -11.683 11.707 -34.853 1.00 41.41 357 PRO A CA 1
ATOM 2828 C C . PRO A 1 357 ? -13.102 11.169 -34.644 1.00 41.41 357 PRO A C 1
ATOM 2830 O O . PRO A 1 357 ? -13.346 9.968 -34.720 1.00 41.41 357 PRO A O 1
ATOM 2833 N N . SER A 1 358 ? -14.049 12.077 -34.419 1.00 41.75 358 SER A N 1
ATOM 2834 C CA . SER A 1 358 ? -15.476 11.833 -34.172 1.00 41.75 358 SER A CA 1
ATOM 2835 C C . SER A 1 358 ? -16.251 11.285 -35.383 1.00 41.75 358 SER A C 1
ATOM 2837 O O . SER A 1 358 ? -17.479 11.297 -35.379 1.00 41.75 358 SER A O 1
ATOM 2839 N N . ASN A 1 359 ? -15.555 10.801 -36.419 1.00 42.81 359 ASN A N 1
ATOM 2840 C CA . ASN A 1 359 ? -16.155 10.303 -37.651 1.00 42.81 359 ASN A CA 1
ATOM 2841 C C . ASN A 1 359 ? -16.320 8.768 -37.576 1.00 42.81 359 ASN A C 1
ATOM 2843 O O . ASN A 1 359 ? -15.315 8.057 -37.626 1.00 42.81 359 ASN A O 1
ATOM 2847 N N . PRO A 1 360 ? -17.550 8.222 -37.481 1.00 43.75 360 PRO A N 1
ATOM 2848 C CA . PRO A 1 360 ? -17.791 6.787 -37.262 1.00 43.75 360 PRO A CA 1
ATOM 2849 C C . PRO A 1 360 ? -17.461 5.883 -38.463 1.00 43.75 360 PRO A C 1
ATOM 2851 O O . PRO A 1 360 ? -17.665 4.677 -38.391 1.00 43.75 360 PRO A O 1
ATOM 2854 N N . THR A 1 361 ? -17.000 6.446 -39.583 1.00 44.53 361 THR A N 1
ATOM 2855 C CA . THR A 1 361 ? -16.836 5.749 -40.870 1.00 44.53 361 THR A CA 1
ATOM 2856 C C . THR A 1 361 ? -15.430 5.196 -41.121 1.00 44.53 361 THR A C 1
ATOM 2858 O O . THR A 1 361 ? -15.233 4.465 -42.087 1.00 44.53 361 THR A O 1
ATOM 2861 N N . SER A 1 362 ? -14.456 5.481 -40.250 1.00 49.38 362 SER A N 1
ATOM 2862 C CA . SER A 1 362 ? -13.127 4.857 -40.281 1.00 49.38 362 SER A CA 1
ATOM 2863 C C . SER A 1 362 ? -13.024 3.846 -39.144 1.00 49.38 362 SER A C 1
ATOM 2865 O O . SER A 1 362 ? -12.731 4.217 -38.007 1.00 49.38 362 SER A O 1
ATOM 2867 N N . HIS A 1 363 ? -13.246 2.561 -39.434 1.00 51.56 363 HIS A N 1
ATOM 2868 C CA . HIS A 1 363 ? -12.895 1.455 -38.536 1.00 51.56 363 HIS A CA 1
ATOM 2869 C C . HIS A 1 363 ? -11.363 1.349 -38.417 1.00 51.56 363 HIS A C 1
ATOM 2871 O O . HIS A 1 363 ? -10.733 0.435 -38.940 1.00 51.56 363 HIS A O 1
ATOM 2877 N N . THR A 1 364 ? -10.736 2.333 -37.779 1.00 65.94 364 THR A N 1
ATOM 2878 C CA . THR A 1 364 ? -9.298 2.335 -37.511 1.00 65.94 364 THR A CA 1
ATOM 2879 C C . THR A 1 364 ? -9.042 1.448 -36.302 1.00 65.94 364 THR A C 1
ATOM 2881 O O . THR A 1 364 ? -9.536 1.747 -35.216 1.00 65.94 364 THR A O 1
ATOM 2884 N N . ASP A 1 365 ? -8.275 0.373 -36.482 1.00 83.19 365 ASP A N 1
ATOM 2885 C CA . ASP A 1 365 ? -7.866 -0.512 -35.389 1.00 83.19 365 ASP A CA 1
ATOM 2886 C C . ASP A 1 365 ? -7.229 0.322 -34.245 1.00 83.19 365 ASP A C 1
ATOM 2888 O O . ASP A 1 365 ? -6.234 1.035 -34.478 1.00 83.19 365 ASP A O 1
ATOM 2892 N N . PRO A 1 366 ? -7.792 0.279 -33.015 1.00 86.12 366 PRO A N 1
ATOM 2893 C CA . PRO A 1 366 ? -7.247 0.980 -31.854 1.00 86.12 366 PRO A CA 1
ATOM 2894 C C . PRO A 1 366 ? -5.776 0.650 -31.593 1.00 86.12 366 PRO A C 1
ATOM 2896 O O . PRO A 1 366 ? -5.016 1.523 -31.175 1.00 86.12 366 PRO A O 1
ATOM 2899 N N . TRP A 1 367 ? -5.363 -0.589 -31.866 1.00 88.38 367 TRP A N 1
ATOM 2900 C CA . TRP A 1 367 ? -3.989 -1.036 -31.681 1.00 88.38 367 TRP A CA 1
ATOM 2901 C C . TRP A 1 367 ? -3.032 -0.410 -32.699 1.00 88.38 367 TRP A C 1
ATOM 2903 O O . TRP A 1 367 ? -1.993 0.124 -32.312 1.00 88.38 367 TRP A O 1
ATOM 2913 N N . LEU A 1 368 ? -3.395 -0.380 -33.986 1.00 87.38 368 LEU A N 1
ATOM 2914 C CA . LEU A 1 368 ? -2.584 0.285 -35.017 1.00 87.38 368 LEU A CA 1
ATOM 2915 C C . LEU A 1 368 ? -2.432 1.786 -34.746 1.00 87.38 368 LEU A C 1
ATOM 2917 O O . LEU A 1 368 ? -1.385 2.378 -35.014 1.00 87.38 368 LEU A O 1
ATOM 2921 N N . THR A 1 369 ? -3.473 2.411 -34.195 1.00 87.06 369 THR A N 1
ATOM 2922 C CA . THR A 1 369 ? -3.418 3.820 -33.786 1.00 87.06 369 THR A CA 1
ATOM 2923 C C . THR A 1 369 ? -2.442 4.030 -32.631 1.00 87.06 369 THR A C 1
ATOM 2925 O O . THR A 1 369 ? -1.646 4.968 -32.675 1.00 87.06 369 THR A O 1
ATOM 2928 N N . GLU A 1 370 ? -2.450 3.146 -31.633 1.00 88.62 370 GLU A N 1
ATOM 2929 C CA . GLU A 1 370 ? -1.483 3.194 -30.533 1.00 88.62 370 GLU A CA 1
ATOM 2930 C C . GLU A 1 370 ? -0.046 2.962 -31.013 1.00 88.62 370 GLU A C 1
ATOM 2932 O O . GLU A 1 370 ? 0.859 3.683 -30.598 1.00 88.62 370 GLU A O 1
ATOM 2937 N N . LEU A 1 371 ? 0.178 2.023 -31.938 1.00 88.94 371 LEU A N 1
ATOM 2938 C CA . LEU A 1 371 ? 1.504 1.787 -32.515 1.00 88.94 371 LEU A CA 1
ATOM 2939 C C . LEU A 1 371 ? 2.071 3.036 -33.202 1.00 88.94 371 LEU A C 1
ATOM 2941 O O . LEU A 1 371 ? 3.242 3.356 -32.995 1.00 88.94 371 LEU A O 1
ATOM 2945 N N . ARG A 1 372 ? 1.247 3.776 -33.958 1.00 88.12 372 ARG A N 1
ATOM 2946 C CA . ARG A 1 372 ? 1.656 5.057 -34.563 1.00 88.12 372 ARG A CA 1
ATOM 2947 C C . ARG A 1 372 ? 2.023 6.094 -33.506 1.00 88.12 372 ARG A C 1
ATOM 2949 O O . ARG A 1 372 ? 3.114 6.653 -33.560 1.00 88.12 372 ARG A O 1
ATOM 2956 N N . ARG A 1 373 ? 1.162 6.291 -32.501 1.00 89.00 373 ARG A N 1
ATOM 2957 C CA . ARG A 1 373 ? 1.415 7.234 -31.395 1.00 89.00 373 ARG A CA 1
ATOM 2958 C C . ARG A 1 373 ? 2.696 6.893 -30.641 1.00 89.00 373 ARG A C 1
ATOM 2960 O O . ARG A 1 373 ? 3.454 7.778 -30.248 1.00 89.00 373 ARG A O 1
ATOM 2967 N N . ARG A 1 374 ? 2.939 5.603 -30.419 1.00 90.62 374 ARG A N 1
ATOM 2968 C CA . ARG A 1 374 ? 4.159 5.112 -29.785 1.00 90.62 374 ARG A CA 1
ATOM 2969 C C . ARG A 1 374 ? 5.393 5.429 -30.623 1.00 90.62 374 ARG A C 1
ATOM 2971 O O . ARG A 1 374 ? 6.390 5.861 -30.054 1.00 90.62 374 ARG A O 1
ATOM 2978 N N . GLU A 1 375 ? 5.335 5.208 -31.930 1.00 89.62 375 GLU A N 1
ATOM 2979 C CA . GLU A 1 375 ? 6.445 5.491 -32.841 1.00 89.62 375 GLU A CA 1
ATOM 2980 C C . GLU A 1 375 ? 6.763 6.991 -32.895 1.00 89.62 375 GLU A C 1
ATOM 2982 O O . GLU A 1 375 ? 7.916 7.382 -32.735 1.00 89.62 375 GLU A O 1
ATOM 2987 N N . GLU A 1 376 ? 5.742 7.842 -33.013 1.00 89.94 376 GLU A N 1
ATOM 2988 C CA . GLU A 1 376 ? 5.888 9.302 -32.955 1.00 89.94 376 GLU A CA 1
ATOM 2989 C C . GLU A 1 376 ? 6.535 9.749 -31.635 1.00 89.94 376 GLU A C 1
ATOM 2991 O O . GLU A 1 376 ? 7.512 10.500 -31.631 1.00 89.94 376 GLU A O 1
ATOM 2996 N N . ALA A 1 377 ? 6.041 9.234 -30.504 1.00 90.69 377 ALA A N 1
ATOM 2997 C CA . ALA A 1 377 ? 6.597 9.527 -29.186 1.00 90.69 377 ALA A CA 1
ATOM 2998 C C . ALA A 1 377 ? 8.041 9.023 -29.036 1.00 90.69 377 ALA A C 1
ATOM 3000 O O . ALA A 1 377 ? 8.869 9.689 -28.414 1.00 90.69 377 ALA A O 1
ATOM 3001 N N . ARG A 1 378 ? 8.359 7.855 -29.605 1.00 92.88 378 ARG A N 1
ATOM 3002 C CA . ARG A 1 378 ? 9.711 7.292 -29.592 1.00 92.88 378 ARG A CA 1
ATOM 3003 C C . ARG A 1 378 ? 10.678 8.189 -30.358 1.00 92.88 378 ARG A C 1
ATOM 3005 O O . ARG A 1 378 ? 11.717 8.526 -29.802 1.00 92.88 378 ARG A O 1
ATOM 3012 N N . CYS A 1 379 ? 10.322 8.610 -31.570 1.00 91.31 379 CYS A N 1
ATOM 3013 C CA . CYS A 1 379 ? 11.132 9.521 -32.380 1.00 91.31 379 CYS A CA 1
ATOM 3014 C C . CYS A 1 379 ? 11.312 10.892 -31.710 1.00 91.31 379 CYS A C 1
ATOM 3016 O O . CYS A 1 379 ? 12.377 11.490 -31.824 1.00 91.31 379 CYS A O 1
ATOM 3018 N N . ALA A 1 380 ? 10.299 11.379 -30.987 1.00 91.56 380 ALA A N 1
ATOM 3019 C CA . ALA A 1 380 ? 10.382 12.649 -30.269 1.00 91.56 380 ALA A CA 1
ATOM 3020 C C . ALA A 1 380 ? 11.318 12.591 -29.048 1.00 91.56 380 ALA A C 1
ATOM 3022 O O . ALA A 1 380 ? 12.054 13.541 -28.794 1.00 91.56 380 ALA A O 1
ATOM 3023 N N . ILE A 1 381 ? 11.288 11.495 -28.280 1.00 92.44 381 ILE A N 1
ATOM 3024 C CA . ILE A 1 381 ? 12.117 11.345 -27.070 1.00 92.44 381 ILE A CA 1
ATOM 3025 C C . ILE A 1 381 ? 13.544 10.903 -27.418 1.00 92.44 381 ILE A C 1
ATOM 3027 O O . ILE A 1 381 ? 14.496 11.360 -26.788 1.00 92.44 381 ILE A O 1
ATOM 3031 N N . PHE A 1 382 ? 13.694 10.021 -28.407 1.00 94.25 382 PHE A N 1
ATOM 3032 C CA . PHE A 1 382 ? 14.965 9.420 -28.806 1.00 94.25 382 PHE A CA 1
ATOM 3033 C C . PHE A 1 382 ? 15.162 9.488 -30.330 1.00 94.25 382 PHE A C 1
ATOM 3035 O O . PHE A 1 382 ? 15.070 8.461 -31.009 1.00 94.25 382 PHE A O 1
ATOM 3042 N N . PRO A 1 383 ? 15.435 10.681 -30.890 1.00 92.31 383 PRO A N 1
ATOM 3043 C CA . PRO A 1 383 ? 15.617 10.856 -32.332 1.00 92.31 383 PRO A CA 1
ATOM 3044 C C . PRO A 1 383 ? 16.877 10.159 -32.870 1.00 92.31 383 PRO A C 1
ATOM 3046 O O . PRO A 1 383 ? 16.953 9.860 -34.058 1.00 92.31 383 PRO A O 1
ATOM 3049 N N . ASP A 1 384 ? 17.863 9.895 -32.007 1.00 92.75 384 ASP A N 1
ATOM 3050 C CA . ASP A 1 384 ? 19.122 9.220 -32.335 1.00 92.75 384 ASP A CA 1
ATOM 3051 C C . ASP A 1 384 ? 19.011 7.687 -32.350 1.00 92.75 384 ASP A C 1
ATOM 3053 O O . ASP A 1 384 ? 19.889 7.016 -32.896 1.00 92.75 384 ASP A O 1
ATOM 3057 N N . LEU A 1 385 ? 17.961 7.109 -31.753 1.00 91.75 385 LEU A N 1
ATOM 3058 C CA . LEU A 1 385 ? 17.850 5.658 -31.610 1.00 91.75 385 LEU A CA 1
ATOM 3059 C C . LEU A 1 385 ? 17.215 5.007 -32.845 1.00 91.75 385 LEU A C 1
ATOM 3061 O O . LEU A 1 385 ? 16.071 5.318 -33.185 1.00 91.75 385 LEU A O 1
ATOM 3065 N N . PRO A 1 386 ? 17.874 4.000 -33.452 1.00 87.75 386 PRO A N 1
ATOM 3066 C CA . PRO A 1 386 ? 17.248 3.175 -34.474 1.00 87.75 386 PRO A CA 1
ATOM 3067 C C . PRO A 1 386 ? 15.948 2.539 -33.971 1.00 87.75 386 PRO A C 1
ATOM 3069 O O . PRO A 1 386 ? 15.826 2.172 -32.792 1.00 87.75 386 PRO A O 1
ATOM 3072 N N . LYS A 1 387 ? 14.985 2.367 -34.888 1.00 81.31 387 LYS A N 1
ATOM 3073 C CA . LYS A 1 387 ? 13.649 1.830 -34.585 1.00 81.31 387 LYS A CA 1
ATOM 3074 C C . LYS A 1 387 ? 13.755 0.510 -33.853 1.00 81.31 387 LYS A C 1
ATOM 3076 O O . LYS A 1 387 ? 13.426 0.454 -32.684 1.00 81.31 387 LYS A O 1
ATOM 3081 N N . ASP A 1 388 ? 14.306 -0.498 -34.514 1.00 82.38 388 ASP A N 1
ATOM 3082 C CA . ASP A 1 388 ? 15.519 -1.185 -34.088 1.00 82.38 388 ASP A CA 1
ATOM 3083 C C . ASP A 1 388 ? 15.760 -1.626 -32.628 1.00 82.38 388 ASP A C 1
ATOM 3085 O O . ASP A 1 388 ? 15.668 -2.796 -32.252 1.00 82.38 388 ASP A O 1
ATOM 3089 N N . VAL A 1 389 ? 16.106 -0.655 -31.792 1.00 92.69 389 VAL A N 1
ATOM 3090 C CA . VAL A 1 389 ? 16.686 -0.868 -30.462 1.00 92.69 389 VAL A CA 1
ATOM 3091 C C . VAL A 1 389 ? 15.607 -1.186 -29.426 1.00 92.69 389 VAL A C 1
ATOM 3093 O O . VAL A 1 389 ? 14.573 -0.519 -29.383 1.00 92.69 389 VAL A O 1
ATOM 3096 N N . VAL A 1 390 ? 15.836 -2.174 -28.564 1.00 95.94 390 VAL A N 1
ATOM 3097 C CA . VAL A 1 390 ? 14.949 -2.467 -27.425 1.00 95.94 390 VAL A CA 1
ATOM 3098 C C . VAL A 1 390 ? 15.164 -1.432 -26.320 1.00 95.94 390 VAL A C 1
ATOM 3100 O O . VAL A 1 390 ? 16.293 -1.205 -25.890 1.00 95.94 390 VAL A O 1
ATOM 3103 N N . ILE A 1 391 ? 14.092 -0.812 -25.830 1.00 97.56 391 ILE A N 1
ATOM 3104 C CA . ILE A 1 391 ? 14.146 0.120 -24.699 1.00 97.56 391 ILE A CA 1
ATOM 3105 C C . ILE A 1 391 ? 13.669 -0.593 -23.438 1.00 97.56 391 ILE A C 1
ATOM 3107 O O . ILE A 1 391 ? 12.462 -0.734 -23.214 1.00 97.56 391 ILE A O 1
ATOM 3111 N N . PHE A 1 392 ? 14.618 -0.993 -22.593 1.00 98.50 392 PHE A N 1
ATOM 3112 C CA . PHE A 1 392 ? 14.323 -1.300 -21.199 1.00 98.50 392 PHE A CA 1
ATOM 3113 C C . PHE A 1 392 ? 14.161 0.002 -20.423 1.00 98.50 392 PHE A C 1
ATOM 3115 O O . PHE A 1 392 ? 14.889 0.959 -20.678 1.00 98.50 392 PHE A O 1
ATOM 3122 N N . ALA A 1 393 ? 13.243 0.059 -19.462 1.00 98.06 393 ALA A N 1
ATOM 3123 C CA . ALA A 1 393 ? 13.074 1.252 -18.638 1.00 98.06 393 ALA A CA 1
ATOM 3124 C C . ALA A 1 393 ? 12.844 0.936 -17.160 1.00 98.06 393 ALA A C 1
ATOM 3126 O O . ALA A 1 393 ? 12.297 -0.105 -16.808 1.00 98.06 393 ALA A O 1
ATOM 3127 N N . ASN A 1 394 ? 13.208 1.877 -16.294 1.00 97.62 394 ASN A N 1
ATOM 3128 C CA . ASN A 1 394 ? 12.746 1.939 -14.915 1.00 97.62 394 ASN A CA 1
ATOM 3129 C C . ASN A 1 394 ? 12.521 3.410 -14.543 1.00 97.62 394 ASN A C 1
ATOM 3131 O O . ASN A 1 394 ? 13.441 4.225 -14.580 1.00 97.62 394 ASN A O 1
ATOM 3135 N N . PHE A 1 395 ? 11.281 3.754 -14.190 1.00 95.56 395 PHE A N 1
ATOM 3136 C CA . PHE A 1 395 ? 10.900 5.129 -13.853 1.00 95.56 395 PHE A CA 1
ATOM 3137 C C . PHE A 1 395 ? 10.763 5.380 -12.349 1.00 95.56 395 PHE A C 1
ATOM 3139 O O . PHE A 1 395 ? 10.165 6.376 -11.941 1.00 95.56 395 PHE A O 1
ATOM 3146 N N . ASN A 1 396 ? 11.281 4.483 -11.509 1.00 94.06 396 ASN A N 1
ATOM 3147 C CA . ASN A 1 396 ? 11.324 4.730 -10.077 1.00 94.06 396 ASN A CA 1
ATOM 3148 C C . ASN A 1 396 ? 12.370 5.799 -9.741 1.00 94.06 396 ASN A C 1
ATOM 3150 O O . ASN A 1 396 ? 13.288 6.085 -10.509 1.00 94.06 396 ASN A O 1
ATOM 3154 N N . GLN A 1 397 ? 12.254 6.360 -8.538 1.00 92.44 397 GLN A N 1
ATOM 3155 C CA . GLN A 1 397 ? 13.348 7.131 -7.962 1.00 92.44 397 GLN A CA 1
ATOM 3156 C C . GLN A 1 397 ? 14.554 6.221 -7.717 1.00 92.44 397 GLN A C 1
ATOM 3158 O O . GLN A 1 397 ? 14.398 5.075 -7.283 1.00 92.44 397 GLN A O 1
ATOM 3163 N N . LEU A 1 398 ? 15.755 6.753 -7.952 1.00 93.12 398 LEU A N 1
ATOM 3164 C CA . LEU A 1 398 ? 16.977 5.947 -7.986 1.00 93.12 398 LEU A CA 1
ATOM 3165 C C . LEU A 1 398 ? 17.319 5.290 -6.639 1.00 93.12 398 LEU A C 1
ATOM 3167 O O . LEU A 1 398 ? 18.038 4.300 -6.624 1.00 93.12 398 LEU A O 1
ATOM 3171 N N . TYR A 1 399 ? 16.757 5.759 -5.517 1.00 91.56 399 TYR A N 1
ATOM 3172 C CA . TYR A 1 399 ? 16.949 5.117 -4.209 1.00 91.56 399 TYR A CA 1
ATOM 3173 C C . TYR A 1 399 ? 16.411 3.675 -4.147 1.00 91.56 399 TYR A C 1
ATOM 3175 O O . TYR A 1 399 ? 16.775 2.930 -3.239 1.00 91.56 399 TYR A O 1
ATOM 3183 N N . LYS A 1 400 ? 15.513 3.280 -5.065 1.00 94.81 400 LYS A N 1
ATOM 3184 C CA . LYS A 1 400 ? 14.995 1.904 -5.150 1.00 94.81 400 LYS A CA 1
ATOM 3185 C C . LYS A 1 400 ? 15.937 0.951 -5.887 1.00 94.81 400 LYS A C 1
ATOM 3187 O O . LYS A 1 400 ? 15.698 -0.252 -5.874 1.00 94.81 400 LYS A O 1
ATOM 3192 N N . ILE A 1 401 ? 16.964 1.481 -6.550 1.00 94.62 401 ILE A N 1
ATOM 3193 C CA . ILE A 1 401 ? 17.944 0.694 -7.291 1.00 94.62 401 ILE A CA 1
ATOM 3194 C C . ILE A 1 401 ? 19.045 0.281 -6.319 1.00 94.62 401 ILE A C 1
ATOM 3196 O O . ILE A 1 401 ? 19.828 1.109 -5.857 1.00 94.62 401 ILE A O 1
ATOM 3200 N N . ASP A 1 402 ? 19.098 -1.011 -6.015 1.00 92.19 402 ASP A N 1
ATOM 3201 C CA . ASP A 1 402 ? 20.172 -1.610 -5.233 1.00 92.19 402 ASP A CA 1
ATOM 3202 C C . ASP A 1 402 ? 21.302 -2.161 -6.140 1.00 92.19 402 ASP A C 1
ATOM 3204 O O . ASP A 1 402 ? 21.101 -2.379 -7.342 1.00 92.19 402 ASP A O 1
ATOM 3208 N N . PRO A 1 403 ? 22.508 -2.404 -5.594 1.00 94.06 403 PRO A N 1
ATOM 3209 C CA . PRO A 1 403 ? 23.634 -2.951 -6.354 1.00 94.06 403 PRO A CA 1
ATOM 3210 C C . PRO A 1 403 ? 23.333 -4.256 -7.107 1.00 94.06 403 PRO A C 1
ATOM 3212 O O . PRO A 1 403 ? 23.798 -4.435 -8.234 1.00 94.06 403 PRO A O 1
ATOM 3215 N N . LEU A 1 404 ? 22.559 -5.171 -6.512 1.00 92.06 404 LEU A N 1
ATOM 3216 C CA . LEU A 1 404 ? 22.290 -6.490 -7.083 1.00 92.06 404 LEU A CA 1
ATOM 3217 C C . LEU A 1 404 ? 21.359 -6.387 -8.295 1.00 92.06 404 LEU A C 1
ATOM 3219 O O . LEU A 1 404 ? 21.613 -7.023 -9.325 1.00 92.06 404 LEU A O 1
ATOM 3223 N N . ILE A 1 405 ? 20.293 -5.588 -8.198 1.00 94.81 405 ILE A N 1
ATOM 3224 C CA . ILE A 1 405 ? 19.383 -5.405 -9.332 1.00 94.81 405 ILE A CA 1
ATOM 3225 C C . ILE A 1 405 ? 20.046 -4.604 -10.456 1.00 94.81 405 ILE A C 1
ATOM 3227 O O . ILE A 1 405 ? 19.911 -4.975 -11.621 1.00 94.81 405 ILE A O 1
ATOM 3231 N N . PHE A 1 406 ? 20.856 -3.590 -10.125 1.00 97.19 406 PHE A N 1
ATOM 3232 C CA . PHE A 1 406 ? 21.596 -2.831 -11.134 1.00 97.19 406 PHE A CA 1
ATOM 3233 C C . PHE A 1 406 ? 22.585 -3.714 -11.899 1.00 97.19 406 PHE A C 1
ATOM 3235 O O . PHE A 1 406 ? 22.603 -3.697 -13.129 1.00 97.19 406 PHE A O 1
ATOM 3242 N N . TRP A 1 407 ? 23.338 -4.561 -11.191 1.00 96.94 407 TRP A N 1
ATOM 3243 C CA . TRP A 1 407 ? 24.209 -5.560 -11.814 1.00 96.94 407 TRP A CA 1
ATOM 3244 C C . TRP A 1 407 ? 23.441 -6.484 -12.772 1.00 96.94 407 TRP A C 1
ATOM 3246 O O . TRP A 1 407 ? 23.900 -6.775 -13.877 1.00 96.94 407 TRP A O 1
ATOM 3256 N N . THR A 1 408 ? 22.243 -6.917 -12.373 1.00 97.25 408 THR A N 1
ATOM 3257 C CA . THR A 1 408 ? 21.376 -7.765 -13.205 1.00 97.25 408 THR A CA 1
ATOM 3258 C C . THR A 1 408 ? 20.950 -7.038 -14.484 1.00 97.25 408 THR A C 1
ATOM 3260 O O . THR A 1 408 ? 20.998 -7.620 -15.566 1.00 97.25 408 THR A O 1
ATOM 3263 N N . TRP A 1 409 ? 20.611 -5.749 -14.410 1.00 98.19 409 TRP A N 1
ATOM 3264 C CA . TRP A 1 409 ? 20.282 -4.952 -15.596 1.00 98.19 409 TRP A CA 1
ATOM 3265 C C . TRP A 1 409 ? 21.466 -4.797 -16.553 1.00 98.19 409 TRP A C 1
ATOM 3267 O O . TRP A 1 409 ? 21.286 -4.926 -17.762 1.00 98.19 409 TRP A O 1
ATOM 3277 N N . LEU A 1 410 ? 22.684 -4.597 -16.040 1.00 98.12 410 LEU A N 1
ATOM 3278 C CA . LEU A 1 410 ? 23.886 -4.550 -16.881 1.00 98.12 410 LEU A CA 1
ATOM 3279 C C . LEU A 1 410 ? 24.125 -5.882 -17.609 1.00 98.12 410 LEU A C 1
ATOM 3281 O O . LEU A 1 410 ? 24.479 -5.881 -18.788 1.00 98.12 410 LEU A O 1
ATOM 3285 N N . ARG A 1 411 ? 23.867 -7.019 -16.949 1.00 97.88 411 ARG A N 1
ATOM 3286 C CA . ARG A 1 411 ? 23.920 -8.345 -17.586 1.00 97.88 411 ARG A CA 1
ATOM 3287 C C . ARG A 1 411 ? 22.863 -8.520 -18.676 1.00 97.88 411 ARG A C 1
ATOM 3289 O O . ARG A 1 411 ? 23.178 -9.062 -19.733 1.00 97.88 411 ARG A O 1
ATOM 3296 N N . ILE A 1 412 ? 21.641 -8.026 -18.460 1.00 98.19 412 ILE A N 1
ATOM 3297 C CA . ILE A 1 412 ? 20.591 -8.012 -19.493 1.00 98.19 412 ILE A CA 1
ATOM 3298 C C . ILE A 1 412 ? 21.057 -7.196 -20.706 1.00 98.19 412 ILE A C 1
ATOM 3300 O O . ILE A 1 412 ? 20.984 -7.687 -21.831 1.00 98.19 412 ILE A O 1
ATOM 3304 N N . LEU A 1 413 ? 21.602 -5.992 -20.491 1.00 97.94 413 LEU A N 1
ATOM 3305 C CA . LEU A 1 413 ? 22.141 -5.164 -21.574 1.00 97.94 413 LEU A CA 1
ATOM 3306 C C . LEU A 1 413 ? 23.292 -5.859 -22.310 1.00 97.94 413 LEU A C 1
ATOM 3308 O O . LEU A 1 413 ? 23.399 -5.747 -23.530 1.00 97.94 413 LEU A O 1
ATOM 3312 N N . TYR A 1 414 ? 24.165 -6.575 -21.602 1.00 97.00 414 TYR A N 1
ATOM 3313 C CA . TYR A 1 414 ? 25.235 -7.360 -22.223 1.00 97.00 414 TYR A CA 1
ATOM 3314 C C . TYR A 1 414 ? 24.677 -8.486 -23.112 1.00 97.00 414 TYR A C 1
ATOM 3316 O O . TYR A 1 414 ? 25.117 -8.652 -24.247 1.00 97.00 414 TYR A O 1
ATOM 3324 N N . ARG A 1 415 ? 23.654 -9.212 -22.639 1.00 97.44 415 ARG A N 1
ATOM 3325 C CA . ARG A 1 415 ? 22.989 -10.297 -23.386 1.00 97.44 415 ARG A CA 1
ATOM 3326 C C . ARG A 1 415 ? 22.114 -9.811 -24.546 1.00 97.44 415 ARG A C 1
ATOM 3328 O O . ARG A 1 415 ? 21.819 -10.602 -25.438 1.00 97.44 415 ARG A O 1
ATOM 3335 N N . VAL A 1 416 ? 21.706 -8.540 -24.550 1.00 96.75 416 VAL A N 1
ATOM 3336 C CA . VAL A 1 416 ? 20.912 -7.912 -25.620 1.00 96.75 416 VAL A CA 1
ATOM 3337 C C . VAL A 1 416 ? 21.678 -6.703 -26.179 1.00 96.75 416 VAL A C 1
ATOM 3339 O O . VAL A 1 416 ? 21.427 -5.567 -25.768 1.00 96.75 416 VAL A O 1
ATOM 3342 N N . PRO A 1 417 ? 22.617 -6.894 -27.128 1.00 93.56 417 PRO A N 1
ATOM 3343 C CA . PRO A 1 417 ? 23.490 -5.817 -27.612 1.00 93.56 417 PRO A CA 1
ATOM 3344 C C . PRO A 1 417 ? 22.728 -4.609 -28.182 1.00 93.56 417 PRO A C 1
ATOM 3346 O O . PRO A 1 417 ? 23.085 -3.460 -27.926 1.00 93.56 417 PRO A O 1
ATOM 3349 N N . ARG A 1 418 ? 21.613 -4.852 -28.885 1.00 94.12 418 ARG A N 1
ATOM 3350 C CA . ARG A 1 418 ? 20.748 -3.810 -29.471 1.00 94.12 418 ARG A CA 1
ATOM 3351 C C . ARG A 1 418 ? 19.676 -3.324 -28.490 1.00 94.12 418 ARG A C 1
ATOM 3353 O O . ARG A 1 418 ? 18.487 -3.331 -28.802 1.00 94.12 418 ARG A O 1
ATOM 3360 N N . SER A 1 419 ? 20.090 -2.919 -27.295 1.00 97.06 419 SER A N 1
ATOM 3361 C CA . SER A 1 419 ? 19.187 -2.387 -26.271 1.00 97.06 419 SER A CA 1
ATOM 3362 C C . SER A 1 419 ? 19.768 -1.192 -25.525 1.00 97.06 419 SER A C 1
ATOM 3364 O O . SER A 1 419 ? 20.982 -0.996 -25.503 1.00 97.06 419 SER A O 1
ATOM 3366 N N . ILE A 1 420 ? 18.891 -0.404 -24.908 1.00 97.94 420 ILE A N 1
ATOM 3367 C CA . ILE A 1 420 ? 19.247 0.648 -23.954 1.00 97.94 420 ILE A CA 1
ATOM 3368 C C . ILE A 1 420 ? 18.494 0.460 -22.640 1.00 97.94 420 ILE A C 1
ATOM 3370 O O . ILE A 1 420 ? 17.443 -0.185 -22.603 1.00 97.94 420 ILE A O 1
ATOM 3374 N N . LEU A 1 421 ? 19.014 1.069 -21.575 1.00 98.38 421 LEU A N 1
ATOM 3375 C CA . LEU A 1 421 ? 18.328 1.186 -20.291 1.00 98.38 421 LEU A CA 1
ATOM 3376 C C . LEU A 1 421 ? 17.976 2.647 -20.026 1.00 98.38 421 LEU A C 1
ATOM 3378 O O . LEU A 1 421 ? 18.855 3.493 -19.890 1.00 98.38 421 LEU A O 1
ATOM 3382 N N . TRP A 1 422 ? 16.685 2.931 -19.924 1.00 97.94 422 TRP A N 1
ATOM 3383 C CA . TRP A 1 422 ? 16.151 4.262 -19.692 1.00 97.94 422 TRP A CA 1
ATOM 3384 C C . TRP A 1 422 ? 15.771 4.467 -18.220 1.00 97.94 422 TRP A C 1
ATOM 3386 O O . TRP A 1 422 ? 14.871 3.805 -17.700 1.00 97.94 422 TRP A O 1
ATOM 3396 N N . LEU A 1 423 ? 16.451 5.403 -17.556 1.00 97.00 423 LEU A N 1
ATOM 3397 C CA . LEU A 1 423 ? 16.291 5.727 -16.140 1.00 97.00 423 LEU A CA 1
ATOM 3398 C C . LEU A 1 423 ? 15.853 7.183 -15.915 1.00 97.00 423 LEU A C 1
ATOM 3400 O O . LEU A 1 423 ? 15.947 8.054 -16.785 1.00 97.00 423 LEU A O 1
ATOM 3404 N N . LEU A 1 424 ? 15.371 7.453 -14.705 1.00 93.62 424 LEU A N 1
ATOM 3405 C CA . LEU A 1 424 ? 15.000 8.789 -14.246 1.00 93.62 424 LEU A CA 1
ATOM 3406 C C . LEU A 1 424 ? 16.232 9.566 -13.753 1.00 93.62 424 LEU A C 1
ATOM 3408 O O . LEU A 1 424 ? 16.997 9.058 -12.935 1.00 93.62 424 LEU A O 1
ATOM 3412 N N . ARG A 1 425 ? 16.389 10.830 -14.159 1.00 91.44 425 ARG A N 1
ATOM 3413 C CA . ARG A 1 425 ? 17.415 11.740 -13.623 1.00 91.44 425 ARG A CA 1
ATOM 3414 C C . ARG A 1 425 ? 16.988 12.326 -12.272 1.00 91.44 425 ARG A C 1
ATOM 3416 O O . ARG A 1 425 ? 16.717 13.519 -12.157 1.00 91.44 425 ARG A O 1
ATOM 3423 N N . PHE A 1 426 ? 16.854 11.488 -11.242 1.00 88.12 426 PHE A N 1
ATOM 3424 C CA . PHE A 1 426 ? 16.504 11.973 -9.902 1.00 88.12 426 PHE A CA 1
ATOM 3425 C C . PHE A 1 426 ? 16.886 11.004 -8.763 1.00 88.12 426 PHE A C 1
ATOM 3427 O O . PHE A 1 426 ? 16.353 9.890 -8.714 1.00 88.12 426 PHE A O 1
ATOM 3434 N N . PRO A 1 427 ? 17.718 11.424 -7.786 1.00 88.62 427 PRO A N 1
ATOM 3435 C CA . PRO A 1 427 ? 18.318 12.757 -7.622 1.00 88.62 427 PRO A CA 1
ATOM 3436 C C . PRO A 1 427 ? 19.505 12.995 -8.577 1.00 88.62 427 PRO A C 1
ATOM 3438 O O . PRO A 1 427 ? 20.060 12.042 -9.114 1.00 88.62 427 PRO A O 1
ATOM 3441 N N . ALA A 1 428 ? 19.924 14.254 -8.761 1.00 83.19 428 ALA A N 1
ATOM 3442 C CA . ALA A 1 428 ? 20.954 14.641 -9.742 1.00 83.19 428 ALA A CA 1
ATOM 3443 C C . ALA A 1 428 ? 22.291 13.889 -9.580 1.00 83.19 428 ALA A C 1
ATOM 3445 O O . ALA A 1 428 ? 22.902 13.486 -10.564 1.00 83.19 428 ALA A O 1
ATOM 3446 N N . ALA A 1 429 ? 22.710 13.621 -8.338 1.00 87.69 429 ALA A N 1
ATOM 3447 C CA . ALA A 1 429 ? 23.930 12.859 -8.055 1.00 87.69 429 ALA A CA 1
ATOM 3448 C C . ALA A 1 429 ? 23.854 11.380 -8.488 1.00 87.69 429 ALA A C 1
ATOM 3450 O O . ALA A 1 429 ? 24.882 10.723 -8.632 1.00 87.69 429 ALA A O 1
ATOM 3451 N N . GLY A 1 430 ? 22.647 10.836 -8.681 1.00 90.38 430 GLY A N 1
ATOM 3452 C CA . GLY A 1 430 ? 22.455 9.427 -9.010 1.00 90.38 430 GLY A CA 1
ATOM 3453 C C . GLY A 1 430 ? 22.940 9.052 -10.411 1.00 90.38 430 GLY A C 1
ATOM 3454 O O . GLY A 1 430 ? 23.445 7.949 -10.588 1.00 90.38 430 GLY A O 1
ATOM 3455 N N . GLU A 1 431 ? 22.853 9.963 -11.386 1.00 93.25 431 GLU A N 1
ATOM 3456 C CA . GLU A 1 431 ? 23.277 9.703 -12.771 1.00 93.25 431 GLU A CA 1
ATOM 3457 C C . GLU A 1 431 ? 24.782 9.421 -12.860 1.00 93.25 431 GLU A C 1
ATOM 3459 O O . GLU A 1 431 ? 25.181 8.358 -13.334 1.00 93.25 431 GLU A O 1
ATOM 3464 N N . ALA A 1 432 ? 25.614 10.322 -12.328 1.00 94.19 432 ALA A N 1
ATOM 3465 C CA . ALA A 1 432 ? 27.069 10.166 -12.357 1.00 94.19 432 ALA A CA 1
ATOM 3466 C C . ALA A 1 432 ? 27.520 8.873 -11.656 1.00 94.19 432 ALA A C 1
ATOM 3468 O O . ALA A 1 432 ? 28.338 8.127 -12.195 1.00 94.19 432 ALA A O 1
ATOM 3469 N N . ASN A 1 433 ? 26.926 8.562 -10.498 1.00 95.38 433 ASN A N 1
ATOM 3470 C CA . ASN A 1 433 ? 27.241 7.351 -9.742 1.00 95.38 433 ASN A CA 1
ATOM 3471 C C . ASN A 1 433 ? 26.876 6.076 -10.512 1.00 95.38 433 ASN A C 1
ATOM 3473 O O . ASN A 1 433 ? 27.661 5.127 -10.538 1.00 95.38 433 ASN A O 1
ATOM 3477 N N . LEU A 1 434 ? 25.706 6.041 -11.159 1.00 96.06 434 LEU A N 1
ATOM 3478 C CA . LEU A 1 434 ? 25.271 4.884 -11.944 1.00 96.06 434 LEU A CA 1
ATOM 3479 C C . LEU A 1 434 ? 26.132 4.692 -13.193 1.00 96.06 434 LEU A C 1
ATOM 3481 O O . LEU A 1 434 ? 26.502 3.561 -13.494 1.00 96.06 434 LEU A O 1
ATOM 3485 N N . VAL A 1 435 ? 26.503 5.771 -13.886 1.00 95.75 435 VAL A N 1
ATOM 3486 C CA . VAL A 1 435 ? 27.377 5.714 -15.071 1.00 95.75 435 VAL A CA 1
ATOM 3487 C C . VAL A 1 435 ? 28.784 5.245 -14.696 1.00 95.75 435 VAL A C 1
ATOM 3489 O O . VAL A 1 435 ? 29.333 4.359 -15.355 1.00 95.75 435 VAL A O 1
ATOM 3492 N N . GLN A 1 436 ? 29.357 5.777 -13.611 1.00 96.62 436 GLN A N 1
ATOM 3493 C CA . GLN A 1 436 ? 30.661 5.346 -13.102 1.00 96.62 436 GLN A CA 1
ATOM 3494 C C . GLN A 1 436 ? 30.635 3.864 -12.711 1.00 96.62 436 GLN A C 1
ATOM 3496 O O . GLN A 1 436 ? 31.513 3.098 -13.108 1.00 96.62 436 GLN A O 1
ATOM 3501 N N . THR A 1 437 ? 29.597 3.449 -11.983 1.00 97.19 437 THR A N 1
ATOM 3502 C CA . THR A 1 437 ? 29.412 2.057 -11.557 1.00 97.19 437 THR A CA 1
ATOM 3503 C C . THR A 1 437 ? 29.237 1.129 -12.759 1.00 97.19 437 THR A C 1
ATOM 3505 O O . THR A 1 437 ? 29.901 0.100 -12.836 1.00 97.19 437 THR A O 1
ATOM 3508 N N . ALA A 1 438 ? 28.416 1.506 -13.744 1.00 97.56 438 ALA A N 1
ATOM 3509 C CA . ALA A 1 438 ? 28.228 0.733 -14.970 1.00 97.56 438 ALA A CA 1
ATOM 3510 C C . ALA A 1 438 ? 29.527 0.583 -15.766 1.00 97.56 438 ALA A C 1
ATOM 3512 O O . ALA A 1 438 ? 29.830 -0.508 -16.244 1.00 97.56 438 ALA A O 1
ATOM 3513 N N . THR A 1 439 ? 30.316 1.656 -15.864 1.00 97.56 439 THR A N 1
ATOM 3514 C CA . THR A 1 439 ? 31.613 1.631 -16.552 1.00 97.56 439 THR A CA 1
ATOM 3515 C C . THR A 1 439 ? 32.579 0.680 -15.851 1.00 97.56 439 THR A C 1
ATOM 3517 O O . THR A 1 439 ? 33.242 -0.113 -16.513 1.00 97.56 439 THR A O 1
ATOM 3520 N N . ALA A 1 440 ? 32.619 0.709 -14.516 1.00 97.56 440 ALA A N 1
ATOM 3521 C CA . ALA A 1 440 ? 33.471 -0.171 -13.723 1.00 97.56 440 ALA A CA 1
ATOM 3522 C C . ALA A 1 440 ? 33.041 -1.649 -13.787 1.00 97.56 440 ALA A C 1
ATOM 3524 O O . ALA A 1 440 ? 33.889 -2.535 -13.769 1.00 97.56 440 ALA A O 1
ATOM 3525 N N . TRP A 1 441 ? 31.736 -1.924 -13.839 1.00 97.75 441 TRP A N 1
ATOM 3526 C CA . TRP A 1 441 ? 31.185 -3.281 -13.749 1.00 97.75 441 TRP A CA 1
ATOM 3527 C C . TRP A 1 441 ? 31.014 -3.983 -15.098 1.00 97.75 441 TRP A C 1
ATOM 3529 O O . TRP A 1 441 ? 31.166 -5.200 -15.167 1.00 97.75 441 TRP A O 1
ATOM 3539 N N . ALA A 1 442 ? 30.687 -3.239 -16.157 1.00 96.12 442 ALA A N 1
ATOM 3540 C CA . ALA A 1 442 ? 30.342 -3.788 -17.470 1.00 96.12 442 ALA A CA 1
ATOM 3541 C C . ALA A 1 442 ? 31.096 -3.129 -18.642 1.00 96.12 442 ALA A C 1
ATOM 3543 O O . ALA A 1 442 ? 30.892 -3.513 -19.793 1.00 96.12 442 ALA A O 1
ATOM 3544 N N . GLY A 1 443 ? 31.974 -2.159 -18.372 1.00 96.69 443 GLY A N 1
ATOM 3545 C CA . GLY A 1 443 ? 32.759 -1.458 -19.385 1.00 96.69 443 GLY A CA 1
ATOM 3546 C C . GLY A 1 443 ? 32.035 -0.270 -20.042 1.00 96.69 443 GLY A C 1
ATOM 3547 O O . GLY A 1 443 ? 30.820 -0.095 -19.894 1.00 96.69 443 GLY A O 1
ATOM 3548 N N . PRO A 1 444 ? 32.778 0.571 -20.788 1.00 96.00 444 PRO A N 1
ATOM 3549 C CA . PRO A 1 444 ? 32.260 1.817 -21.360 1.00 96.00 444 PRO A CA 1
ATOM 3550 C C . PRO A 1 444 ? 31.181 1.590 -22.427 1.00 96.00 444 PRO A C 1
ATOM 3552 O O . PRO A 1 444 ? 30.263 2.399 -22.554 1.00 96.00 444 PRO A O 1
ATOM 3555 N N . GLU A 1 445 ? 31.244 0.476 -23.161 1.00 95.31 445 GLU A N 1
ATOM 3556 C CA . GLU A 1 445 ? 30.253 0.131 -24.185 1.00 95.31 445 GLU A CA 1
ATOM 3557 C C . GLU A 1 445 ? 28.857 -0.046 -23.569 1.00 95.31 445 GLU A C 1
ATOM 3559 O O . GLU A 1 445 ? 27.896 0.590 -24.001 1.00 95.31 445 GLU A O 1
ATOM 3564 N N . VAL A 1 446 ? 28.733 -0.857 -22.512 1.00 96.06 446 VAL A N 1
ATOM 3565 C CA . VAL A 1 446 ? 27.452 -1.077 -21.824 1.00 96.06 446 VAL A CA 1
ATOM 3566 C C . VAL A 1 446 ? 26.986 0.195 -21.117 1.00 96.06 446 VAL A C 1
ATOM 3568 O O . VAL A 1 446 ? 25.811 0.546 -21.219 1.00 96.06 446 VAL A O 1
ATOM 3571 N N . ALA A 1 447 ? 27.898 0.918 -20.463 1.00 96.44 447 ALA A N 1
ATOM 3572 C CA . ALA A 1 447 ? 27.574 2.160 -19.765 1.00 96.44 447 ALA A CA 1
ATOM 3573 C C . ALA A 1 447 ? 27.003 3.240 -20.701 1.00 96.44 447 ALA A C 1
ATOM 3575 O O . ALA A 1 447 ? 26.046 3.921 -20.334 1.00 96.44 447 ALA A O 1
ATOM 3576 N N . SER A 1 448 ? 27.518 3.351 -21.933 1.00 96.19 448 SER A N 1
ATOM 3577 C CA . SER A 1 448 ? 27.042 4.326 -22.929 1.00 96.19 448 SER A CA 1
ATOM 3578 C C . SER A 1 448 ? 25.575 4.131 -23.353 1.00 96.19 448 SER A C 1
ATOM 3580 O O . SER A 1 448 ? 24.946 5.061 -23.865 1.00 96.19 448 SER A O 1
ATOM 3582 N N . ARG A 1 449 ? 25.013 2.937 -23.104 1.00 96.94 449 ARG A N 1
ATOM 3583 C CA . ARG A 1 449 ? 23.628 2.553 -23.429 1.00 96.94 449 ARG A CA 1
ATOM 3584 C C . ARG A 1 449 ? 22.628 2.882 -22.316 1.00 96.94 449 ARG A C 1
ATOM 3586 O O . ARG A 1 449 ? 21.437 2.615 -22.471 1.00 96.94 449 ARG A O 1
ATOM 3593 N N . ILE A 1 450 ? 23.072 3.467 -21.203 1.00 97.25 450 ILE A N 1
ATOM 3594 C CA . ILE A 1 450 ? 22.181 3.974 -20.154 1.00 97.25 450 ILE A CA 1
ATOM 3595 C C . ILE A 1 450 ? 21.786 5.414 -20.503 1.00 97.25 450 ILE A C 1
ATOM 3597 O O . ILE A 1 450 ? 22.642 6.269 -20.725 1.00 97.25 450 ILE A O 1
ATOM 3601 N N . ARG A 1 451 ? 20.482 5.688 -20.576 1.00 96.19 451 ARG A N 1
ATOM 3602 C CA . ARG A 1 451 ? 19.914 7.000 -20.917 1.00 96.19 451 ARG A CA 1
ATOM 3603 C C . ARG A 1 451 ? 19.093 7.543 -19.753 1.00 96.19 451 ARG A C 1
ATOM 3605 O O . ARG A 1 451 ? 18.336 6.801 -19.132 1.00 96.19 451 ARG A O 1
ATOM 3612 N N . PHE A 1 452 ? 19.191 8.846 -19.502 1.00 95.75 452 PHE A N 1
ATOM 3613 C CA . PHE A 1 452 ? 18.476 9.523 -18.421 1.00 95.75 452 PHE A CA 1
ATOM 3614 C C . PHE A 1 452 ? 17.556 10.621 -18.955 1.00 95.75 452 PHE A C 1
ATOM 3616 O O . PHE A 1 452 ? 17.938 11.391 -19.835 1.00 95.75 452 PHE A O 1
ATOM 3623 N N . THR A 1 453 ? 16.356 10.724 -18.384 1.00 94.00 453 THR A N 1
ATOM 3624 C CA . THR A 1 453 ? 15.430 11.844 -18.630 1.00 94.00 453 THR A CA 1
ATOM 3625 C C . THR A 1 453 ? 14.930 12.430 -17.323 1.00 94.00 453 THR A C 1
ATOM 3627 O O . THR A 1 453 ? 14.784 11.704 -16.336 1.00 94.00 453 THR A O 1
ATOM 3630 N N . ASP A 1 454 ? 14.573 13.709 -17.342 1.00 92.56 454 ASP A N 1
ATOM 3631 C CA . ASP A 1 454 ? 14.067 14.411 -16.166 1.00 92.56 454 ASP A CA 1
ATOM 3632 C C . ASP A 1 454 ? 12.707 13.881 -15.687 1.00 92.56 454 ASP A C 1
ATOM 3634 O O . ASP A 1 454 ? 11.998 13.116 -16.364 1.00 92.56 454 ASP A O 1
ATOM 3638 N N . VAL A 1 455 ? 12.345 14.278 -14.468 1.00 89.56 455 VAL A N 1
ATOM 3639 C CA . VAL A 1 455 ? 11.021 14.011 -13.905 1.00 89.56 455 VAL A CA 1
ATOM 3640 C C . VAL A 1 455 ? 9.987 14.775 -14.723 1.00 89.56 455 VAL A C 1
ATOM 3642 O O . VAL A 1 455 ? 10.055 15.992 -14.848 1.00 89.56 455 VAL A O 1
ATOM 3645 N N . ALA A 1 456 ? 9.035 14.043 -15.296 1.00 87.50 456 ALA A N 1
ATOM 3646 C CA . ALA A 1 456 ? 7.938 14.623 -16.052 1.00 87.50 456 ALA A CA 1
ATOM 3647 C C . ALA A 1 456 ? 6.726 14.839 -15.143 1.00 87.50 456 ALA A C 1
ATOM 3649 O O . ALA A 1 456 ? 6.502 14.071 -14.204 1.00 87.50 456 ALA A O 1
ATOM 3650 N N . VAL A 1 457 ? 5.908 15.839 -15.475 1.00 87.75 457 VAL A N 1
ATOM 3651 C CA . VAL A 1 457 ? 4.555 15.958 -14.919 1.00 87.75 457 VAL A CA 1
ATOM 3652 C C . VAL A 1 457 ? 3.753 14.689 -15.213 1.00 87.75 457 VAL A C 1
ATOM 3654 O O . VAL A 1 457 ? 4.002 13.994 -16.201 1.00 87.75 457 VAL A O 1
ATOM 3657 N N . LYS A 1 458 ? 2.788 14.373 -14.350 1.00 86.31 458 LYS A N 1
ATOM 3658 C CA . LYS A 1 458 ? 2.128 13.062 -14.307 1.00 86.31 458 LYS A CA 1
ATOM 3659 C C . LYS A 1 458 ? 1.525 12.604 -15.644 1.00 86.31 458 LYS A C 1
ATOM 3661 O O . LYS A 1 458 ? 1.711 11.452 -16.026 1.00 86.31 458 LYS A O 1
ATOM 3666 N N . GLU A 1 459 ? 0.856 13.492 -16.376 1.00 86.81 459 GLU A N 1
ATOM 3667 C CA . GLU A 1 459 ? 0.260 13.175 -17.686 1.00 86.81 459 GLU A CA 1
ATOM 3668 C C . GLU A 1 459 ? 1.324 12.795 -18.723 1.00 86.81 459 GLU A C 1
ATOM 3670 O O . GLU A 1 459 ? 1.240 11.744 -19.361 1.00 86.81 459 GLU A O 1
ATOM 3675 N N . LEU A 1 460 ? 2.386 13.599 -18.819 1.00 88.25 460 LEU A N 1
ATOM 3676 C CA . LEU A 1 460 ? 3.522 13.328 -19.698 1.00 88.25 460 LEU A CA 1
ATOM 3677 C C . LEU A 1 460 ? 4.280 12.062 -19.267 1.00 88.25 460 LEU A C 1
ATOM 3679 O O . LEU A 1 460 ? 4.784 11.321 -20.112 1.00 88.25 460 LEU A O 1
ATOM 3683 N N . HIS A 1 461 ? 4.342 11.785 -17.962 1.00 90.69 461 HIS A N 1
ATOM 3684 C CA . HIS A 1 461 ? 4.918 10.555 -17.433 1.00 90.69 461 HIS A CA 1
ATOM 3685 C C . HIS A 1 461 ? 4.151 9.313 -17.915 1.00 90.69 461 HIS A C 1
ATOM 3687 O O . HIS A 1 461 ? 4.766 8.394 -18.449 1.00 90.69 461 HIS A O 1
ATOM 3693 N N . ILE A 1 462 ? 2.822 9.299 -17.804 1.00 90.00 462 ILE A N 1
ATOM 3694 C CA . ILE A 1 462 ? 2.003 8.190 -18.315 1.00 90.00 462 ILE A CA 1
ATOM 3695 C C . ILE A 1 462 ? 2.154 8.077 -19.835 1.00 90.00 462 ILE A C 1
ATOM 3697 O O . ILE A 1 462 ? 2.381 6.982 -20.354 1.00 90.00 462 ILE A O 1
ATOM 3701 N N . TYR A 1 463 ? 2.099 9.204 -20.551 1.00 89.62 463 TYR A N 1
ATOM 3702 C CA . TYR A 1 463 ? 2.270 9.234 -22.002 1.00 89.62 463 TYR A CA 1
ATOM 3703 C C . TYR A 1 463 ? 3.581 8.563 -22.418 1.00 89.62 463 TYR A C 1
ATOM 3705 O O . TYR A 1 463 ? 3.563 7.611 -23.196 1.00 89.62 463 TYR A O 1
ATOM 3713 N N . ARG A 1 464 ? 4.715 8.976 -21.839 1.00 92.00 464 ARG A N 1
ATOM 3714 C CA . ARG A 1 464 ? 6.039 8.459 -22.216 1.00 92.00 464 ARG A CA 1
ATOM 3715 C C . ARG A 1 464 ? 6.248 6.984 -21.854 1.00 92.00 464 ARG A C 1
ATOM 3717 O O . ARG A 1 464 ? 7.062 6.324 -22.497 1.00 92.00 464 ARG A O 1
ATOM 3724 N N . CYS A 1 465 ? 5.511 6.433 -20.881 1.00 93.81 465 CYS A N 1
ATOM 3725 C CA . CYS A 1 465 ? 5.596 5.009 -20.536 1.00 93.81 465 CYS A CA 1
ATOM 3726 C C . CYS A 1 465 ? 5.279 4.084 -21.724 1.00 93.81 465 CYS A C 1
ATOM 3728 O O . CYS A 1 465 ? 5.782 2.961 -21.746 1.00 93.81 465 CYS A O 1
ATOM 3730 N N . ARG A 1 466 ? 4.520 4.548 -22.732 1.00 92.94 466 ARG A N 1
ATOM 3731 C CA . ARG A 1 466 ? 4.238 3.781 -23.962 1.00 92.94 466 ARG A CA 1
ATOM 3732 C C . ARG A 1 466 ? 5.487 3.510 -24.809 1.00 92.94 466 ARG A C 1
ATOM 3734 O O . ARG A 1 466 ? 5.526 2.543 -25.563 1.00 92.94 466 ARG A O 1
ATOM 3741 N N . VAL A 1 467 ? 6.512 4.361 -24.697 1.00 94.62 467 VAL A N 1
ATOM 3742 C CA . VAL A 1 467 ? 7.731 4.277 -25.518 1.00 94.62 467 VAL A CA 1
ATOM 3743 C C . VAL A 1 467 ? 8.604 3.098 -25.102 1.00 94.62 467 VAL A C 1
ATOM 3745 O O . VAL A 1 467 ? 9.133 2.402 -25.969 1.00 94.62 467 VAL A O 1
ATOM 3748 N N . ALA A 1 468 ? 8.717 2.831 -23.799 1.00 96.25 468 ALA A N 1
ATOM 3749 C CA . ALA A 1 468 ? 9.479 1.695 -23.290 1.00 96.25 468 ALA A CA 1
ATOM 3750 C C . ALA A 1 468 ? 8.910 0.370 -23.823 1.00 96.25 468 ALA A C 1
ATOM 3752 O O . ALA A 1 468 ? 7.694 0.188 -23.844 1.00 96.25 468 ALA A O 1
ATOM 3753 N N . ASP A 1 469 ? 9.779 -0.548 -24.250 1.00 96.12 469 ASP A N 1
ATOM 3754 C CA . ASP A 1 469 ? 9.380 -1.878 -24.724 1.00 96.12 469 ASP A CA 1
ATOM 3755 C C . ASP A 1 469 ? 9.049 -2.795 -23.537 1.00 96.12 469 ASP A C 1
ATOM 3757 O O . ASP A 1 469 ? 8.002 -3.448 -23.541 1.00 96.12 469 ASP A O 1
ATOM 3761 N N . LEU A 1 470 ? 9.903 -2.779 -22.507 1.00 97.62 470 LEU A N 1
ATOM 3762 C CA . LEU A 1 470 ? 9.768 -3.569 -21.283 1.00 97.62 470 LEU A CA 1
ATOM 3763 C C . LEU A 1 470 ? 10.271 -2.773 -20.071 1.00 97.62 470 LEU A C 1
ATOM 3765 O O . LEU A 1 470 ? 11.364 -2.209 -20.103 1.00 97.62 470 LEU A O 1
ATOM 3769 N N . VAL A 1 471 ? 9.503 -2.748 -18.984 1.00 98.25 471 VAL A N 1
ATOM 3770 C CA . VAL A 1 471 ? 9.940 -2.140 -17.720 1.00 98.25 471 VAL A CA 1
ATOM 3771 C C . VAL A 1 471 ? 10.565 -3.192 -16.813 1.00 98.25 471 VAL A C 1
ATOM 3773 O O . VAL A 1 471 ? 10.024 -4.279 -16.634 1.00 98.25 471 VAL A O 1
ATOM 3776 N N . LEU A 1 472 ? 11.714 -2.861 -16.238 1.00 98.19 472 LEU A N 1
ATOM 3777 C CA . LEU A 1 472 ? 12.475 -3.719 -15.339 1.00 98.19 472 LEU A CA 1
ATOM 3778 C C . LEU A 1 472 ? 12.248 -3.246 -13.903 1.00 98.19 472 LEU A C 1
ATOM 3780 O O . LEU A 1 472 ? 12.670 -2.146 -13.560 1.00 98.19 472 LEU A O 1
ATOM 3784 N N . ASP A 1 473 ? 11.561 -4.027 -13.066 1.00 97.06 473 ASP A N 1
ATOM 3785 C CA . ASP A 1 473 ? 11.240 -3.622 -11.691 1.00 97.06 473 ASP A CA 1
ATOM 3786 C C . ASP A 1 473 ? 12.418 -3.781 -10.713 1.00 97.06 473 ASP A C 1
ATOM 3788 O O . ASP A 1 473 ? 13.387 -4.491 -10.989 1.00 97.06 473 ASP A O 1
ATOM 3792 N N . THR A 1 474 ? 12.328 -3.118 -9.561 1.00 95.50 474 THR A N 1
ATOM 3793 C CA . THR A 1 474 ? 13.291 -3.179 -8.450 1.00 95.50 474 THR A CA 1
ATOM 3794 C C . THR A 1 474 ? 12.857 -4.169 -7.365 1.00 95.50 474 THR A C 1
ATOM 3796 O O . THR A 1 474 ? 11.673 -4.444 -7.190 1.00 95.50 474 THR A O 1
ATOM 3799 N N . VAL A 1 475 ? 13.818 -4.722 -6.618 1.00 91.12 475 VAL A N 1
ATOM 3800 C CA . VAL A 1 475 ? 13.574 -5.865 -5.717 1.00 91.12 475 VAL A CA 1
ATOM 3801 C C . VAL A 1 475 ? 13.195 -5.417 -4.308 1.00 91.12 475 VAL A C 1
ATOM 3803 O O . VAL A 1 475 ? 12.118 -5.749 -3.821 1.00 91.12 475 VAL A O 1
ATOM 3806 N N . GLU A 1 476 ? 14.068 -4.661 -3.631 1.00 91.56 476 GLU A N 1
ATOM 3807 C CA . GLU A 1 476 ? 13.862 -4.289 -2.221 1.00 91.56 476 GLU A CA 1
ATOM 3808 C C . GLU A 1 476 ? 12.580 -3.466 -2.036 1.00 91.56 476 GLU A C 1
ATOM 3810 O O . GLU A 1 476 ? 11.763 -3.728 -1.151 1.00 91.56 476 GLU A O 1
ATOM 3815 N N . CYS A 1 477 ? 12.343 -2.535 -2.954 1.00 94.69 477 CYS A N 1
ATOM 3816 C CA . CYS A 1 477 ? 11.099 -1.796 -3.059 1.00 94.69 477 CYS A CA 1
ATOM 3817 C C . CYS A 1 477 ? 10.655 -1.819 -4.518 1.00 94.69 477 CYS A C 1
ATOM 3819 O O . CYS A 1 477 ? 11.315 -1.227 -5.366 1.00 94.69 477 CYS A O 1
ATOM 3821 N N . SER A 1 478 ? 9.549 -2.499 -4.804 1.00 95.00 478 SER A N 1
ATOM 3822 C CA . SER A 1 478 ? 8.977 -2.572 -6.151 1.00 95.00 478 SER A CA 1
ATOM 3823 C C . SER A 1 478 ? 8.411 -1.225 -6.606 1.00 95.00 478 SER A C 1
ATOM 3825 O O . SER A 1 478 ? 8.199 -0.288 -5.817 1.00 95.00 478 SER A O 1
ATOM 3827 N N . ALA A 1 479 ? 8.144 -1.113 -7.900 1.00 95.19 479 ALA A N 1
ATOM 3828 C CA . ALA A 1 479 ? 7.301 -0.077 -8.456 1.00 95.19 479 ALA A CA 1
ATOM 3829 C C . ALA A 1 479 ? 5.892 -0.185 -7.853 1.00 95.19 479 ALA A C 1
ATOM 3831 O O . ALA A 1 479 ? 5.263 -1.239 -7.857 1.00 95.19 479 ALA A O 1
ATOM 3832 N N . HIS A 1 480 ? 5.403 0.924 -7.296 1.00 95.25 480 HIS A N 1
ATOM 3833 C CA . HIS A 1 480 ? 4.041 1.015 -6.761 1.00 95.25 480 HIS A CA 1
ATOM 3834 C C . HIS A 1 480 ? 3.190 1.748 -7.799 1.00 95.25 480 HIS A C 1
ATOM 3836 O O . HIS A 1 480 ? 2.840 1.165 -8.817 1.00 95.25 480 HIS A O 1
ATOM 3842 N N . THR A 1 481 ? 2.990 3.057 -7.645 1.00 94.69 481 THR A N 1
ATOM 3843 C CA . THR A 1 481 ? 2.289 3.899 -8.631 1.00 94.69 481 THR A CA 1
ATOM 3844 C C . THR A 1 481 ? 2.887 3.808 -10.039 1.00 94.69 481 THR A C 1
ATOM 3846 O O . THR A 1 481 ? 2.152 3.754 -11.015 1.00 94.69 481 THR A O 1
ATOM 3849 N N . VAL A 1 482 ? 4.217 3.710 -10.158 1.00 95.19 482 VAL A N 1
ATOM 3850 C CA . VAL A 1 482 ? 4.888 3.556 -11.462 1.00 95.19 482 VAL A CA 1
ATOM 3851 C C . VAL A 1 482 ? 4.464 2.264 -12.170 1.00 95.19 482 VAL A C 1
ATOM 3853 O O . VAL A 1 482 ? 4.335 2.261 -13.389 1.00 95.19 482 VAL A O 1
ATOM 3856 N N . ALA A 1 483 ? 4.213 1.172 -11.437 1.00 96.75 483 ALA A N 1
ATOM 3857 C CA . ALA A 1 483 ? 3.781 -0.082 -12.052 1.00 96.75 483 ALA A CA 1
ATOM 3858 C C . ALA A 1 483 ? 2.412 0.087 -12.719 1.00 96.75 483 ALA A C 1
ATOM 3860 O O . ALA A 1 483 ? 2.218 -0.354 -13.848 1.00 96.75 483 ALA A O 1
ATOM 3861 N N . THR A 1 484 ? 1.477 0.774 -12.058 1.00 96.25 484 THR A N 1
ATOM 3862 C CA . THR A 1 484 ? 0.143 1.013 -12.618 1.00 96.25 484 THR A CA 1
ATOM 3863 C C . THR A 1 484 ? 0.160 2.045 -13.744 1.00 96.25 484 THR A C 1
ATOM 3865 O O . THR A 1 484 ? -0.551 1.855 -14.726 1.00 96.25 484 THR A O 1
ATOM 3868 N N . ASP A 1 485 ? 1.029 3.060 -13.679 1.00 95.31 485 ASP A N 1
ATOM 3869 C CA . ASP A 1 485 ? 1.266 4.004 -14.785 1.00 95.31 485 ASP A CA 1
ATOM 3870 C C . ASP A 1 485 ? 1.748 3.287 -16.055 1.00 95.31 485 ASP A C 1
ATOM 3872 O O . ASP A 1 485 ? 1.233 3.509 -17.150 1.00 95.31 485 ASP A O 1
ATOM 3876 N N . VAL A 1 486 ? 2.715 2.384 -15.895 1.00 95.81 486 VAL A N 1
ATOM 3877 C CA . VAL A 1 486 ? 3.315 1.603 -16.982 1.00 95.81 486 VAL A CA 1
ATOM 3878 C C . VAL A 1 486 ? 2.309 0.625 -17.592 1.00 95.81 486 VAL A C 1
ATOM 3880 O O . VAL A 1 486 ? 2.156 0.585 -18.816 1.00 95.81 486 VAL A O 1
ATOM 3883 N N . LEU A 1 487 ? 1.587 -0.116 -16.746 1.00 96.81 487 LEU A N 1
ATOM 3884 C CA . LEU A 1 487 ? 0.566 -1.070 -17.182 1.00 96.81 487 LEU A CA 1
ATOM 3885 C C . LEU A 1 487 ? -0.607 -0.369 -17.883 1.00 96.81 487 LEU A C 1
ATOM 3887 O O . LEU A 1 487 ? -1.133 -0.898 -18.862 1.00 96.81 487 LEU A O 1
ATOM 3891 N N . TRP A 1 488 ? -0.986 0.838 -17.442 1.00 95.38 488 TRP A N 1
ATOM 3892 C CA . TRP A 1 488 ? -2.037 1.628 -18.091 1.00 95.38 488 TRP A CA 1
ATOM 3893 C C . TRP A 1 488 ? -1.662 2.018 -19.523 1.00 95.38 488 TRP A C 1
ATOM 3895 O O . TRP A 1 488 ? -2.507 1.997 -20.421 1.00 95.38 488 TRP A O 1
ATOM 3905 N N . SER A 1 489 ? -0.385 2.314 -19.765 1.00 92.88 489 SER A N 1
ATOM 3906 C CA . SER A 1 489 ? 0.147 2.629 -21.097 1.00 92.88 489 SER A CA 1
ATOM 3907 C C . SER A 1 489 ? 0.401 1.393 -21.970 1.00 92.88 489 SER A C 1
ATOM 3909 O O . SER A 1 489 ? 1.010 1.509 -23.030 1.00 92.88 489 SER A O 1
ATOM 3911 N N . GLY A 1 490 ? -0.048 0.206 -21.545 1.00 94.25 490 GLY A N 1
ATOM 3912 C CA . GLY A 1 490 ? 0.112 -1.038 -22.301 1.00 94.25 490 GLY A CA 1
ATOM 3913 C C . GLY A 1 490 ? 1.544 -1.576 -22.318 1.00 94.25 490 GLY A C 1
ATOM 3914 O O . GLY A 1 490 ? 1.866 -2.431 -23.142 1.00 94.25 490 GLY A O 1
ATOM 3915 N N . THR A 1 491 ? 2.417 -1.080 -21.436 1.00 96.81 491 THR A N 1
ATOM 3916 C CA . THR A 1 491 ? 3.811 -1.519 -21.351 1.00 96.81 491 THR A CA 1
ATOM 3917 C C . THR A 1 491 ? 3.955 -2.625 -20.293 1.00 96.81 491 THR A C 1
ATOM 3919 O O . THR A 1 491 ? 3.550 -2.429 -19.150 1.00 96.81 491 THR A O 1
ATOM 3922 N N . PRO A 1 492 ? 4.524 -3.794 -20.638 1.00 97.56 492 PRO A N 1
ATOM 3923 C CA . PRO A 1 492 ? 4.785 -4.868 -19.694 1.00 97.56 492 PRO A CA 1
ATOM 3924 C C . PRO A 1 492 ? 5.868 -4.493 -18.684 1.00 97.56 492 PRO A C 1
ATOM 3926 O O . PRO A 1 492 ? 6.787 -3.728 -18.985 1.00 97.56 492 PRO A O 1
ATOM 3929 N N . ILE A 1 493 ? 5.792 -5.101 -17.503 1.00 97.75 493 ILE A N 1
ATOM 3930 C CA . ILE A 1 493 ? 6.769 -4.955 -16.424 1.00 97.75 493 ILE A CA 1
ATOM 3931 C C . ILE A 1 493 ? 7.243 -6.336 -15.965 1.00 97.75 493 ILE A C 1
ATOM 3933 O O . ILE A 1 493 ? 6.420 -7.223 -15.767 1.00 97.75 493 ILE A O 1
ATOM 3937 N N . ILE A 1 494 ? 8.550 -6.528 -15.778 1.00 97.69 494 ILE A N 1
ATOM 3938 C CA . ILE A 1 494 ? 9.088 -7.703 -15.080 1.00 97.69 494 ILE A CA 1
ATOM 3939 C C . ILE A 1 494 ? 9.101 -7.406 -13.590 1.00 97.69 494 ILE A C 1
ATOM 3941 O O . ILE A 1 494 ? 9.970 -6.677 -13.118 1.00 97.69 494 ILE A O 1
ATOM 3945 N N . ALA A 1 495 ? 8.121 -7.949 -12.872 1.00 95.44 495 ALA A N 1
ATOM 3946 C CA . ALA A 1 495 ? 7.910 -7.717 -11.451 1.00 95.44 495 ALA A CA 1
ATOM 3947 C C . ALA A 1 495 ? 8.533 -8.825 -10.591 1.00 95.44 495 ALA A C 1
ATOM 3949 O O . ALA A 1 495 ? 8.364 -10.020 -10.851 1.00 95.44 495 ALA A O 1
ATOM 3950 N N . CYS A 1 496 ? 9.209 -8.424 -9.517 1.00 90.69 496 CYS A N 1
ATOM 3951 C CA . CYS A 1 496 ? 9.881 -9.350 -8.612 1.00 90.69 496 CYS A CA 1
ATOM 3952 C C . CYS A 1 496 ? 8.906 -9.936 -7.581 1.00 90.69 496 CYS A C 1
ATOM 3954 O O . CYS A 1 496 ? 8.225 -9.220 -6.853 1.00 90.69 496 CYS A O 1
ATOM 3956 N N . ALA A 1 497 ? 8.888 -11.262 -7.462 1.00 88.94 497 ALA A N 1
ATOM 3957 C CA . ALA A 1 497 ? 8.188 -11.994 -6.410 1.00 88.94 497 ALA A CA 1
ATOM 3958 C C . ALA A 1 497 ? 9.123 -12.993 -5.708 1.00 88.94 497 ALA A C 1
ATOM 3960 O O . ALA A 1 497 ? 8.695 -14.091 -5.332 1.00 88.94 497 ALA A O 1
ATOM 3961 N N . TRP A 1 498 ? 10.384 -12.597 -5.514 1.00 86.62 498 TRP A N 1
ATOM 3962 C CA . TRP A 1 498 ? 11.446 -13.439 -4.971 1.00 86.62 498 TRP A CA 1
ATOM 3963 C C . TRP A 1 498 ? 11.121 -13.982 -3.577 1.00 86.62 498 TRP A C 1
ATOM 3965 O O . TRP A 1 498 ? 10.568 -13.285 -2.720 1.00 86.62 498 TRP A O 1
ATOM 3975 N N . LEU A 1 499 ? 11.488 -15.245 -3.348 1.00 79.56 499 LEU A N 1
ATOM 3976 C CA . LEU A 1 499 ? 11.211 -15.962 -2.099 1.00 79.56 499 LEU A CA 1
ATOM 3977 C C . LEU A 1 499 ? 11.855 -15.293 -0.873 1.00 79.56 499 LEU A C 1
ATOM 3979 O O . LEU A 1 499 ? 11.225 -15.223 0.181 1.00 79.56 499 LEU A O 1
ATOM 3983 N N . ASN A 1 500 ? 13.056 -14.730 -1.031 1.00 84.38 500 ASN A N 1
ATOM 3984 C CA . ASN A 1 500 ? 13.803 -14.077 0.052 1.00 84.38 500 ASN A CA 1
ATOM 3985 C C . ASN A 1 500 ? 13.201 -12.732 0.502 1.00 84.38 500 ASN A C 1
ATOM 3987 O O . ASN A 1 500 ? 13.580 -12.213 1.549 1.00 84.38 500 ASN A O 1
ATOM 3991 N N . HIS A 1 501 ? 12.239 -12.190 -0.251 1.00 88.31 501 HIS A N 1
ATOM 3992 C CA . HIS A 1 501 ? 11.573 -10.913 0.027 1.00 88.31 501 HIS A CA 1
ATOM 3993 C C . HIS A 1 501 ? 10.085 -11.092 0.345 1.00 88.31 501 HIS A C 1
ATOM 3995 O O . HIS A 1 501 ? 9.327 -10.124 0.356 1.00 88.31 501 HIS A O 1
ATOM 4001 N N . ARG A 1 502 ? 9.634 -12.327 0.618 1.00 92.62 502 ARG A N 1
ATOM 4002 C CA . ARG A 1 502 ? 8.221 -12.634 0.917 1.00 92.62 502 ARG A CA 1
ATOM 4003 C C . ARG A 1 502 ? 7.652 -11.826 2.080 1.00 92.62 502 ARG A C 1
ATOM 4005 O O . ARG A 1 502 ? 6.470 -11.508 2.056 1.00 92.62 502 ARG A O 1
ATOM 4012 N N . HIS A 1 503 ? 8.477 -11.484 3.069 1.00 92.06 503 HIS A N 1
ATOM 4013 C CA . HIS A 1 503 ? 8.078 -10.688 4.233 1.00 92.06 503 HIS A CA 1
ATOM 4014 C C . HIS A 1 503 ? 7.893 -9.198 3.941 1.00 92.06 503 HIS A C 1
ATOM 4016 O O . HIS A 1 503 ? 7.404 -8.478 4.806 1.00 92.06 503 HIS A O 1
ATOM 4022 N N . LYS A 1 504 ? 8.281 -8.714 2.758 1.00 94.19 504 LYS A N 1
ATOM 4023 C CA . LYS A 1 504 ? 8.193 -7.301 2.394 1.00 94.19 504 LYS A CA 1
ATOM 4024 C C . LYS A 1 504 ? 7.053 -7.050 1.418 1.00 94.19 504 LYS A C 1
ATOM 4026 O O . LYS A 1 504 ? 7.190 -7.253 0.214 1.00 94.19 504 LYS A O 1
ATOM 4031 N N . MET A 1 505 ? 5.961 -6.488 1.930 1.00 95.62 505 MET A N 1
ATOM 4032 C CA . MET A 1 505 ? 4.854 -5.994 1.100 1.00 95.62 505 MET A CA 1
ATOM 4033 C C . MET A 1 505 ? 5.345 -5.004 0.031 1.00 95.62 505 MET A C 1
ATOM 4035 O O . MET A 1 505 ? 4.953 -5.108 -1.129 1.00 95.62 505 MET A O 1
ATOM 4039 N N . SER A 1 506 ? 6.266 -4.098 0.387 1.00 95.00 506 SER A N 1
ATOM 4040 C CA . SER A 1 506 ? 6.869 -3.112 -0.524 1.00 95.00 506 SER A CA 1
ATOM 4041 C C . SER A 1 506 ? 7.562 -3.722 -1.745 1.00 95.00 506 SER A C 1
ATOM 4043 O O . SER A 1 506 ? 7.601 -3.077 -2.793 1.00 95.00 506 SER A O 1
ATOM 4045 N N . SER A 1 507 ? 8.089 -4.942 -1.641 1.00 95.38 507 SER A N 1
ATOM 4046 C CA . SER A 1 507 ? 8.792 -5.657 -2.717 1.00 95.38 507 SER A CA 1
ATOM 4047 C C . SER A 1 507 ? 7.848 -6.371 -3.687 1.00 95.38 507 SER A C 1
ATOM 4049 O O . SER A 1 507 ? 8.304 -6.921 -4.679 1.00 95.38 507 SER A O 1
ATOM 4051 N N . ARG A 1 508 ? 6.542 -6.420 -3.392 1.00 96.38 508 ARG A N 1
ATOM 4052 C CA . ARG A 1 508 ? 5.588 -7.321 -4.064 1.00 96.38 508 ARG A CA 1
ATOM 4053 C C . ARG A 1 508 ? 4.364 -6.607 -4.640 1.00 96.38 508 ARG A C 1
ATOM 4055 O O . ARG A 1 508 ? 3.467 -7.260 -5.173 1.00 96.38 508 ARG A O 1
ATOM 4062 N N . VAL A 1 509 ? 4.328 -5.276 -4.567 1.00 97.00 509 VAL A N 1
ATOM 4063 C CA . VAL A 1 509 ? 3.215 -4.457 -5.076 1.00 97.00 509 VAL A CA 1
ATOM 4064 C C . VAL A 1 509 ? 3.116 -4.558 -6.596 1.00 97.00 509 VAL A C 1
ATOM 4066 O O . VAL A 1 509 ? 2.031 -4.820 -7.109 1.00 97.00 509 VAL A O 1
ATOM 4069 N N . ALA A 1 510 ? 4.236 -4.442 -7.318 1.00 97.38 510 ALA A N 1
ATOM 4070 C CA . ALA A 1 510 ? 4.240 -4.602 -8.774 1.00 97.38 510 ALA A CA 1
ATOM 4071 C C . ALA A 1 510 ? 3.772 -6.000 -9.203 1.00 97.38 510 ALA A C 1
ATOM 4073 O O . ALA A 1 510 ? 3.027 -6.128 -10.171 1.00 97.38 510 ALA A O 1
ATOM 4074 N N . ALA A 1 511 ? 4.160 -7.047 -8.465 1.00 97.50 511 ALA A N 1
ATOM 4075 C CA . ALA A 1 511 ? 3.731 -8.413 -8.749 1.00 97.50 511 ALA A CA 1
ATOM 4076 C C . ALA A 1 511 ? 2.220 -8.588 -8.537 1.00 97.50 511 ALA A C 1
ATOM 4078 O O . ALA A 1 511 ? 1.548 -9.198 -9.367 1.00 97.50 511 ALA A O 1
ATOM 4079 N N . SER A 1 512 ? 1.678 -8.014 -7.461 1.00 97.56 512 SER A N 1
ATOM 4080 C CA . SER A 1 512 ? 0.233 -7.969 -7.213 1.00 97.56 512 SER A CA 1
ATOM 4081 C C . SER A 1 512 ? -0.514 -7.249 -8.347 1.00 97.56 512 SER A C 1
ATOM 4083 O O . SER A 1 512 ? -1.439 -7.814 -8.934 1.00 97.56 512 SER A O 1
ATOM 4085 N N . ALA A 1 513 ? -0.058 -6.054 -8.739 1.00 97.50 513 ALA A N 1
ATOM 4086 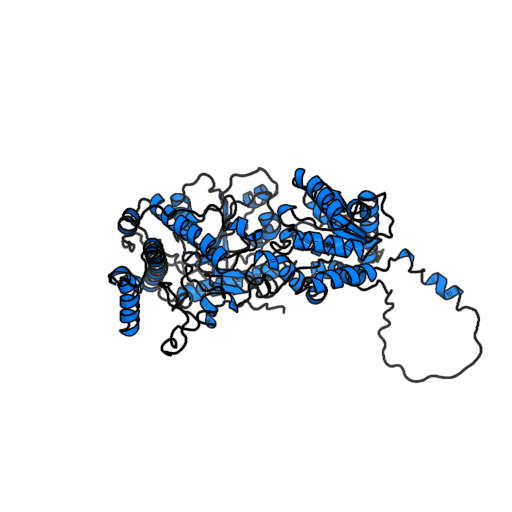C CA . ALA A 1 513 ? -0.650 -5.308 -9.848 1.00 97.50 513 ALA A CA 1
ATOM 4087 C C . ALA A 1 513 ? -0.574 -6.088 -11.174 1.00 97.50 513 ALA A C 1
ATOM 4089 O O . ALA A 1 513 ? -1.561 -6.171 -11.903 1.00 97.50 513 ALA A O 1
ATOM 4090 N N . ALA A 1 514 ? 0.563 -6.727 -11.462 1.00 97.38 514 ALA A N 1
ATOM 4091 C CA . ALA A 1 514 ? 0.753 -7.556 -12.648 1.00 97.38 514 ALA A CA 1
ATOM 4092 C C . ALA A 1 514 ? -0.225 -8.743 -12.689 1.00 97.38 514 ALA A C 1
ATOM 4094 O O . ALA A 1 514 ? -0.819 -9.001 -13.736 1.00 97.38 514 ALA A O 1
ATOM 4095 N N . TYR A 1 515 ? -0.453 -9.446 -11.574 1.00 97.44 515 TYR A N 1
ATOM 4096 C CA . TYR A 1 515 ? -1.459 -10.514 -11.517 1.00 97.44 515 TYR A CA 1
ATOM 4097 C C . TYR A 1 515 ? -2.885 -10.000 -11.729 1.00 97.44 515 TYR A C 1
ATOM 4099 O O . TYR A 1 515 ? -3.643 -10.642 -12.456 1.00 97.44 515 TYR A O 1
ATOM 4107 N N . ALA A 1 516 ? -3.222 -8.818 -11.209 1.00 96.75 516 ALA A N 1
ATOM 4108 C CA . ALA A 1 516 ? -4.538 -8.202 -11.394 1.00 96.75 516 ALA A CA 1
ATOM 4109 C C . ALA A 1 516 ? -4.851 -7.788 -12.849 1.00 96.75 516 ALA A C 1
ATOM 4111 O O . ALA A 1 516 ? -6.003 -7.491 -13.167 1.00 96.75 516 ALA A O 1
ATOM 4112 N N . THR A 1 517 ? -3.863 -7.804 -13.753 1.00 96.38 517 THR A N 1
ATOM 4113 C CA . THR A 1 517 ? -4.097 -7.655 -15.204 1.00 96.38 517 THR A CA 1
ATOM 4114 C C . THR A 1 517 ? -4.619 -8.931 -15.876 1.00 96.38 517 THR A C 1
ATOM 4116 O O . THR A 1 517 ? -5.023 -8.891 -17.034 1.00 96.38 517 THR A O 1
ATOM 4119 N N . GLY A 1 518 ? -4.552 -10.086 -15.200 1.00 95.25 518 GLY A N 1
ATOM 4120 C CA . GLY A 1 518 ? -4.776 -11.411 -15.794 1.00 95.25 518 GLY A CA 1
ATOM 4121 C C . GLY A 1 518 ? -3.574 -11.965 -16.577 1.00 95.25 518 GLY A C 1
ATOM 4122 O O . GLY A 1 518 ? -3.578 -13.129 -16.976 1.00 95.25 518 GLY A O 1
ATOM 4123 N N . LEU A 1 519 ? -2.512 -11.170 -16.762 1.00 96.00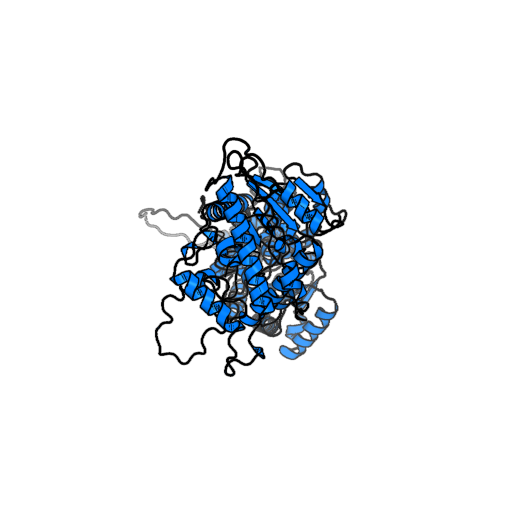 519 LEU A N 1
ATOM 4124 C CA . LEU A 1 519 ? -1.312 -11.523 -17.534 1.00 96.00 519 LEU A CA 1
ATOM 4125 C C . LEU A 1 519 ? -0.066 -11.718 -16.651 1.00 96.00 519 LEU A C 1
ATOM 4127 O O . LEU A 1 519 ? 1.037 -11.915 -17.161 1.00 96.00 519 LEU A O 1
ATOM 4131 N N . GLY A 1 520 ? -0.234 -11.727 -15.323 1.00 94.06 520 GLY A N 1
ATOM 4132 C CA . GLY A 1 520 ? 0.863 -11.794 -14.350 1.00 94.06 520 GLY A CA 1
ATOM 4133 C C . GLY A 1 520 ? 1.825 -12.970 -14.535 1.00 94.06 520 GLY A C 1
ATOM 4134 O O . GLY A 1 520 ? 3.019 -12.793 -14.338 1.00 94.06 520 GLY A O 1
ATOM 4135 N N . LYS A 1 521 ? 1.366 -14.134 -15.019 1.00 94.88 521 LYS A N 1
ATOM 4136 C CA . LYS A 1 521 ? 2.237 -15.304 -15.281 1.00 94.88 521 LYS A CA 1
ATOM 4137 C C . LYS A 1 521 ? 3.375 -15.028 -16.277 1.00 94.88 521 LYS A C 1
ATOM 4139 O O . LYS A 1 521 ? 4.369 -15.743 -16.275 1.00 94.88 521 LYS A O 1
ATOM 4144 N N . GLN A 1 522 ? 3.216 -14.035 -17.152 1.00 94.62 522 GLN A N 1
ATOM 4145 C CA . GLN A 1 522 ? 4.238 -13.650 -18.133 1.00 94.62 522 GLN A CA 1
ATOM 4146 C C . GLN A 1 522 ? 5.182 -12.557 -17.607 1.00 94.62 522 GLN A C 1
ATOM 4148 O O . GLN A 1 522 ? 6.240 -12.335 -18.188 1.00 94.62 522 GLN A O 1
ATOM 4153 N N . MET A 1 523 ? 4.790 -11.880 -16.525 1.00 96.81 523 MET A N 1
ATOM 4154 C CA . MET A 1 523 ? 5.425 -10.670 -15.996 1.00 96.81 523 MET A CA 1
ATOM 4155 C C . MET A 1 523 ? 6.082 -10.878 -14.626 1.00 96.81 523 MET A C 1
ATOM 4157 O O . MET A 1 523 ? 7.020 -10.169 -14.283 1.00 96.81 523 MET A O 1
ATOM 4161 N N . VAL A 1 524 ? 5.606 -11.830 -13.826 1.00 97.38 524 VAL A N 1
ATOM 4162 C CA . VAL A 1 524 ? 6.087 -12.065 -12.462 1.00 97.38 524 VAL A CA 1
ATOM 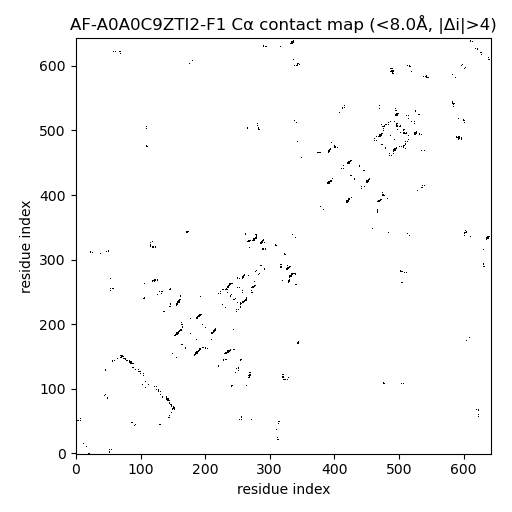4163 C C . VAL A 1 524 ? 7.132 -13.172 -12.450 1.00 97.38 524 VAL A C 1
ATOM 4165 O O . VAL A 1 524 ? 6.907 -14.237 -13.017 1.00 97.38 524 VAL A O 1
ATOM 4168 N N . VAL A 1 525 ? 8.250 -12.918 -11.771 1.00 96.06 525 VAL A N 1
ATOM 4169 C CA . VAL A 1 525 ? 9.393 -13.839 -11.674 1.00 96.06 525 VAL A CA 1
ATOM 4170 C C . VAL A 1 525 ? 9.803 -14.086 -10.221 1.00 96.06 525 VAL A C 1
ATOM 4172 O O . VAL A 1 525 ? 9.645 -13.222 -9.351 1.00 96.06 525 VAL A O 1
ATOM 4175 N N . HIS A 1 526 ? 10.352 -15.266 -9.939 1.00 94.94 526 HIS A N 1
ATOM 4176 C CA . HIS A 1 526 ? 10.600 -15.758 -8.579 1.00 94.94 526 HIS A CA 1
ATOM 4177 C C . HIS A 1 526 ? 12.080 -15.896 -8.205 1.00 94.94 526 HIS A C 1
ATOM 4179 O O . HIS A 1 526 ? 12.390 -16.083 -7.025 1.00 94.94 526 HIS A O 1
ATOM 4185 N N . SER A 1 527 ? 12.989 -15.738 -9.166 1.00 94.88 527 SER A N 1
ATOM 4186 C CA . SER A 1 527 ? 14.435 -15.678 -8.940 1.00 94.88 527 SER A CA 1
ATOM 4187 C C . SER A 1 527 ? 15.093 -14.610 -9.811 1.00 94.88 527 SER A C 1
ATOM 4189 O O . SER A 1 527 ? 14.468 -14.029 -10.703 1.00 94.88 527 SER A O 1
ATOM 4191 N N . ARG A 1 528 ? 16.369 -14.331 -9.540 1.00 94.00 528 ARG A N 1
ATOM 4192 C CA . ARG A 1 528 ? 17.171 -13.408 -10.347 1.00 94.00 528 ARG A CA 1
ATOM 4193 C C . ARG A 1 528 ? 17.480 -13.997 -11.721 1.00 94.00 528 ARG A C 1
ATOM 4195 O O . ARG A 1 528 ? 17.462 -13.281 -12.713 1.00 94.00 528 ARG A O 1
ATOM 4202 N N . GLU A 1 529 ? 17.746 -15.294 -11.772 1.00 94.56 529 GLU A N 1
ATOM 4203 C CA . GLU A 1 529 ? 18.030 -16.021 -13.006 1.00 94.56 529 GLU A CA 1
ATOM 4204 C C . GLU A 1 529 ? 16.801 -15.982 -13.926 1.00 94.56 529 GLU A C 1
ATOM 4206 O O . GLU A 1 529 ? 16.913 -15.590 -15.084 1.00 94.56 529 GLU A O 1
ATOM 4211 N N . GLU A 1 530 ? 15.606 -16.239 -13.377 1.00 95.81 530 GLU A N 1
ATOM 4212 C CA . GLU A 1 530 ? 14.351 -16.112 -14.123 1.00 95.81 530 GLU A CA 1
ATOM 4213 C C . GLU A 1 530 ? 14.096 -14.666 -14.571 1.00 95.81 530 GLU A C 1
ATOM 4215 O O . GLU A 1 530 ? 13.635 -14.443 -15.688 1.00 95.81 530 GLU A O 1
ATOM 4220 N N . TYR A 1 531 ? 14.413 -13.675 -13.730 1.00 96.81 531 TYR A N 1
ATOM 4221 C CA . TYR A 1 531 ? 14.295 -12.258 -14.082 1.00 96.81 531 TYR A CA 1
ATOM 4222 C C . TYR A 1 531 ? 15.129 -11.911 -15.322 1.00 96.81 531 TYR A C 1
ATOM 4224 O O . TYR A 1 531 ? 14.617 -11.308 -16.268 1.00 96.81 531 TYR A O 1
ATOM 4232 N N . GLU A 1 532 ? 16.402 -12.311 -15.331 1.00 97.12 532 GLU A N 1
ATOM 4233 C CA . GLU A 1 532 ? 17.321 -12.074 -16.445 1.00 97.12 532 GLU A CA 1
ATOM 4234 C C . GLU A 1 532 ? 16.856 -12.804 -17.712 1.00 97.12 532 GLU A C 1
ATOM 4236 O O . GLU A 1 532 ? 16.719 -12.187 -18.771 1.00 97.12 532 GLU A O 1
ATOM 4241 N N . ASP A 1 533 ? 16.545 -14.097 -17.603 1.00 97.56 533 ASP A N 1
ATOM 4242 C CA . ASP A 1 533 ? 16.135 -14.918 -18.744 1.00 97.56 533 ASP A CA 1
ATOM 4243 C C . ASP A 1 533 ? 14.802 -14.465 -19.338 1.00 97.56 533 ASP A C 1
ATOM 4245 O O . ASP A 1 533 ? 14.660 -14.415 -20.564 1.00 97.56 533 ASP A O 1
ATOM 4249 N N . ARG A 1 534 ? 13.835 -14.073 -18.501 1.00 97.19 534 ARG A N 1
ATOM 4250 C CA . ARG A 1 534 ? 12.543 -13.550 -18.958 1.00 97.19 534 ARG A CA 1
ATOM 4251 C C . ARG A 1 534 ? 12.718 -12.239 -19.714 1.00 97.19 534 ARG A C 1
ATOM 4253 O O . ARG A 1 534 ? 12.145 -12.092 -20.793 1.00 97.19 534 ARG A O 1
ATOM 4260 N N . ALA A 1 535 ? 13.513 -11.312 -19.180 1.00 97.50 535 ALA A N 1
ATOM 4261 C CA . ALA A 1 535 ? 13.768 -10.028 -19.826 1.00 97.50 535 ALA A CA 1
ATOM 4262 C C . ALA A 1 535 ? 14.448 -10.206 -21.193 1.00 97.50 535 ALA A C 1
ATOM 4264 O O . ALA A 1 535 ? 14.007 -9.617 -22.181 1.00 97.50 535 ALA A O 1
ATOM 4265 N N . VAL A 1 536 ? 15.468 -11.067 -21.268 1.00 97.62 536 VAL A N 1
ATOM 4266 C CA . VAL A 1 536 ? 16.193 -11.370 -22.513 1.00 97.62 536 VAL A CA 1
ATOM 4267 C C . VAL A 1 536 ? 15.291 -12.080 -23.525 1.00 97.62 536 VAL A C 1
ATOM 4269 O O . VAL A 1 536 ? 15.274 -11.709 -24.697 1.00 97.62 536 VAL A O 1
ATOM 4272 N N . THR A 1 537 ? 14.499 -13.061 -23.084 1.00 96.44 537 THR A N 1
ATOM 4273 C CA . THR A 1 537 ? 13.575 -13.805 -23.956 1.00 96.44 537 THR A CA 1
ATOM 4274 C C . THR A 1 537 ? 12.528 -12.882 -24.569 1.00 96.44 537 THR A C 1
ATOM 4276 O O . THR A 1 537 ? 12.312 -12.912 -25.780 1.00 96.44 537 THR A O 1
ATOM 4279 N N . LEU A 1 538 ? 11.902 -12.022 -23.760 1.00 95.50 538 LEU A N 1
ATOM 4280 C CA . LEU A 1 538 ? 10.917 -11.066 -24.260 1.00 95.50 538 LEU A CA 1
ATOM 4281 C C . LEU A 1 538 ? 11.551 -10.051 -25.213 1.00 95.50 538 LEU A C 1
ATOM 4283 O O . LEU A 1 538 ? 11.000 -9.810 -26.286 1.00 95.50 538 LEU A O 1
ATOM 4287 N N . ALA A 1 539 ? 12.719 -9.508 -24.872 1.00 94.94 539 ALA A N 1
ATOM 4288 C CA . ALA A 1 539 ? 13.430 -8.565 -25.729 1.00 94.94 539 ALA A CA 1
ATOM 4289 C C . ALA A 1 539 ? 13.791 -9.167 -27.096 1.00 94.94 539 ALA A C 1
ATOM 4291 O O . ALA A 1 539 ? 13.549 -8.537 -28.121 1.00 94.94 539 ALA A O 1
ATOM 4292 N N . ASN A 1 540 ? 14.290 -10.405 -27.123 1.00 93.12 540 ASN A N 1
ATOM 4293 C CA . ASN A 1 540 ? 14.640 -11.100 -28.365 1.00 93.12 540 ASN A CA 1
ATOM 4294 C C . ASN A 1 540 ? 13.413 -11.558 -29.168 1.00 93.12 540 ASN A C 1
ATOM 4296 O O . ASN A 1 540 ? 13.523 -11.797 -30.368 1.00 93.12 540 ASN A O 1
ATOM 4300 N N . SER A 1 541 ? 12.242 -11.671 -28.533 1.00 91.62 541 SER A N 1
ATOM 4301 C CA . SER A 1 541 ? 10.984 -11.986 -29.221 1.00 91.62 541 SER A CA 1
ATOM 4302 C C . SER A 1 541 ? 10.381 -10.798 -29.976 1.00 91.62 541 SER A C 1
ATOM 4304 O O . SER A 1 541 ? 9.407 -10.983 -30.701 1.00 91.62 541 SER A O 1
ATOM 4306 N N . LEU A 1 542 ? 10.908 -9.582 -29.793 1.00 84.81 542 LEU A N 1
ATOM 4307 C CA . LEU A 1 542 ? 10.354 -8.374 -30.393 1.00 84.81 542 LEU A CA 1
ATOM 4308 C C . LEU A 1 542 ? 10.514 -8.400 -31.921 1.00 84.81 542 LEU A C 1
ATOM 4310 O O . LEU A 1 542 ? 11.604 -8.168 -32.445 1.00 84.81 542 LEU A O 1
ATOM 4314 N N . ARG A 1 543 ? 9.411 -8.621 -32.643 1.00 75.19 543 ARG A N 1
ATOM 4315 C CA . ARG A 1 543 ? 9.325 -8.426 -34.096 1.00 75.19 543 ARG A CA 1
ATOM 4316 C C . ARG A 1 543 ? 8.601 -7.106 -34.369 1.00 75.19 543 ARG A C 1
ATOM 4318 O O . ARG A 1 543 ? 7.602 -6.799 -33.722 1.00 75.19 543 ARG A O 1
ATOM 4325 N N . ARG A 1 544 ? 9.122 -6.278 -35.281 1.00 65.00 544 ARG A N 1
ATOM 4326 C CA . ARG A 1 544 ? 8.505 -4.984 -35.631 1.00 65.00 544 ARG A CA 1
ATOM 4327 C C . ARG A 1 544 ? 7.747 -5.059 -36.953 1.00 65.00 544 ARG A C 1
ATOM 4329 O O . ARG A 1 544 ? 8.100 -5.816 -37.850 1.00 65.00 544 ARG A O 1
ATOM 4336 N N . HIS A 1 545 ? 6.729 -4.211 -37.064 1.00 54.16 545 HIS A N 1
ATOM 4337 C CA . HIS A 1 545 ? 5.770 -4.182 -38.168 1.00 54.16 545 HIS A CA 1
ATOM 4338 C C . HIS A 1 545 ? 6.384 -3.808 -39.535 1.00 54.16 545 HIS A C 1
ATOM 4340 O O . HIS A 1 545 ? 5.805 -4.136 -40.564 1.00 54.16 545 HIS A O 1
ATOM 4346 N N . ASP A 1 546 ? 7.582 -3.212 -39.589 1.00 48.91 546 ASP A N 1
ATOM 4347 C CA . ASP A 1 546 ? 8.274 -2.929 -40.863 1.00 48.91 546 ASP A CA 1
ATOM 4348 C C . ASP A 1 546 ? 8.682 -4.217 -41.618 1.00 48.91 546 ASP A C 1
ATOM 4350 O O . ASP A 1 546 ? 8.989 -4.177 -42.807 1.00 48.91 546 ASP A O 1
ATOM 4354 N N . THR A 1 547 ? 8.661 -5.382 -40.952 1.00 39.62 547 THR A N 1
ATOM 4355 C CA . THR A 1 547 ? 8.870 -6.709 -41.570 1.00 39.62 547 THR A CA 1
ATOM 4356 C C . THR A 1 547 ? 7.557 -7.390 -41.991 1.00 39.62 547 THR A C 1
ATOM 4358 O O . THR A 1 547 ? 7.579 -8.444 -42.630 1.00 39.62 547 THR A O 1
ATOM 4361 N N . ILE A 1 548 ? 6.404 -6.791 -41.671 1.00 43.84 548 ILE A N 1
ATOM 4362 C CA . ILE A 1 548 ? 5.078 -7.255 -42.085 1.00 43.84 548 ILE A CA 1
ATOM 4363 C C . ILE A 1 548 ? 4.791 -6.630 -43.448 1.00 43.84 548 ILE A C 1
ATOM 4365 O O . ILE A 1 548 ? 4.176 -5.576 -43.594 1.00 43.84 548 ILE A O 1
ATOM 4369 N N . VAL A 1 549 ? 5.327 -7.290 -44.469 1.00 36.50 549 VAL A N 1
ATOM 4370 C CA . VAL A 1 549 ? 4.976 -7.067 -45.869 1.00 36.50 549 VAL A CA 1
ATOM 4371 C C . VAL A 1 549 ? 3.451 -7.080 -45.994 1.00 36.50 549 VAL A C 1
ATOM 4373 O O . VAL A 1 549 ? 2.820 -8.076 -45.635 1.00 36.50 549 VAL A O 1
ATOM 4376 N N . SER A 1 550 ? 2.879 -5.988 -46.514 1.00 32.25 550 SER A N 1
ATOM 4377 C CA . SER A 1 550 ? 1.449 -5.864 -46.799 1.00 32.25 550 SER A CA 1
ATOM 4378 C C . SER A 1 550 ? 0.904 -7.130 -47.487 1.00 32.25 550 SER A C 1
ATOM 4380 O O . SER A 1 550 ? 1.568 -7.659 -48.388 1.00 32.25 550 SER A O 1
ATOM 4382 N N . PRO A 1 551 ? -0.315 -7.596 -47.150 1.00 37.12 551 PRO A N 1
ATOM 4383 C CA . PRO A 1 551 ? -0.944 -8.763 -47.787 1.00 37.12 551 PRO A CA 1
ATOM 4384 C C . PRO A 1 551 ? -0.971 -8.687 -49.326 1.00 37.12 551 PRO A C 1
ATOM 4386 O O . PRO A 1 551 ? -0.931 -9.704 -50.019 1.00 37.12 551 PRO A O 1
ATOM 4389 N N . SER A 1 552 ? -0.944 -7.470 -49.874 1.00 38.00 552 SER A N 1
ATOM 4390 C CA . SER A 1 552 ? -0.898 -7.157 -51.303 1.00 38.00 552 SER A CA 1
ATOM 4391 C C . SER A 1 552 ? 0.382 -7.602 -52.027 1.00 38.00 552 SER A C 1
ATOM 4393 O O . SER A 1 552 ? 0.336 -7.811 -53.237 1.00 38.00 552 SER A O 1
ATOM 4395 N N . ALA A 1 553 ? 1.503 -7.825 -51.334 1.00 33.81 553 ALA A N 1
ATOM 4396 C CA . ALA A 1 553 ? 2.744 -8.279 -51.974 1.00 33.81 553 ALA A CA 1
ATOM 4397 C C . ALA A 1 553 ? 2.913 -9.814 -51.994 1.00 33.81 553 ALA A C 1
ATOM 4399 O O . ALA A 1 553 ? 3.625 -10.331 -52.854 1.00 33.81 553 ALA A O 1
ATOM 4400 N N . ARG A 1 554 ? 2.210 -10.578 -51.136 1.00 35.59 554 ARG A N 1
ATOM 4401 C CA . ARG A 1 554 ? 2.206 -12.060 -51.216 1.00 35.59 554 ARG A CA 1
ATOM 4402 C C . ARG A 1 554 ? 1.297 -12.599 -52.322 1.00 35.59 554 ARG A C 1
ATOM 4404 O O . ARG A 1 554 ? 1.568 -13.671 -52.863 1.00 35.59 554 ARG A O 1
ATOM 4411 N N . LEU A 1 555 ? 0.257 -11.854 -52.696 1.00 37.34 555 LEU A N 1
ATOM 4412 C CA . LEU A 1 555 ? -0.645 -12.221 -53.795 1.00 37.34 555 LEU A CA 1
ATOM 4413 C C . LEU A 1 555 ? 0.014 -12.103 -55.180 1.00 37.34 555 LEU A C 1
ATOM 4415 O O . LEU A 1 555 ? -0.369 -12.828 -56.093 1.00 37.34 555 LEU A O 1
ATOM 4419 N N . LEU A 1 556 ? 1.056 -11.280 -55.325 1.00 35.56 556 LEU A N 1
ATOM 4420 C CA . LEU A 1 556 ? 1.789 -11.132 -56.588 1.00 35.56 556 LEU A CA 1
ATOM 4421 C C . LEU A 1 556 ? 2.833 -12.239 -56.832 1.00 35.56 556 LEU A C 1
ATOM 4423 O O . LEU A 1 556 ? 3.207 -12.466 -57.977 1.00 35.56 556 LEU A O 1
ATOM 4427 N N . GLN A 1 557 ? 3.258 -12.984 -55.801 1.00 33.38 557 GLN A N 1
ATOM 4428 C CA . GLN A 1 557 ? 4.171 -14.131 -55.965 1.00 33.38 557 GLN A CA 1
ATOM 4429 C C . GLN A 1 557 ? 3.461 -15.485 -56.127 1.00 33.38 557 GLN A C 1
ATOM 4431 O O . GLN A 1 557 ? 4.070 -16.429 -56.624 1.00 33.38 557 GLN A O 1
ATOM 4436 N N . LYS A 1 558 ? 2.173 -15.598 -55.773 1.00 34.75 558 LYS A N 1
ATOM 4437 C CA . LYS A 1 558 ? 1.375 -16.829 -55.968 1.00 34.75 558 LYS A CA 1
ATOM 4438 C C . LYS A 1 558 ? 0.590 -16.870 -57.290 1.00 34.75 558 LYS A C 1
ATOM 4440 O O . LYS A 1 558 ? -0.206 -17.780 -57.502 1.00 34.75 558 LYS A O 1
ATOM 4445 N N . GLY A 1 559 ? 0.840 -15.926 -58.197 1.00 30.83 559 GLY A N 1
ATOM 4446 C CA . GLY A 1 559 ? 0.202 -15.828 -59.515 1.00 30.83 559 GLY A CA 1
ATOM 4447 C C . GLY A 1 559 ? 0.840 -16.655 -60.640 1.00 30.83 559 GLY A C 1
ATOM 4448 O O . GLY A 1 559 ? 0.561 -16.377 -61.800 1.00 30.83 559 GLY A O 1
ATOM 4449 N N . SER A 1 560 ? 1.694 -17.642 -60.350 1.00 36.09 560 SER A N 1
ATOM 4450 C CA . SER A 1 560 ? 2.251 -18.522 -61.390 1.00 36.09 560 SER A CA 1
ATOM 4451 C C . SER A 1 560 ? 2.424 -19.956 -60.892 1.00 36.09 560 SER A C 1
ATOM 4453 O O . SER A 1 560 ? 3.496 -20.364 -60.456 1.00 36.09 560 SER A O 1
ATOM 4455 N N . SER A 1 561 ? 1.321 -20.703 -60.877 1.00 30.56 561 SER A N 1
ATOM 4456 C CA . SER A 1 561 ? 1.249 -22.142 -61.195 1.00 30.56 561 SER A CA 1
ATOM 4457 C C . SER A 1 561 ? -0.131 -22.677 -60.807 1.00 30.56 561 SER A C 1
ATOM 4459 O O . SER A 1 561 ? -0.446 -22.894 -59.641 1.00 30.56 561 SER A O 1
ATOM 4461 N N . ARG A 1 562 ? -0.987 -22.897 -61.808 1.00 30.33 562 ARG A N 1
ATOM 4462 C CA . ARG A 1 562 ? -2.219 -23.675 -61.655 1.00 30.33 562 ARG A CA 1
ATOM 4463 C C . ARG A 1 562 ? -2.339 -24.624 -62.842 1.00 30.33 562 ARG A C 1
ATOM 4465 O O . ARG A 1 562 ? -2.503 -24.159 -63.964 1.00 30.33 562 ARG A O 1
ATOM 4472 N N . ALA A 1 563 ? -2.296 -25.929 -62.576 1.00 28.36 563 ALA A N 1
ATOM 4473 C CA . ALA A 1 563 ? -2.959 -26.954 -63.382 1.00 28.36 563 ALA A CA 1
ATOM 4474 C C . ALA A 1 563 ? -3.181 -28.235 -62.547 1.00 28.36 563 ALA A C 1
ATOM 4476 O O . ALA A 1 563 ? -2.227 -28.792 -62.015 1.00 28.36 563 ALA A O 1
ATOM 4477 N N . GLY A 1 564 ? -4.446 -28.681 -62.488 1.00 28.25 564 GLY A N 1
ATOM 4478 C CA . GLY A 1 564 ? -4.934 -29.956 -61.922 1.00 28.25 564 GLY A CA 1
ATOM 4479 C C . GLY A 1 564 ? -5.297 -29.877 -60.431 1.00 28.25 564 GLY A C 1
ATOM 4480 O O . GLY A 1 564 ? -4.482 -29.444 -59.636 1.00 28.25 564 GLY A O 1
ATOM 4481 N N . GLY A 1 565 ? -6.484 -30.224 -59.924 1.00 27.59 565 GLY A N 1
ATOM 4482 C CA . GLY A 1 565 ? -7.623 -30.990 -60.439 1.00 27.59 565 GLY A CA 1
ATOM 4483 C C . GLY A 1 565 ? -8.016 -32.035 -59.378 1.00 27.59 565 GLY A C 1
ATOM 4484 O O . GLY A 1 565 ? -7.277 -32.996 -59.207 1.00 27.59 565 GLY A O 1
ATOM 4485 N N . GLY A 1 566 ? -9.132 -31.855 -58.653 1.00 25.70 566 GLY A N 1
ATOM 4486 C CA . GLY A 1 566 ? -9.650 -32.850 -57.692 1.00 25.70 566 GLY A CA 1
ATOM 4487 C C . GLY A 1 566 ? -10.616 -32.289 -56.633 1.00 25.70 566 GLY A C 1
ATOM 4488 O O . GLY A 1 566 ? -10.318 -31.283 -56.005 1.00 25.70 566 GLY A O 1
ATOM 4489 N N . SER A 1 567 ? -11.774 -32.940 -56.483 1.00 27.33 567 SER A N 1
ATOM 4490 C CA . SER A 1 567 ? -13.000 -32.541 -55.751 1.00 27.33 567 SER A CA 1
ATOM 4491 C C . SER A 1 567 ? -12.981 -32.795 -54.216 1.00 27.33 567 SER A C 1
ATOM 4493 O O . SER A 1 567 ? -12.005 -33.351 -53.718 1.00 27.33 567 SER A O 1
ATOM 4495 N N . PRO A 1 568 ? -14.025 -32.381 -53.451 1.00 31.98 568 PRO A N 1
ATOM 4496 C CA . PRO A 1 568 ? -13.898 -31.874 -52.080 1.00 31.98 568 PRO A CA 1
ATOM 4497 C C . PRO A 1 568 ? -14.134 -32.916 -50.976 1.00 31.98 568 PRO A C 1
ATOM 4499 O O . PRO A 1 568 ? -14.909 -33.855 -51.146 1.00 31.98 568 PRO A O 1
ATOM 4502 N N . ALA A 1 569 ? -13.556 -32.672 -49.796 1.00 25.00 569 ALA A N 1
ATOM 4503 C CA . ALA A 1 569 ? -13.927 -33.342 -48.553 1.00 25.00 569 ALA A CA 1
ATOM 4504 C C . ALA A 1 569 ? -14.089 -32.322 -47.408 1.00 25.00 569 ALA A C 1
ATOM 4506 O O . ALA A 1 569 ? -13.145 -31.629 -47.051 1.00 25.00 569 ALA A O 1
ATOM 4507 N N . ILE A 1 570 ? -15.331 -32.259 -46.911 1.00 28.08 570 ILE A N 1
ATOM 4508 C CA . ILE A 1 570 ? -15.808 -32.033 -45.533 1.00 28.08 570 ILE A CA 1
ATOM 4509 C C . ILE A 1 570 ? -15.154 -30.882 -44.743 1.00 28.08 570 ILE A C 1
ATOM 4511 O O . ILE A 1 570 ? -14.049 -30.991 -44.226 1.00 28.08 570 ILE A O 1
ATOM 4515 N N . ALA A 1 571 ? -15.919 -29.795 -44.598 1.00 26.11 571 ALA A N 1
ATOM 4516 C CA . ALA A 1 571 ? -15.606 -28.637 -43.772 1.00 26.11 571 ALA A CA 1
ATOM 4517 C C . ALA A 1 571 ? -15.871 -28.917 -42.281 1.00 26.11 571 ALA A C 1
ATOM 4519 O O . ALA A 1 571 ? -17.019 -29.105 -41.878 1.00 26.11 571 ALA A O 1
ATOM 4520 N N . GLU A 1 572 ? -14.816 -28.871 -41.470 1.00 25.50 572 GLU A N 1
ATOM 4521 C CA . GLU A 1 572 ? -14.893 -28.537 -40.046 1.00 25.50 572 GLU A CA 1
ATOM 4522 C C . GLU A 1 572 ? -14.463 -27.077 -39.871 1.00 25.50 572 GLU A C 1
ATOM 4524 O O . GLU A 1 572 ? -13.527 -26.602 -40.512 1.00 25.50 572 GLU A O 1
ATOM 4529 N N . SER A 1 573 ? -15.207 -26.345 -39.044 1.00 29.12 573 SER A N 1
ATOM 4530 C CA . SER A 1 573 ? -15.093 -24.901 -38.861 1.00 29.12 573 SER A CA 1
ATOM 4531 C C . SER A 1 573 ? -13.738 -24.486 -38.272 1.00 29.12 573 SER A C 1
ATOM 4533 O O . SER A 1 573 ? -13.518 -24.629 -37.066 1.00 29.12 573 SER A O 1
ATOM 4535 N N . SER A 1 574 ? -12.865 -23.902 -39.093 1.00 24.25 574 SER A N 1
ATOM 4536 C CA . SER A 1 574 ? -11.752 -23.075 -38.631 1.00 24.25 574 SER A CA 1
ATOM 4537 C C . SER A 1 574 ? -12.223 -21.627 -38.513 1.00 24.25 574 SER A C 1
ATOM 4539 O O . SER A 1 574 ? -12.688 -21.018 -39.472 1.00 24.25 574 SER A O 1
ATOM 4541 N N . TYR A 1 575 ? -12.122 -21.068 -37.309 1.00 27.91 575 TYR A N 1
ATOM 4542 C CA . TYR A 1 575 ? -11.996 -19.625 -37.158 1.00 27.91 575 TYR A CA 1
ATOM 4543 C C . TYR A 1 575 ? -10.667 -19.236 -37.813 1.00 27.91 575 TYR A C 1
ATOM 4545 O O . TYR A 1 575 ? -9.609 -19.576 -37.285 1.00 27.91 575 TYR A O 1
ATOM 4553 N N . ASP A 1 576 ? -10.726 -18.594 -38.977 1.00 27.58 576 ASP A N 1
ATOM 4554 C CA . ASP A 1 576 ? -9.552 -18.062 -39.666 1.00 27.58 576 ASP A CA 1
ATOM 4555 C C . ASP A 1 576 ? -8.983 -16.884 -38.852 1.00 27.58 576 ASP A C 1
ATOM 4557 O O . ASP A 1 576 ? -9.482 -15.759 -38.889 1.00 27.58 576 ASP A O 1
ATOM 4561 N N . ASP A 1 577 ? -7.966 -17.188 -38.044 1.00 36.03 577 ASP A N 1
ATOM 4562 C CA . ASP A 1 577 ? -7.090 -16.238 -37.360 1.00 36.03 577 ASP A CA 1
ATOM 4563 C C . ASP A 1 577 ? -5.979 -15.826 -38.337 1.00 36.03 577 ASP A C 1
ATOM 4565 O O . ASP A 1 577 ? -4.977 -16.527 -38.494 1.00 36.03 577 ASP A O 1
ATOM 4569 N N . ASP A 1 578 ? -6.154 -14.690 -39.018 1.00 33.78 578 ASP A N 1
ATOM 4570 C CA . ASP A 1 578 ? -5.105 -14.007 -39.793 1.00 33.78 578 ASP A CA 1
ATOM 4571 C C . ASP A 1 578 ? -4.058 -13.373 -38.841 1.00 33.78 578 ASP A C 1
ATOM 4573 O O . ASP A 1 578 ? -3.803 -12.166 -38.844 1.00 33.78 578 ASP A O 1
ATOM 4577 N N . GLY A 1 579 ? -3.471 -14.194 -37.967 1.00 41.12 579 GLY A N 1
ATOM 4578 C CA . GLY A 1 579 ? -2.534 -13.790 -36.926 1.00 41.12 579 GLY A CA 1
ATOM 4579 C C . GLY A 1 579 ? -1.177 -13.384 -37.498 1.00 41.12 579 GLY A C 1
ATOM 4580 O O . GLY A 1 579 ? -0.329 -14.222 -37.811 1.00 41.12 579 GLY A O 1
ATOM 4581 N N . GLU A 1 580 ? -0.935 -12.080 -37.605 1.00 54.97 580 GLU A N 1
ATOM 4582 C CA . GLU A 1 580 ? 0.413 -11.533 -37.761 1.00 54.97 580 GLU A CA 1
ATOM 4583 C C . GLU A 1 580 ? 1.293 -11.983 -36.574 1.00 54.97 580 GLU A C 1
ATOM 4585 O O . GLU A 1 580 ? 0.992 -11.676 -35.421 1.00 54.97 580 GLU A O 1
ATOM 4590 N N . ASP A 1 581 ? 2.393 -12.706 -36.835 1.00 64.69 581 ASP A N 1
ATOM 4591 C CA . ASP A 1 581 ? 3.384 -13.107 -35.818 1.00 64.69 581 ASP A CA 1
ATOM 4592 C C . ASP A 1 581 ? 4.161 -11.873 -35.310 1.00 64.69 581 ASP A C 1
ATOM 4594 O O . ASP A 1 581 ? 5.288 -11.586 -35.722 1.00 64.69 581 ASP A O 1
ATOM 4598 N N . LEU A 1 582 ? 3.521 -11.099 -34.428 1.00 68.69 582 LEU A N 1
ATOM 4599 C CA . LEU A 1 582 ? 4.051 -9.888 -33.790 1.00 68.69 582 LEU A CA 1
ATOM 4600 C C . LEU A 1 582 ? 5.164 -10.196 -32.764 1.00 68.69 582 LEU A C 1
ATOM 4602 O O . LEU A 1 582 ? 5.834 -9.285 -32.268 1.00 68.69 582 LEU A O 1
ATOM 4606 N N . GLY A 1 583 ? 5.387 -11.473 -32.442 1.00 84.94 583 GLY A N 1
ATOM 4607 C CA . GLY A 1 583 ? 6.263 -11.904 -31.361 1.00 84.94 583 GLY A CA 1
ATOM 4608 C C . GLY A 1 583 ? 5.651 -11.719 -29.965 1.00 84.94 583 GLY A C 1
ATOM 4609 O O . GLY A 1 583 ? 4.731 -10.928 -29.742 1.00 84.94 583 GLY A O 1
ATOM 4610 N N . VAL A 1 584 ? 6.181 -12.463 -28.989 1.00 91.44 584 VAL A N 1
ATOM 4611 C CA . VAL A 1 584 ? 5.578 -12.611 -27.649 1.00 91.44 584 VAL A CA 1
ATOM 4612 C C . VAL A 1 584 ? 5.455 -11.276 -26.910 1.00 91.44 584 VAL A C 1
ATOM 4614 O O . VAL A 1 584 ? 4.416 -10.993 -26.312 1.00 91.44 584 VAL A O 1
ATOM 4617 N N . LEU A 1 585 ? 6.492 -10.432 -26.954 1.00 93.31 585 LEU A N 1
ATOM 4618 C CA . LEU A 1 585 ? 6.473 -9.142 -26.262 1.00 93.31 585 LEU A CA 1
ATOM 4619 C C . LEU A 1 585 ? 5.415 -8.191 -26.837 1.00 93.31 585 LEU A C 1
ATOM 4621 O O . LEU A 1 585 ? 4.712 -7.532 -26.073 1.00 93.31 585 LEU A O 1
ATOM 4625 N N . MET A 1 586 ? 5.279 -8.120 -28.162 1.00 92.19 586 MET A N 1
ATOM 4626 C CA . MET A 1 586 ? 4.318 -7.213 -28.790 1.00 92.19 586 MET A CA 1
ATOM 4627 C C . MET A 1 586 ? 2.877 -7.687 -28.587 1.00 92.19 586 MET A C 1
ATOM 4629 O O . MET A 1 58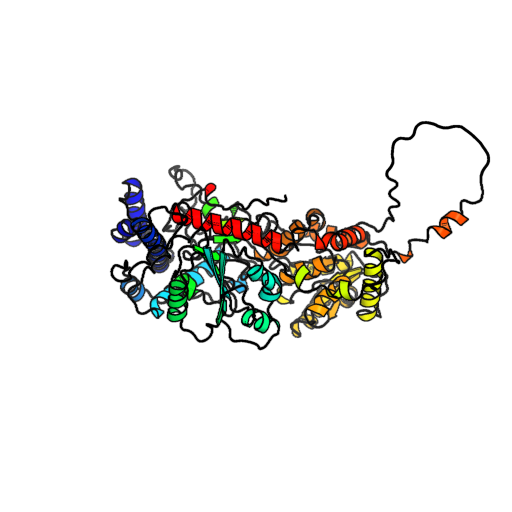6 ? 1.999 -6.866 -28.334 1.00 92.19 586 MET A O 1
ATOM 4633 N N . GLU A 1 587 ? 2.642 -9.000 -28.596 1.00 93.19 587 GLU A N 1
ATOM 4634 C CA . GLU A 1 587 ? 1.331 -9.560 -28.266 1.00 93.19 587 GLU A CA 1
ATOM 4635 C C . GLU A 1 587 ? 0.951 -9.280 -26.803 1.00 93.19 587 GLU A C 1
ATOM 4637 O O . GLU A 1 587 ? -0.173 -8.874 -26.505 1.00 93.19 587 GLU A O 1
ATOM 4642 N N . LEU A 1 588 ? 1.906 -9.389 -25.872 1.00 95.00 588 LEU A N 1
ATOM 4643 C CA . LEU A 1 588 ? 1.677 -9.015 -24.475 1.00 95.00 588 LEU A CA 1
ATOM 4644 C C . LEU A 1 588 ? 1.296 -7.530 -24.339 1.00 95.00 588 LEU A C 1
ATOM 4646 O O . LEU A 1 588 ? 0.360 -7.204 -23.605 1.00 95.00 588 LEU A O 1
ATOM 4650 N N . ARG A 1 589 ? 1.967 -6.636 -25.080 1.00 95.06 589 ARG A N 1
ATOM 4651 C CA . ARG A 1 589 ? 1.620 -5.204 -25.144 1.00 95.06 589 ARG A CA 1
ATOM 4652 C C . ARG A 1 589 ? 0.216 -4.976 -25.696 1.00 95.06 589 ARG A C 1
ATOM 4654 O O . ARG A 1 589 ? -0.569 -4.255 -25.080 1.00 95.06 589 ARG A O 1
ATOM 4661 N N . LYS A 1 590 ? -0.110 -5.612 -26.827 1.00 94.25 590 LYS A N 1
ATOM 4662 C CA . LYS A 1 590 ? -1.423 -5.529 -27.479 1.00 94.25 590 LYS A CA 1
ATOM 4663 C C . LYS A 1 590 ? -2.528 -5.923 -26.508 1.00 94.25 590 LYS A C 1
ATOM 4665 O O . LYS A 1 590 ? -3.482 -5.171 -26.314 1.00 94.25 590 LYS A O 1
ATOM 4670 N N . ARG A 1 591 ? -2.361 -7.054 -25.821 1.00 95.38 591 ARG A N 1
ATOM 4671 C CA . ARG A 1 591 ? -3.325 -7.544 -24.830 1.00 95.38 591 ARG A CA 1
ATOM 4672 C C . ARG A 1 591 ? -3.471 -6.597 -23.647 1.00 95.38 591 ARG A C 1
ATOM 4674 O O . ARG A 1 591 ? -4.606 -6.289 -23.286 1.00 95.38 591 ARG A O 1
ATOM 4681 N N . LEU A 1 592 ? -2.372 -6.100 -23.071 1.00 95.69 592 LEU A N 1
ATOM 4682 C CA . LEU A 1 592 ? -2.430 -5.111 -21.988 1.00 95.69 592 LEU A CA 1
ATOM 4683 C C . LEU A 1 592 ? -3.200 -3.860 -22.424 1.00 95.69 592 LEU A C 1
ATOM 4685 O O . LEU A 1 592 ? -4.120 -3.436 -21.729 1.00 95.69 592 LEU A O 1
ATOM 4689 N N . PHE A 1 593 ? -2.881 -3.308 -23.596 1.00 94.38 593 PHE A N 1
ATOM 4690 C CA . PHE A 1 593 ? -3.518 -2.097 -24.108 1.00 94.38 593 PHE A CA 1
ATOM 4691 C C . PHE A 1 593 ? -5.012 -2.285 -24.403 1.00 94.38 593 PHE A C 1
ATOM 4693 O O . PHE A 1 593 ? -5.829 -1.474 -23.968 1.00 94.38 593 PHE A O 1
ATOM 4700 N N . LEU A 1 594 ? -5.387 -3.356 -25.110 1.00 93.19 594 LEU A N 1
ATOM 4701 C CA . LEU A 1 594 ? -6.778 -3.593 -25.508 1.00 93.19 594 LEU A CA 1
ATOM 4702 C C . LEU A 1 594 ? -7.677 -3.946 -24.315 1.00 93.19 594 LEU A C 1
ATOM 4704 O O . LEU A 1 594 ? -8.850 -3.577 -24.301 1.00 93.19 594 LEU A O 1
ATOM 4708 N N . THR A 1 595 ? -7.135 -4.606 -23.286 1.00 94.12 595 THR A N 1
ATOM 4709 C CA . THR A 1 595 ? -7.913 -5.041 -22.110 1.00 94.12 595 THR A CA 1
ATOM 4710 C C . THR A 1 595 ? -7.849 -4.075 -20.923 1.00 94.12 595 THR A C 1
ATOM 4712 O O . THR A 1 595 ? -8.594 -4.256 -19.957 1.00 94.12 595 THR A O 1
ATOM 4715 N N . ARG A 1 596 ? -7.024 -3.011 -20.963 1.00 92.75 596 ARG A N 1
ATOM 4716 C CA . ARG A 1 596 ? -6.807 -2.092 -19.819 1.00 92.75 596 ARG A CA 1
ATOM 4717 C C . ARG A 1 596 ? -8.082 -1.507 -19.219 1.00 92.75 596 ARG A C 1
ATOM 4719 O O . ARG A 1 596 ? -8.115 -1.202 -18.037 1.00 92.75 596 ARG A O 1
ATOM 4726 N N . LYS A 1 597 ? -9.148 -1.350 -20.008 1.00 90.00 597 LYS A N 1
ATOM 4727 C CA . LYS A 1 597 ? -10.422 -0.778 -19.541 1.00 90.00 597 LYS A CA 1
ATOM 4728 C C . LYS A 1 597 ? -11.340 -1.784 -18.846 1.00 90.00 597 LYS A C 1
ATOM 4730 O O . LYS A 1 597 ? -12.235 -1.347 -18.121 1.00 90.00 597 LYS A O 1
ATOM 4735 N N . SER A 1 598 ? -11.163 -3.079 -19.096 1.00 90.81 598 SER A N 1
ATOM 4736 C CA . SER A 1 598 ? -12.012 -4.156 -18.572 1.00 90.81 598 SER A CA 1
ATOM 4737 C C . SER A 1 598 ? -11.315 -5.016 -17.517 1.00 90.81 598 SER A C 1
ATOM 4739 O O . SER A 1 598 ? -11.989 -5.760 -16.812 1.00 90.81 598 SER A O 1
ATOM 4741 N N . MET A 1 599 ? -9.985 -4.941 -17.399 1.00 93.88 599 MET A N 1
ATOM 4742 C CA . MET A 1 599 ? -9.248 -5.713 -16.398 1.00 93.88 599 MET A CA 1
ATOM 4743 C C . MET A 1 599 ? -9.509 -5.211 -14.963 1.00 93.88 599 MET A C 1
ATOM 4745 O O . MET A 1 599 ? -9.650 -4.000 -14.759 1.00 93.88 599 MET A O 1
ATOM 4749 N N . PRO A 1 600 ? -9.485 -6.104 -13.952 1.00 95.06 600 PRO A N 1
ATOM 4750 C CA . PRO A 1 600 ? -9.735 -5.737 -12.557 1.00 95.06 600 PRO A CA 1
ATOM 4751 C C . PRO A 1 600 ? -8.826 -4.631 -12.004 1.00 95.06 600 PRO A C 1
ATOM 4753 O O . PRO A 1 600 ? -9.283 -3.821 -11.203 1.00 95.06 600 PRO A O 1
ATOM 4756 N N . LEU A 1 601 ? -7.561 -4.556 -12.443 1.00 96.50 601 LEU A N 1
ATOM 4757 C CA . LEU A 1 601 ? -6.589 -3.555 -11.970 1.00 96.50 601 LEU A CA 1
ATOM 4758 C C . LEU A 1 601 ? -7.060 -2.096 -12.142 1.00 96.50 601 LEU A C 1
ATOM 4760 O O . LEU A 1 601 ? -6.733 -1.243 -11.315 1.00 96.50 601 LEU A O 1
ATOM 4764 N N . PHE A 1 602 ? -7.815 -1.807 -13.207 1.00 96.44 602 PHE A N 1
ATOM 4765 C CA . PHE A 1 602 ? -8.296 -0.459 -13.541 1.00 96.44 602 PHE A CA 1
ATOM 4766 C C . PHE A 1 602 ? -9.812 -0.296 -13.380 1.00 96.44 602 PHE A C 1
ATOM 4768 O O . PHE A 1 602 ? -10.392 0.694 -13.840 1.00 96.44 602 PHE A O 1
ATOM 4775 N N . ASP A 1 603 ? -10.469 -1.251 -12.716 1.00 95.62 603 ASP A N 1
ATOM 4776 C CA . ASP A 1 603 ? -11.873 -1.141 -12.332 1.00 95.62 603 ASP A CA 1
ATOM 4777 C C . ASP A 1 603 ? -12.011 -0.668 -10.880 1.00 95.62 603 ASP A C 1
ATOM 4779 O O . ASP A 1 603 ? -12.271 -1.432 -9.948 1.00 95.62 603 ASP A O 1
ATOM 4783 N N . THR A 1 604 ? -11.852 0.641 -10.693 1.00 96.62 604 THR A N 1
ATOM 4784 C CA . THR A 1 604 ? -11.978 1.306 -9.389 1.00 96.62 604 THR A CA 1
ATOM 4785 C C . THR A 1 604 ? -13.351 1.087 -8.757 1.00 96.62 604 THR A C 1
ATOM 4787 O O . THR A 1 604 ? -13.446 0.971 -7.542 1.00 96.62 604 THR A O 1
ATOM 4790 N N . ALA A 1 605 ? -14.427 1.011 -9.549 1.00 95.94 605 ALA A N 1
ATOM 4791 C CA . ALA A 1 605 ? -15.776 0.844 -9.011 1.00 95.94 605 ALA A CA 1
ATOM 4792 C C . ALA A 1 605 ? -15.974 -0.565 -8.440 1.00 95.94 605 ALA A C 1
ATOM 4794 O O . ALA A 1 605 ? -16.494 -0.714 -7.333 1.00 95.94 605 ALA A O 1
ATOM 4795 N N . ARG A 1 606 ? -15.523 -1.595 -9.168 1.00 95.81 606 ARG A N 1
ATOM 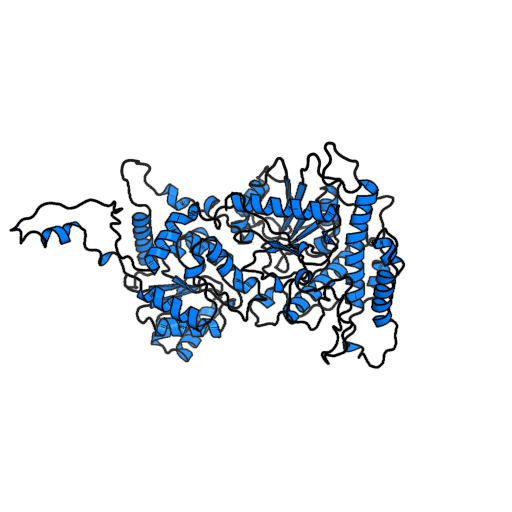4796 C CA . ARG A 1 606 ? -15.479 -2.978 -8.675 1.00 95.81 606 ARG A CA 1
ATOM 4797 C C . ARG A 1 606 ? -14.583 -3.097 -7.446 1.00 95.81 606 ARG A C 1
ATOM 4799 O O . ARG A 1 606 ? -14.976 -3.712 -6.455 1.00 95.81 606 ARG A O 1
ATOM 4806 N N . TRP A 1 607 ? -13.418 -2.450 -7.470 1.00 97.44 607 TRP A N 1
ATOM 4807 C CA . TRP A 1 607 ? -12.506 -2.412 -6.330 1.00 97.44 607 TRP A CA 1
ATOM 4808 C C . TRP A 1 607 ? -13.156 -1.785 -5.085 1.00 97.44 607 TRP A C 1
ATOM 4810 O O . TRP A 1 607 ? -13.097 -2.383 -4.010 1.00 97.44 607 TRP A O 1
ATOM 4820 N N . THR A 1 608 ? -13.856 -0.651 -5.223 1.00 97.75 608 THR A N 1
ATOM 4821 C CA . THR A 1 608 ? -14.574 -0.001 -4.113 1.00 97.75 608 THR A CA 1
ATOM 4822 C C . THR A 1 608 ? -15.670 -0.900 -3.541 1.00 97.75 608 THR A C 1
ATOM 4824 O O . THR A 1 608 ? -15.729 -1.059 -2.324 1.00 97.75 608 THR A O 1
ATOM 4827 N N . ARG A 1 609 ? -16.479 -1.570 -4.379 1.00 97.38 609 ARG A N 1
ATOM 4828 C CA . ARG A 1 609 ? -17.495 -2.535 -3.900 1.00 97.38 609 ARG A CA 1
ATOM 4829 C C . ARG A 1 609 ? -16.872 -3.676 -3.091 1.00 97.38 609 ARG A C 1
ATOM 4831 O O . ARG A 1 609 ? -17.419 -4.105 -2.078 1.00 97.38 609 ARG A O 1
ATOM 4838 N N . ASN A 1 610 ? -15.712 -4.169 -3.517 1.00 97.75 610 ASN A N 1
ATOM 4839 C CA . ASN A 1 610 ? -14.982 -5.202 -2.785 1.00 97.75 610 ASN A CA 1
ATOM 4840 C C . ASN A 1 610 ? -14.444 -4.673 -1.440 1.00 97.75 610 ASN A C 1
ATOM 4842 O O . ASN A 1 610 ? -14.569 -5.349 -0.417 1.00 97.75 610 ASN A O 1
ATOM 4846 N N . LEU A 1 611 ? -13.921 -3.446 -1.404 1.00 98.12 611 LEU A N 1
ATOM 4847 C CA . LEU A 1 611 ? -13.464 -2.807 -0.167 1.00 98.12 611 LEU A CA 1
ATOM 4848 C C . LEU A 1 611 ? -14.614 -2.650 0.845 1.00 98.12 611 LEU A C 1
ATOM 4850 O O . LEU A 1 611 ? -14.453 -2.962 2.026 1.00 98.12 611 LEU A O 1
ATOM 4854 N N . GLU A 1 612 ? -15.791 -2.239 0.374 1.00 98.00 612 GLU A N 1
ATOM 4855 C CA . GLU A 1 612 ? -17.010 -2.096 1.179 1.00 98.00 612 GLU A CA 1
ATOM 4856 C C . GLU A 1 612 ? -17.424 -3.401 1.865 1.00 98.00 612 GLU A C 1
ATOM 4858 O O . GLU A 1 612 ? -17.746 -3.398 3.056 1.00 98.00 612 GLU A O 1
ATOM 4863 N N . LYS A 1 613 ? -17.346 -4.539 1.162 1.00 97.69 613 LYS A N 1
ATOM 4864 C CA . LYS A 1 613 ? -17.584 -5.863 1.766 1.00 97.69 613 LYS A CA 1
ATOM 4865 C C . LYS A 1 613 ? -16.607 -6.141 2.907 1.00 97.69 613 LYS A C 1
ATOM 4867 O O . LYS A 1 613 ? -17.010 -6.659 3.949 1.00 97.69 613 LYS A O 1
ATOM 4872 N N . GLY A 1 614 ? -15.335 -5.778 2.724 1.00 97.38 614 GLY A N 1
ATOM 4873 C CA . GLY A 1 614 ? -14.306 -5.878 3.759 1.00 97.38 614 GLY A CA 1
ATOM 4874 C C . GLY A 1 614 ? -14.649 -5.050 5.001 1.00 97.38 614 GLY A C 1
ATOM 4875 O O . GLY A 1 614 ? -14.555 -5.552 6.121 1.00 97.38 614 GLY A O 1
ATOM 4876 N N . TYR A 1 615 ? -15.126 -3.819 4.810 1.00 98.19 615 TYR A N 1
ATOM 4877 C CA . TYR A 1 615 ? -15.568 -2.937 5.894 1.00 98.19 615 TYR A CA 1
ATOM 4878 C C . TYR A 1 615 ? -16.785 -3.468 6.648 1.00 98.19 615 TYR A C 1
ATOM 4880 O O . TYR A 1 615 ? -16.770 -3.518 7.878 1.00 98.19 615 TYR A O 1
ATOM 4888 N N . VAL A 1 616 ? -17.814 -3.929 5.934 1.00 97.38 616 VAL A N 1
ATOM 4889 C CA . VAL A 1 616 ? -19.005 -4.531 6.554 1.00 97.38 616 VAL A CA 1
ATOM 4890 C C . VAL A 1 616 ? -18.623 -5.769 7.367 1.00 97.38 616 VAL A C 1
ATOM 4892 O O . VAL A 1 616 ? -19.096 -5.944 8.493 1.00 97.38 616 VAL A O 1
ATOM 4895 N N . ALA A 1 617 ? -17.727 -6.608 6.838 1.00 96.31 617 ALA A N 1
ATOM 4896 C CA . ALA A 1 617 ? -17.225 -7.776 7.552 1.00 96.31 617 ALA A CA 1
ATOM 4897 C C . ALA A 1 617 ? -16.439 -7.387 8.814 1.00 96.31 617 ALA A C 1
ATOM 4899 O O . ALA A 1 617 ? -16.671 -7.976 9.870 1.00 96.31 617 ALA A O 1
ATOM 4900 N N . ALA A 1 618 ? -15.558 -6.386 8.735 1.00 96.31 618 ALA A N 1
ATOM 4901 C CA . ALA A 1 618 ? -14.791 -5.900 9.882 1.00 96.31 618 ALA A CA 1
ATOM 4902 C C . ALA A 1 618 ? -15.710 -5.363 10.992 1.00 96.31 618 ALA A C 1
ATOM 4904 O O . ALA A 1 618 ? -15.584 -5.774 12.147 1.00 96.31 618 ALA A O 1
ATOM 4905 N N . TRP A 1 619 ? -16.701 -4.536 10.638 1.00 97.00 619 TRP A N 1
ATOM 4906 C CA . TRP A 1 619 ? -17.695 -4.028 11.587 1.00 97.00 619 TRP A CA 1
ATOM 4907 C C . TRP A 1 619 ? -18.486 -5.155 12.260 1.00 97.00 619 TRP A C 1
ATOM 4909 O O . TRP A 1 619 ? -18.566 -5.222 13.488 1.00 97.00 619 TRP A O 1
ATOM 4919 N N . LYS A 1 620 ? -19.022 -6.089 11.466 1.00 95.56 620 LYS A N 1
ATOM 4920 C CA . LYS A 1 620 ? -19.788 -7.231 11.979 1.00 95.56 620 LYS A CA 1
ATOM 4921 C C . LYS A 1 620 ? -18.968 -8.055 12.976 1.00 95.56 620 LYS A C 1
ATOM 4923 O O . LYS A 1 620 ? -19.465 -8.402 14.046 1.00 95.56 620 LYS A O 1
ATOM 4928 N N . ARG A 1 621 ? -17.698 -8.328 12.663 1.00 93.69 621 ARG A N 1
ATOM 4929 C CA . ARG A 1 621 ? -16.794 -9.078 13.548 1.00 93.69 621 ARG A CA 1
ATOM 4930 C C . ARG A 1 621 ? -16.462 -8.334 14.835 1.00 93.69 621 ARG A C 1
ATOM 4932 O O . ARG A 1 621 ? -16.335 -8.988 15.872 1.00 93.69 621 ARG A O 1
ATOM 4939 N N . TRP A 1 622 ? -16.328 -7.008 14.783 1.00 94.56 622 TRP A N 1
ATOM 4940 C CA . TRP A 1 622 ? -16.150 -6.191 15.981 1.00 94.56 622 TRP A CA 1
ATOM 4941 C C . TRP A 1 622 ? -17.361 -6.324 16.904 1.00 94.56 622 TRP A C 1
ATOM 4943 O O . TRP A 1 622 ? -17.199 -6.722 18.055 1.00 94.56 622 TRP A O 1
ATOM 4953 N N . VAL A 1 623 ? -18.577 -6.112 16.384 1.00 94.56 623 VAL A N 1
ATOM 4954 C CA . VAL A 1 623 ? -19.826 -6.225 17.163 1.00 94.56 623 VAL A CA 1
ATOM 4955 C C . VAL A 1 623 ? -19.974 -7.619 17.779 1.00 94.56 623 VAL A C 1
ATOM 4957 O O . VAL A 1 623 ? -20.261 -7.753 18.967 1.00 94.56 623 VAL A O 1
ATOM 4960 N N . GLU A 1 624 ? -19.711 -8.674 17.012 1.00 92.06 624 GLU A N 1
ATOM 4961 C CA . GLU A 1 624 ? -19.815 -10.060 17.485 1.00 92.06 624 GLU A CA 1
ATOM 4962 C C . GLU A 1 624 ? -18.699 -10.460 18.470 1.00 92.06 624 GLU A C 1
ATOM 4964 O O . GLU A 1 624 ? -18.823 -11.473 19.156 1.00 92.06 624 GLU A O 1
ATOM 4969 N N . GLY A 1 625 ? -17.619 -9.675 18.568 1.00 87.00 625 GLY A N 1
ATOM 4970 C CA . GLY A 1 625 ? -16.438 -9.971 19.386 1.00 87.00 625 GLY A CA 1
ATOM 4971 C C . GLY A 1 625 ? -15.436 -10.935 18.733 1.00 87.00 625 GLY A C 1
ATOM 4972 O O . GLY A 1 625 ? -14.375 -11.184 19.306 1.00 87.00 625 GLY A O 1
ATOM 4973 N N . ARG A 1 626 ? -15.715 -11.416 17.513 1.00 85.00 626 ARG A N 1
ATOM 4974 C CA . ARG A 1 626 ? -14.874 -12.361 16.746 1.00 85.00 626 ARG A CA 1
ATOM 4975 C C . ARG A 1 626 ? -13.545 -11.779 16.269 1.00 85.00 626 ARG A C 1
ATOM 4977 O O . ARG A 1 626 ? -12.693 -12.505 15.762 1.00 85.00 626 ARG A O 1
ATOM 4984 N N . GLN A 1 627 ? -13.360 -10.466 16.367 1.00 79.62 627 GLN A N 1
ATOM 4985 C CA . GLN A 1 627 ? -12.067 -9.832 16.092 1.00 79.62 627 GLN A CA 1
ATOM 4986 C C . GLN A 1 627 ? -11.017 -10.102 17.184 1.00 79.62 627 GLN A C 1
ATOM 4988 O O . GLN A 1 627 ? -9.833 -9.865 16.978 1.00 79.62 627 GLN A O 1
ATOM 4993 N N . PHE A 1 628 ? -11.450 -10.542 18.371 1.00 75.88 628 PHE A N 1
ATOM 4994 C CA . PHE A 1 628 ? -10.568 -10.785 19.514 1.00 75.88 628 PHE A CA 1
ATOM 4995 C C . PHE A 1 628 ? -10.114 -12.242 19.637 1.00 75.88 628 PHE A C 1
ATOM 4997 O O . PHE A 1 628 ? -9.337 -12.545 20.545 1.00 75.88 628 PHE A O 1
ATOM 5004 N N . GLU A 1 629 ? -10.632 -13.110 18.770 1.00 70.31 629 GLU A N 1
ATOM 5005 C CA . GLU A 1 629 ? -10.328 -14.538 18.673 1.00 70.31 629 GLU A CA 1
ATOM 5006 C C . GLU A 1 629 ? -9.130 -14.755 17.728 1.00 70.31 629 GLU A C 1
ATOM 5008 O O . GLU A 1 629 ? -8.871 -13.913 16.870 1.00 70.31 629 GLU A O 1
ATOM 5013 N N . TYR A 1 630 ? -8.389 -15.859 17.889 1.00 61.50 630 TYR A N 1
ATOM 5014 C CA . TYR A 1 630 ? -7.202 -16.211 17.087 1.00 61.50 630 TYR A CA 1
ATOM 5015 C C . TYR A 1 630 ? -7.434 -17.523 16.321 1.00 61.50 630 TYR A C 1
ATOM 5017 O O . TYR A 1 630 ? -8.106 -18.421 16.828 1.00 61.50 630 TYR A O 1
ATOM 5025 N N . GLY A 1 631 ? -6.889 -17.642 15.103 1.00 59.59 631 GLY A N 1
ATOM 5026 C CA . GLY A 1 631 ? -7.057 -18.813 14.227 1.00 59.59 631 GLY A CA 1
ATOM 5027 C C . GLY A 1 631 ? -7.303 -18.458 12.755 1.00 59.59 631 GLY A C 1
ATOM 5028 O O . GLY A 1 631 ? -7.378 -17.285 12.392 1.00 59.59 631 GLY A O 1
ATOM 5029 N N . GLU A 1 632 ? -7.454 -19.467 11.887 1.00 56.91 632 GLU A N 1
ATOM 5030 C CA . GLU A 1 632 ? -7.653 -19.271 10.433 1.00 56.91 632 GLU A CA 1
ATOM 5031 C C . GLU A 1 632 ? -8.882 -18.408 10.101 1.00 56.91 632 GLU A C 1
ATOM 5033 O O . GLU A 1 632 ? -8.858 -17.616 9.156 1.00 56.91 632 GLU A O 1
ATOM 5038 N N . ASP A 1 633 ? -9.912 -18.476 10.945 1.00 64.38 633 ASP A N 1
ATOM 5039 C CA . ASP A 1 633 ? -11.139 -17.690 10.829 1.00 64.38 633 ASP A CA 1
ATOM 5040 C C . ASP A 1 633 ? -10.957 -16.195 11.131 1.00 64.38 633 ASP A C 1
ATOM 5042 O O . ASP A 1 633 ? -11.928 -15.445 11.046 1.00 64.38 633 ASP A O 1
ATOM 5046 N N . THR A 1 634 ? -9.754 -15.721 11.482 1.00 70.19 634 THR A N 1
ATOM 5047 C CA . THR A 1 634 ? -9.466 -14.289 11.717 1.00 70.19 634 THR A CA 1
ATOM 5048 C C . THR A 1 634 ? -9.319 -13.471 10.438 1.00 70.19 634 THR A C 1
ATOM 5050 O O . THR A 1 634 ? -9.520 -12.255 10.459 1.00 70.19 634 THR A O 1
ATOM 5053 N N . CYS A 1 635 ? -9.014 -14.121 9.314 1.00 84.88 635 CYS A N 1
ATOM 5054 C CA . CYS A 1 635 ? -8.832 -13.452 8.031 1.00 84.88 635 CYS A CA 1
ATOM 5055 C C . CYS A 1 635 ? -10.178 -13.047 7.420 1.00 84.88 635 CYS A C 1
ATOM 5057 O O . CYS A 1 635 ? -11.092 -13.865 7.308 1.00 84.88 635 CYS A O 1
ATOM 5059 N N . ILE A 1 636 ? -10.286 -11.812 6.926 1.00 92.88 636 ILE A N 1
ATOM 5060 C CA . ILE A 1 636 ? -11.407 -11.411 6.070 1.00 92.88 636 ILE A CA 1
ATOM 5061 C C . ILE A 1 636 ? -10.980 -11.648 4.625 1.00 92.88 636 ILE A C 1
ATOM 5063 O O . ILE A 1 636 ? -10.053 -11.013 4.135 1.00 92.88 636 ILE A O 1
ATOM 5067 N N . ARG A 1 637 ? -11.649 -12.571 3.931 1.00 94.12 637 ARG A N 1
ATOM 5068 C CA . ARG A 1 637 ? -11.430 -12.832 2.503 1.00 94.12 637 ARG A CA 1
ATOM 5069 C C . ARG A 1 637 ? -12.603 -12.276 1.718 1.00 94.12 637 ARG A C 1
ATOM 5071 O O . ARG A 1 637 ? -13.701 -12.829 1.782 1.00 94.12 637 ARG A O 1
ATOM 5078 N N . VAL A 1 638 ? -12.379 -11.176 1.010 1.00 95.69 638 VAL A N 1
ATOM 5079 C CA . VAL A 1 638 ? -13.402 -10.579 0.158 1.00 95.69 638 VAL A CA 1
ATOM 5080 C C . VAL A 1 638 ? -13.546 -11.433 -1.095 1.00 95.69 638 VAL A C 1
ATOM 5082 O O . VAL A 1 638 ? -12.564 -11.715 -1.779 1.00 95.69 638 VAL A O 1
ATOM 5085 N N . ARG A 1 639 ? -14.780 -11.846 -1.387 1.00 92.19 639 ARG A N 1
ATOM 5086 C CA . ARG A 1 639 ? -15.123 -12.501 -2.649 1.00 92.19 639 ARG A CA 1
ATOM 5087 C C . ARG A 1 639 ? -15.586 -11.458 -3.647 1.00 92.19 639 ARG A C 1
ATOM 5089 O O . ARG A 1 639 ? -16.327 -10.536 -3.297 1.00 92.19 639 ARG A O 1
ATOM 5096 N N . ASP A 1 640 ? -15.123 -11.621 -4.871 1.00 88.38 640 ASP A N 1
ATOM 5097 C CA . ASP A 1 640 ? -15.603 -10.843 -5.993 1.00 88.38 640 ASP A CA 1
ATOM 5098 C C . ASP A 1 640 ? -16.903 -11.462 -6.514 1.00 88.38 640 ASP A C 1
ATOM 5100 O O . ASP A 1 640 ? -16.981 -12.680 -6.618 1.00 88.38 640 ASP A O 1
ATOM 5104 N N . ASP A 1 641 ? -17.920 -10.648 -6.797 1.00 75.56 641 ASP A N 1
ATOM 5105 C CA . ASP A 1 641 ? -19.199 -11.176 -7.308 1.00 75.56 641 ASP A CA 1
ATOM 5106 C C . ASP A 1 641 ? -19.162 -11.360 -8.835 1.00 75.56 641 ASP A C 1
ATOM 5108 O O . ASP A 1 641 ? -20.017 -12.033 -9.401 1.00 75.56 641 ASP A O 1
ATOM 5112 N N . GLU A 1 642 ? -18.177 -10.753 -9.504 1.00 65.31 642 GLU A N 1
ATOM 5113 C CA . GLU A 1 642 ? -18.002 -10.760 -10.961 1.00 65.31 642 GLU A CA 1
ATOM 5114 C C . GLU A 1 642 ? -16.827 -11.663 -11.393 1.00 65.31 642 GLU A C 1
ATOM 5116 O O . GLU A 1 642 ? -16.193 -11.410 -12.423 1.00 65.31 642 GLU A O 1
ATOM 5121 N N . GLY A 1 643 ? -16.421 -12.627 -10.556 1.00 46.59 643 GLY A N 1
ATOM 5122 C CA . GLY A 1 643 ? -15.187 -13.407 -10.725 1.00 46.59 643 GLY A CA 1
ATOM 5123 C C . GLY A 1 643 ? -15.318 -14.872 -10.356 1.00 46.59 643 GLY A C 1
ATOM 5124 O O . GLY A 1 643 ? -15.956 -15.158 -9.319 1.00 46.59 643 GLY A O 1
#

Organism: NCBI:txid765257

Sequence (643 aa):
MALVRFARGRPLSPVEEKEWIQRFRLFFEDDSSVTSANRNEASFLIRLLEWCLSRMQHAWYIKTYGRTVHADTPQPSLSTANRPTLPVCSVLSSLGYPKLPFILPFHTFTLPLTSRTIRLIAHRNAINAFYTATTYTNKAAIVYPPPPPPVRGKLNIGYVSSDYNDHPLTHLMKSVFSLHNKQQFNVFLYATSPSDGSLHRQYYERQTAFHFTEVSSWSVSAIVDRIVQDQIHILVNLGGYTKGARNEVFAARPCPVQISLMGFAGTLGAGWCDYLVCDQVACPPDLFATVSARPARSASREGDGGRADVGVPVNEGCDPSSPATNWIYTECPIYMPHTFFVTDHKQSYRQDEQSLPSNPTSHTDPWLTELRRREEARCAIFPDLPKDVVIFANFNQLYKIDPLIFWTWLRILYRVPRSILWLLRFPAAGEANLVQTATAWAGPEVASRIRFTDVAVKELHIYRCRVADLVLDTVECSAHTVATDVLWSGTPIIACAWLNHRHKMSSRVAASAAYATGLGKQMVVHSREEYEDRAVTLANSLRRHDTIVSPSARLLQKGSSRAGGGSPAIAESSYDDDGEDLGVLMELRKRLFLTRKSMPLFDTARWTRNLEKGYVAAWKRWVEGRQFEYGEDTCIRVRDDEG